Protein AF-0000000087805093 (afdb_homodimer)

Sequence (574 aa):
MNMKDERQFVGYSKYRSRLVDGHVHTELCPHGSGDRTAMMIEKAIELRIEKVCLTEHAPLPTAFAAEYGGDKKAYDTASLKLNEVDTYLELGRQLQRAYGTHIDISLGFEVDYIPGFESDIQEFLDRYGPLTDDNILSVHFMEGVNNAFYCLDYSPEEFEKGFGPWIEKQYELYYKYYSTVRQAVRADLGEYTPKRIGHFDLIKKYQHHFGFERHLDRRNAQVVSDILHIMRVQGRELDYNMSGFFKPDCREMYPSRFIQGMAAIIGVPFVLGSDAHSVADIENVWGMNMKDERQFVGYSKYRSRLVDGHVHTELCPHGSGDRTAMMIEKAIELRIEKVCLTEHAPLPTAFAAEYGGDKKAYDTASLKLNEVDTYLELGRQLQRAYGTHIDISLGFEVDYIPGFESDIQEFLDRYGPLTDDNILSVHFMEGVNNAFYCLDYSPEEFEKGFGPWIEKQYELYYKYYSTVRQAVRADLGEYTPKRIGHFDLIKKYQHHFGFERHLDRRNAQVVSDILHIMRVQGRELDYNMSGFFKPDCREMYPSRFIQGMAAIIGVPFVLGSDAHSVADIENVWG

Nearest PDB structures (foldseek):
  3dcp-assembly2_B  TM=9.685E-01  e=1.663E-33  Listeria monocytogenes serotype 4b str. H7858
  2yxo-assembly1_B  TM=9.040E-01  e=1.483E-17  Thermus thermophilus
  6zta-assembly1_A  TM=3.017E-01  e=8.316E-03  Thermobacillus xylanilyticus
  2j37-assembly1_W  TM=3.817E-01  e=8.198E-01  Canis sp.
  6a8m-assembly1_A  TM=3.852E-01  e=1.637E+00  Eremothecium gossypii ATCC 10895

Structure (mmCIF, N/CA/C/O backbone):
data_AF-0000000087805093-model_v1
#
loop_
_entity.id
_entity.type
_entity.pdbx_description
1 polymer Histidinol-phosphatase
#
loop_
_atom_site.group_PDB
_atom_site.id
_atom_site.type_symbol
_atom_site.label_atom_id
_atom_site.label_alt_id
_atom_site.label_comp_id
_atom_site.label_asym_id
_atom_site.label_entity_id
_atom_site.label_seq_id
_atom_site.pdbx_PDB_ins_code
_atom_site.Cartn_x
_atom_site.Cartn_y
_atom_site.Cartn_z
_atom_site.occupancy
_atom_site.B_iso_or_equiv
_atom_site.auth_seq_id
_atom_site.auth_comp_id
_atom_site.auth_asym_id
_atom_site.auth_atom_id
_atom_site.pdbx_PDB_model_num
ATOM 1 N N . MET A 1 1 ? 5.477 3.5 -17.125 1 57.72 1 MET A N 1
ATOM 2 C CA . MET A 1 1 ? 5.828 2.986 -15.797 1 57.72 1 MET A CA 1
ATOM 3 C C . MET A 1 1 ? 7.332 2.752 -15.695 1 57.72 1 MET A C 1
ATOM 5 O O . MET A 1 1 ? 7.949 2.219 -16.609 1 57.72 1 MET A O 1
ATOM 9 N N . ASN A 1 2 ? 7.914 3.334 -14.719 1 63.34 2 ASN A N 1
ATOM 10 C CA . ASN A 1 2 ? 9.336 3.119 -14.461 1 63.34 2 ASN A CA 1
ATOM 11 C C . ASN A 1 2 ? 9.555 1.949 -13.5 1 63.34 2 ASN A C 1
ATOM 13 O O . ASN A 1 2 ? 9.312 2.07 -12.297 1 63.34 2 ASN A O 1
ATOM 17 N N . MET A 1 3 ? 9.992 0.837 -14.039 1 71.94 3 MET A N 1
ATOM 18 C CA . MET A 1 3 ? 10.102 -0.384 -13.25 1 71.94 3 MET A CA 1
ATOM 19 C C . MET A 1 3 ? 11.219 -0.26 -12.219 1 71.94 3 MET A C 1
ATOM 21 O O . MET A 1 3 ? 11.188 -0.922 -11.18 1 71.94 3 MET A O 1
ATOM 25 N N . LYS A 1 4 ? 12.133 0.497 -12.523 1 66.69 4 LYS A N 1
ATOM 26 C CA . LYS A 1 4 ? 13.195 0.691 -11.539 1 66.69 4 LYS A CA 1
ATOM 27 C C . LYS A 1 4 ? 12.641 1.259 -10.234 1 66.69 4 LYS A C 1
ATOM 29 O O . LYS A 1 4 ? 13.086 0.885 -9.148 1 66.69 4 LYS A O 1
ATOM 34 N N . ASP A 1 5 ? 11.625 1.997 -10.406 1 63.69 5 ASP A N 1
ATOM 35 C CA . ASP A 1 5 ? 10.969 2.604 -9.25 1 63.69 5 ASP A CA 1
ATOM 36 C C . ASP A 1 5 ? 10.055 1.603 -8.547 1 63.69 5 ASP A C 1
ATOM 38 O O . ASP A 1 5 ? 10 1.562 -7.316 1 63.69 5 ASP A O 1
ATOM 42 N N . GLU A 1 6 ? 9.562 0.742 -9.266 1 65.88 6 GLU A N 1
ATOM 43 C CA . GLU A 1 6 ? 8.562 -0.189 -8.75 1 65.88 6 GLU A CA 1
ATOM 44 C C . GLU A 1 6 ? 9.227 -1.357 -8.023 1 65.88 6 GLU A C 1
ATOM 46 O O . GLU A 1 6 ? 8.633 -1.949 -7.121 1 65.88 6 GLU A O 1
ATOM 51 N N . ARG A 1 7 ? 10.477 -1.608 -8.273 1 67.38 7 ARG A N 1
ATOM 52 C CA . ARG A 1 7 ? 11.141 -2.799 -7.75 1 67.38 7 ARG A CA 1
ATOM 53 C C . ARG A 1 7 ? 11.773 -2.52 -6.391 1 67.38 7 ARG A C 1
ATOM 55 O O . ARG A 1 7 ? 12.469 -3.375 -5.836 1 67.38 7 ARG A O 1
ATOM 62 N N . GLN A 1 8 ? 11.539 -1.405 -5.848 1 62.19 8 GLN A N 1
ATOM 63 C CA . GLN A 1 8 ? 12.047 -1.131 -4.508 1 62.19 8 GLN A CA 1
ATOM 64 C C . GLN A 1 8 ? 11.008 -1.493 -3.443 1 62.19 8 GLN A C 1
ATOM 66 O O . GLN A 1 8 ? 10.031 -0.771 -3.252 1 62.19 8 GLN A O 1
ATOM 71 N N . PHE A 1 9 ? 11.273 -2.645 -2.928 1 72.56 9 PHE A N 1
ATOM 72 C CA . PHE A 1 9 ? 10.312 -3.18 -1.974 1 72.56 9 PHE A CA 1
ATOM 73 C C . PHE A 1 9 ? 10.875 -3.141 -0.558 1 72.56 9 PHE A C 1
ATOM 75 O O . PHE A 1 9 ? 12.086 -3.199 -0.364 1 72.56 9 PHE A O 1
ATOM 82 N N . VAL A 1 10 ? 9.922 -2.793 0.297 1 70.44 10 VAL A N 1
ATOM 83 C CA . VAL A 1 10 ? 10.242 -2.822 1.721 1 70.44 10 VAL A CA 1
ATOM 84 C C . VAL A 1 10 ? 9.805 -4.156 2.32 1 70.44 10 VAL A C 1
ATOM 86 O O . VAL A 1 10 ? 8.766 -4.703 1.946 1 70.44 10 VAL A O 1
ATOM 89 N N . GLY A 1 11 ? 10.781 -4.734 3.17 1 73.38 11 GLY A N 1
ATOM 90 C CA . GLY A 1 11 ? 10.523 -6.02 3.795 1 73.38 11 GLY A CA 1
ATOM 91 C C . GLY A 1 11 ? 11.695 -6.977 3.709 1 73.38 11 GLY A C 1
ATOM 92 O O . GLY A 1 11 ? 12.836 -6.551 3.51 1 73.38 11 GLY A O 1
ATOM 93 N N . TYR A 1 12 ? 11.32 -8.188 3.916 1 79.19 12 TYR A N 1
ATOM 94 C CA . TYR A 1 12 ? 12.375 -9.203 3.918 1 79.19 12 TYR A CA 1
ATOM 95 C C . TYR A 1 12 ? 12.422 -9.938 2.584 1 79.19 12 TYR A C 1
ATOM 97 O O . TYR A 1 12 ? 11.547 -10.75 2.285 1 79.19 12 TYR A O 1
ATOM 105 N N . SER A 1 13 ? 13.422 -9.508 1.849 1 84.62 13 SER A N 1
ATOM 106 C CA . SER A 1 13 ? 13.664 -10.297 0.643 1 84.62 13 SER A CA 1
ATOM 107 C C . SER A 1 13 ? 14.367 -11.609 0.97 1 84.62 13 SER A C 1
ATOM 109 O O . SER A 1 13 ? 15.344 -11.625 1.725 1 84.62 13 SER A O 1
ATOM 111 N N . LYS A 1 14 ? 13.898 -12.609 0.394 1 86.06 14 LYS A N 1
ATOM 112 C CA . LYS A 1 14 ? 14.523 -13.914 0.611 1 86.06 14 LYS A CA 1
ATOM 113 C C . LYS A 1 14 ? 15.977 -13.906 0.14 1 86.06 14 LYS A C 1
ATOM 115 O O . LYS A 1 14 ? 16.844 -14.547 0.754 1 86.06 14 LYS A O 1
ATOM 120 N N . TYR A 1 15 ? 16.203 -13.141 -0.894 1 84.75 15 TYR A N 1
ATOM 121 C CA . TYR A 1 15 ? 17.531 -13.18 -1.504 1 84.75 15 TYR A CA 1
ATOM 122 C C . TYR A 1 15 ? 18.281 -11.875 -1.259 1 84.75 15 TYR A C 1
ATOM 124 O O . TYR A 1 15 ? 19.266 -11.578 -1.943 1 84.75 15 TYR A O 1
ATOM 132 N N . ARG A 1 16 ? 17.891 -11.125 -0.359 1 74.75 16 ARG A N 1
ATOM 133 C CA . ARG A 1 16 ? 18.562 -9.922 0.14 1 74.75 16 ARG A CA 1
ATOM 134 C C . ARG A 1 16 ? 18.938 -8.992 -1.007 1 74.75 16 ARG A C 1
ATOM 136 O O . ARG A 1 16 ? 18.094 -8.602 -1.807 1 74.75 16 ARG A O 1
ATOM 143 N N . SER A 1 17 ? 20.297 -8.969 -1.272 1 75.44 17 SER A N 1
ATOM 144 C CA . SER A 1 17 ? 20.797 -7.961 -2.207 1 75.44 17 SER A CA 1
ATOM 145 C C . SER A 1 17 ? 20.922 -8.531 -3.617 1 75.44 17 SER A C 1
ATOM 147 O O . SER A 1 17 ? 21.141 -7.785 -4.574 1 75.44 17 SER A O 1
ATOM 149 N N . ARG A 1 18 ? 20.656 -9.836 -3.822 1 85.12 18 ARG A N 1
ATOM 150 C CA . ARG A 1 18 ? 20.734 -10.445 -5.148 1 85.12 18 ARG A CA 1
ATOM 151 C C . ARG A 1 18 ? 19.516 -10.109 -5.984 1 85.12 18 ARG A C 1
ATOM 153 O O . ARG A 1 18 ? 18.391 -10.164 -5.488 1 85.12 18 ARG A O 1
ATOM 160 N N . LEU A 1 19 ? 19.828 -9.766 -7.203 1 91 19 LEU A N 1
ATOM 161 C CA . LEU A 1 19 ? 18.719 -9.609 -8.141 1 91 19 LEU A CA 1
ATOM 162 C C . LEU A 1 19 ? 18.25 -10.961 -8.656 1 91 19 LEU A C 1
ATOM 164 O O . LEU A 1 19 ? 18.984 -11.648 -9.375 1 91 19 LEU A O 1
ATOM 168 N N . VAL A 1 20 ? 17.031 -11.352 -8.289 1 95.38 20 VAL A N 1
ATOM 169 C CA . VAL A 1 20 ? 16.5 -12.68 -8.578 1 95.38 20 VAL A CA 1
ATOM 170 C C . VAL A 1 20 ? 15.148 -12.562 -9.273 1 95.38 20 VAL A C 1
ATOM 172 O O . VAL A 1 20 ? 14.305 -11.758 -8.867 1 95.38 20 VAL A O 1
ATOM 175 N N . ASP A 1 21 ? 14.969 -13.273 -10.32 1 97.81 21 ASP A N 1
ATOM 176 C CA . ASP A 1 21 ? 13.641 -13.523 -10.875 1 97.81 21 ASP A CA 1
ATOM 177 C C . ASP A 1 21 ? 13.117 -14.891 -10.453 1 97.81 21 ASP A C 1
ATOM 179 O O . ASP A 1 21 ? 13.469 -15.914 -11.055 1 97.81 21 ASP A O 1
ATOM 183 N N . GLY A 1 22 ? 12.258 -14.852 -9.523 1 98 22 GLY A N 1
ATOM 184 C CA . GLY A 1 22 ? 11.859 -16.062 -8.828 1 98 22 GLY A CA 1
ATOM 185 C C . GLY A 1 22 ? 10.703 -16.781 -9.508 1 98 22 GLY A C 1
ATOM 186 O O . GLY A 1 22 ? 10.25 -17.828 -9.031 1 98 22 GLY A O 1
ATOM 187 N N . HIS A 1 23 ? 10.195 -16.312 -10.641 1 98.69 23 HIS A N 1
ATOM 188 C CA . HIS A 1 23 ? 9.008 -16.844 -11.297 1 98.69 23 HIS A CA 1
ATOM 189 C C . HIS A 1 23 ? 9.102 -16.703 -12.812 1 98.69 23 HIS A C 1
ATOM 191 O O . HIS A 1 23 ? 8.68 -15.68 -13.367 1 98.69 23 HIS A O 1
ATOM 197 N N . VAL A 1 24 ? 9.609 -17.719 -13.484 1 98.69 24 VAL A N 1
ATOM 198 C CA . VAL A 1 24 ? 9.789 -17.688 -14.938 1 98.69 24 VAL A CA 1
ATOM 199 C C . VAL A 1 24 ? 9.266 -18.984 -15.547 1 98.69 24 VAL A C 1
ATOM 201 O O . VAL A 1 24 ? 9.5 -20.078 -15.016 1 98.69 24 VAL A O 1
ATOM 204 N N . HIS A 1 25 ? 8.578 -18.891 -16.625 1 98.75 25 HIS A N 1
ATOM 205 C CA . HIS A 1 25 ? 8.117 -20.062 -17.359 1 98.75 25 HIS A CA 1
ATOM 206 C C . HIS A 1 25 ? 9.047 -20.406 -18.516 1 98.75 25 HIS A C 1
ATOM 208 O O . HIS A 1 25 ? 10.141 -19.844 -18.609 1 98.75 25 HIS A O 1
ATOM 214 N N . THR A 1 26 ? 8.695 -21.438 -19.297 1 98.62 26 THR A N 1
ATOM 215 C CA . THR A 1 26 ? 9.609 -21.969 -20.312 1 98.62 26 THR A CA 1
ATOM 216 C C . THR A 1 26 ? 8.922 -22.062 -21.672 1 98.62 26 THR A C 1
ATOM 218 O O . THR A 1 26 ? 7.734 -21.75 -21.797 1 98.62 26 THR A O 1
ATOM 221 N N . GLU A 1 27 ? 9.727 -22.5 -22.641 1 98.44 27 GLU A N 1
ATOM 222 C CA . GLU A 1 27 ? 9.219 -22.688 -23.984 1 98.44 27 GLU A CA 1
ATOM 223 C C . GLU A 1 27 ? 8.156 -23.797 -24.031 1 98.44 27 GLU A C 1
ATOM 225 O O . GLU A 1 27 ? 7.441 -23.938 -25.016 1 98.44 27 GLU A O 1
ATOM 230 N N . LEU A 1 28 ? 7.996 -24.5 -22.938 1 98.25 28 LEU A N 1
ATOM 231 C CA . LEU A 1 28 ? 7.055 -25.609 -22.891 1 98.25 28 LEU A CA 1
ATOM 232 C C . LEU A 1 28 ? 5.695 -25.156 -22.391 1 98.25 28 LEU A C 1
ATOM 234 O O . LEU A 1 28 ? 4.727 -25.922 -22.406 1 98.25 28 LEU A O 1
ATOM 238 N N . CYS A 1 29 ? 5.609 -23.953 -21.891 1 97.62 29 CYS A N 1
ATOM 239 C CA . CYS A 1 29 ? 4.336 -23.438 -21.406 1 97.62 29 CYS A CA 1
ATOM 240 C C . CYS A 1 29 ? 3.311 -23.359 -22.531 1 97.62 29 CYS A C 1
ATOM 242 O O . CYS A 1 29 ? 3.494 -22.609 -23.484 1 97.62 29 CYS A O 1
ATOM 244 N N . PRO A 1 30 ? 2.236 -24.031 -22.375 1 96 30 PRO A N 1
ATOM 245 C CA . PRO A 1 30 ? 1.293 -24.109 -23.5 1 96 30 PRO A CA 1
ATOM 246 C C . PRO A 1 30 ? 0.698 -22.75 -23.859 1 96 30 PRO A C 1
ATOM 248 O O . PRO A 1 30 ? 0.31 -22.531 -25.016 1 96 30 PRO A O 1
ATOM 251 N N . HIS A 1 31 ? 0.61 -21.859 -22.969 1 94.44 31 HIS A N 1
ATOM 252 C CA . HIS A 1 31 ? 0.058 -20.531 -23.266 1 94.44 31 HIS A CA 1
ATOM 253 C C . HIS A 1 31 ? 1.158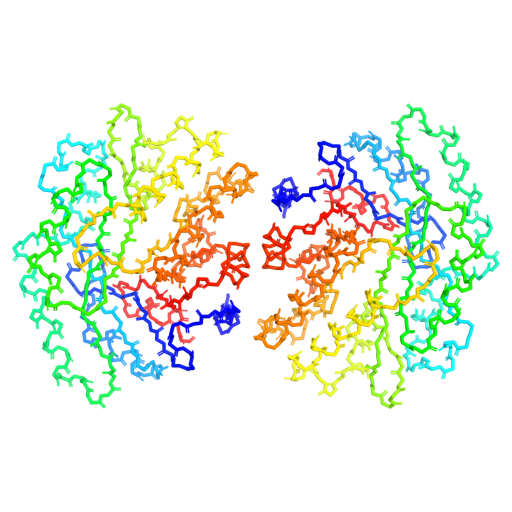 -19.484 -23.344 1 94.44 31 HIS A C 1
ATOM 255 O O . HIS A 1 31 ? 0.89 -18.281 -23.219 1 94.44 31 HIS A O 1
ATOM 261 N N . GLY A 1 32 ? 2.344 -19.906 -23.406 1 94.31 32 GLY A N 1
ATOM 262 C CA . GLY A 1 32 ? 3.473 -18.984 -23.484 1 94.31 32 GLY A CA 1
ATOM 263 C C . GLY A 1 32 ? 3.748 -18.516 -24.906 1 94.31 32 GLY A C 1
ATOM 264 O O . GLY A 1 32 ? 2.98 -18.812 -25.828 1 94.31 32 GLY A O 1
ATOM 265 N N . SER A 1 33 ? 4.867 -17.812 -25.109 1 92.56 33 SER A N 1
ATOM 266 C CA . SER A 1 33 ? 5.25 -17.219 -26.391 1 92.56 33 SER A CA 1
ATOM 267 C C . SER A 1 33 ? 5.895 -18.25 -27.312 1 92.56 33 SER A C 1
ATOM 269 O O . SER A 1 33 ? 5.949 -18.062 -28.516 1 92.56 33 SER A O 1
ATOM 271 N N . GLY A 1 34 ? 6.406 -19.266 -26.703 1 94 34 GLY A N 1
ATOM 272 C CA . GLY A 1 34 ? 7.211 -20.203 -27.469 1 94 34 GLY A CA 1
ATOM 273 C C . GLY A 1 34 ? 8.672 -19.812 -27.547 1 94 34 GLY A C 1
ATOM 274 O O . GLY A 1 34 ? 9.5 -20.562 -28.078 1 94 34 GLY A O 1
ATOM 275 N N . ASP A 1 35 ? 9.023 -18.688 -27.031 1 97.44 35 ASP A N 1
ATOM 276 C CA . ASP A 1 35 ? 10.43 -18.312 -26.969 1 97.44 35 ASP A CA 1
ATOM 277 C C . ASP A 1 35 ? 11.266 -19.422 -26.328 1 97.44 35 ASP A C 1
ATOM 279 O O . ASP A 1 35 ? 10.844 -20.047 -25.359 1 97.44 35 ASP A O 1
ATOM 283 N N . ARG A 1 36 ? 12.445 -19.625 -26.953 1 98.38 36 ARG A N 1
ATOM 284 C CA . ARG A 1 36 ? 13.359 -20.562 -26.312 1 98.38 36 ARG A CA 1
ATOM 285 C C . ARG A 1 36 ? 13.75 -20.094 -24.906 1 98.38 36 ARG A C 1
ATOM 287 O O . ARG A 1 36 ? 14.102 -18.922 -24.719 1 98.38 36 ARG A O 1
ATOM 294 N N . THR A 1 37 ? 13.688 -20.969 -23.984 1 98.75 37 THR A N 1
ATOM 295 C CA . THR A 1 37 ? 14.047 -20.625 -22.609 1 98.75 37 THR A CA 1
ATOM 296 C C . THR A 1 37 ? 15.492 -20.125 -22.547 1 98.75 37 THR A C 1
ATOM 298 O O . THR A 1 37 ? 15.812 -19.234 -21.766 1 98.75 37 THR A O 1
ATOM 301 N N . ALA A 1 38 ? 16.328 -20.672 -23.375 1 98.81 38 ALA A N 1
ATOM 302 C CA . ALA A 1 38 ? 17.734 -20.234 -23.438 1 98.81 38 ALA A CA 1
ATOM 303 C C . ALA A 1 38 ? 17.812 -18.75 -23.734 1 98.81 38 ALA A C 1
ATOM 305 O O . ALA A 1 38 ? 18.656 -18.047 -23.156 1 98.81 38 ALA A O 1
ATOM 306 N N . MET A 1 39 ? 16.984 -18.266 -24.609 1 98.62 39 MET A N 1
ATOM 307 C CA . MET A 1 39 ? 16.984 -16.844 -24.938 1 98.62 39 MET A CA 1
ATOM 308 C C . MET A 1 39 ? 16.547 -16 -23.75 1 98.62 39 MET A C 1
ATOM 310 O O . MET A 1 39 ? 17.047 -14.891 -23.547 1 98.62 39 MET A O 1
ATOM 314 N N . MET A 1 40 ? 15.602 -16.516 -23.016 1 98.56 40 MET A N 1
ATOM 315 C CA . MET A 1 40 ? 15.148 -15.82 -21.812 1 98.56 40 MET A CA 1
ATOM 316 C C . MET A 1 40 ? 16.266 -15.734 -20.781 1 98.56 40 MET A C 1
ATOM 318 O O . MET A 1 40 ? 16.453 -14.695 -20.156 1 98.56 40 MET A O 1
ATOM 322 N N . ILE A 1 41 ? 17 -16.812 -20.609 1 98.75 41 ILE A N 1
ATOM 323 C CA . ILE A 1 41 ? 18.141 -16.859 -19.688 1 98.75 41 ILE A CA 1
ATOM 324 C C . ILE A 1 41 ? 19.219 -15.898 -20.156 1 98.75 41 ILE A C 1
ATOM 326 O O . ILE A 1 41 ? 19.797 -15.172 -19.344 1 98.75 41 ILE A O 1
ATOM 330 N N . GLU A 1 42 ? 19.453 -15.859 -21.438 1 98.75 42 GLU A N 1
ATOM 331 C CA . GLU A 1 42 ? 20.453 -14.945 -21.969 1 98.75 42 GLU A CA 1
ATOM 332 C C . GLU A 1 42 ? 20.062 -13.492 -21.719 1 98.75 42 GLU A C 1
ATOM 334 O O . GLU A 1 42 ? 20.906 -12.656 -21.406 1 98.75 42 GLU A O 1
ATOM 339 N N . LYS A 1 43 ? 18.781 -13.211 -21.922 1 98.62 43 LYS A N 1
ATOM 340 C CA . LYS A 1 43 ? 18.297 -11.867 -21.609 1 98.62 43 LYS A CA 1
ATOM 341 C C . LYS A 1 43 ? 18.5 -11.539 -20.141 1 98.62 43 LYS A C 1
ATOM 343 O O . LYS A 1 43 ? 18.891 -10.422 -19.797 1 98.62 43 LYS A O 1
ATOM 348 N N . ALA A 1 44 ? 18.203 -12.477 -19.25 1 98.62 44 ALA A N 1
ATOM 349 C CA . ALA A 1 44 ? 18.438 -12.297 -17.812 1 98.62 44 ALA A CA 1
ATOM 350 C C . ALA A 1 44 ? 19.891 -11.992 -17.516 1 98.62 44 ALA A C 1
ATOM 352 O O . ALA A 1 44 ? 20.203 -11.109 -16.719 1 98.62 44 ALA A O 1
ATOM 353 N N . ILE A 1 45 ? 20.812 -12.734 -18.125 1 98.38 45 ILE A N 1
ATOM 354 C CA . ILE A 1 45 ? 22.234 -12.516 -17.969 1 98.38 45 ILE A CA 1
ATOM 355 C C . ILE A 1 45 ? 22.609 -11.102 -18.422 1 98.38 45 ILE A C 1
ATOM 357 O O . ILE A 1 45 ? 23.344 -10.398 -17.719 1 98.38 45 ILE A O 1
ATOM 361 N N . GLU A 1 46 ? 22.047 -10.703 -19.562 1 98.19 46 GLU A N 1
ATOM 362 C CA . GLU A 1 46 ? 22.297 -9.367 -20.094 1 98.19 46 GLU A CA 1
ATOM 363 C C . GLU A 1 46 ? 21.875 -8.297 -19.078 1 98.19 46 GLU A C 1
ATOM 365 O O . GLU A 1 46 ? 22.531 -7.258 -18.969 1 98.19 46 GLU A O 1
ATOM 370 N N . LEU A 1 47 ? 20.844 -8.547 -18.422 1 96.75 47 LEU A N 1
ATOM 371 C CA . LEU A 1 47 ? 20.266 -7.582 -17.484 1 96.75 47 LEU A CA 1
ATOM 372 C C . LEU A 1 47 ? 20.891 -7.738 -16.109 1 96.75 47 LEU A C 1
ATOM 374 O O . LEU A 1 47 ? 20.422 -7.141 -15.133 1 96.75 47 LEU A O 1
ATOM 378 N N . ARG A 1 48 ? 21.844 -8.586 -15.922 1 96.31 48 ARG A N 1
ATOM 379 C CA . ARG A 1 48 ? 22.656 -8.789 -14.727 1 96.31 48 ARG A CA 1
ATOM 380 C C . ARG A 1 48 ? 21.844 -9.406 -13.602 1 96.31 48 ARG A C 1
ATOM 382 O O . ARG A 1 48 ? 22.078 -9.133 -12.422 1 96.31 48 ARG A O 1
ATOM 389 N N . ILE A 1 49 ? 20.812 -10.117 -13.977 1 97.25 49 ILE A N 1
ATOM 390 C CA . ILE A 1 49 ? 20.094 -10.945 -13.008 1 97.25 49 ILE A CA 1
ATOM 391 C C . ILE A 1 49 ? 21 -12.086 -12.547 1 97.25 49 ILE A C 1
ATOM 393 O O . ILE A 1 49 ? 21.688 -12.711 -13.359 1 97.25 49 ILE A O 1
ATOM 397 N N . GLU A 1 50 ? 20.953 -12.344 -11.234 1 97.5 50 GLU A N 1
ATOM 398 C CA . GLU A 1 50 ? 21.906 -13.297 -10.672 1 97.5 50 GLU A CA 1
ATOM 399 C C . GLU A 1 50 ? 21.297 -14.688 -10.555 1 97.5 50 GLU A C 1
ATOM 401 O O . GLU A 1 50 ? 22.031 -15.688 -10.508 1 97.5 50 GLU A O 1
ATOM 406 N N . LYS A 1 51 ? 19.969 -14.734 -10.484 1 97.81 51 LYS A N 1
ATOM 407 C CA . LYS A 1 51 ? 19.281 -16.016 -10.336 1 97.81 51 LYS A CA 1
ATOM 408 C C . LYS A 1 51 ? 17.938 -16 -11.039 1 97.81 51 LYS A C 1
ATOM 410 O O . LYS A 1 51 ? 17.203 -15 -10.977 1 97.81 51 LYS A O 1
ATOM 415 N N . VAL A 1 52 ? 17.672 -17.047 -11.703 1 98.56 52 VAL A N 1
ATOM 416 C CA . VAL A 1 52 ? 16.359 -17.281 -12.297 1 98.56 52 VAL A CA 1
ATOM 417 C C . VAL A 1 52 ? 15.766 -18.578 -11.766 1 98.56 52 VAL A C 1
ATOM 419 O O . VAL A 1 52 ? 16.453 -19.609 -11.703 1 98.56 52 VAL A O 1
ATOM 422 N N . CYS A 1 53 ? 14.547 -18.516 -11.312 1 98.56 53 CYS A N 1
ATOM 423 C CA . CYS A 1 53 ? 13.82 -19.719 -10.914 1 98.56 53 CYS A CA 1
ATOM 424 C C . CYS A 1 53 ? 12.836 -20.141 -12 1 98.56 53 CYS A C 1
ATOM 426 O O . CYS A 1 53 ? 11.852 -19.438 -12.258 1 98.56 53 CYS A O 1
ATOM 428 N N . LEU A 1 54 ? 13.125 -21.25 -12.625 1 98.75 54 LEU A N 1
ATOM 429 C CA . LEU A 1 54 ? 12.148 -21.844 -13.547 1 98.75 54 LEU A CA 1
ATOM 430 C C . LEU A 1 54 ? 11.016 -22.516 -12.781 1 98.75 54 LEU A C 1
ATOM 432 O O . LEU A 1 54 ? 11.258 -23.422 -11.984 1 98.75 54 LEU A O 1
ATOM 436 N N . THR A 1 55 ? 9.82 -22.031 -12.961 1 98.62 55 THR A N 1
ATOM 437 C CA . THR A 1 55 ? 8.641 -22.531 -12.258 1 98.62 55 THR A CA 1
ATOM 438 C C . THR A 1 55 ? 7.5 -22.781 -13.242 1 98.62 55 THR A C 1
ATOM 440 O O . THR A 1 55 ? 6.465 -22.125 -13.172 1 98.62 55 THR A O 1
ATOM 443 N N . GLU A 1 56 ? 7.629 -23.734 -14.133 1 98.62 56 GLU A N 1
ATOM 444 C CA . GLU A 1 56 ? 6.605 -24.062 -15.125 1 98.62 56 GLU A CA 1
ATOM 445 C C . GLU A 1 56 ? 5.344 -24.594 -14.453 1 98.62 56 GLU A C 1
ATOM 447 O O . GLU A 1 56 ? 5.406 -25.188 -13.375 1 98.62 56 GLU A O 1
ATOM 452 N N . HIS A 1 57 ? 4.223 -24.375 -15.094 1 98.81 57 HIS A N 1
ATOM 453 C CA . HIS A 1 57 ? 2.967 -24.891 -14.562 1 98.81 57 HIS A CA 1
ATOM 454 C C . HIS A 1 57 ? 2.982 -26.406 -14.492 1 98.81 57 HIS A C 1
ATOM 456 O O . HIS A 1 57 ? 3.139 -27.094 -15.508 1 98.81 57 HIS A O 1
ATOM 462 N N . ALA A 1 58 ? 2.768 -26.953 -13.305 1 98.81 58 ALA A N 1
ATOM 463 C CA . ALA A 1 58 ? 2.68 -28.406 -13.117 1 98.81 58 ALA A CA 1
ATOM 464 C C . ALA A 1 58 ? 1.387 -28.953 -13.703 1 98.81 58 ALA A C 1
ATOM 466 O O . ALA A 1 58 ? 0.378 -28.25 -13.781 1 98.81 58 ALA A O 1
ATOM 467 N N . PRO A 1 59 ? 1.438 -30.234 -14.109 1 98.56 59 PRO A N 1
ATOM 468 C CA . PRO A 1 59 ? 0.198 -30.859 -14.586 1 98.56 59 PRO A CA 1
ATOM 469 C C . PRO A 1 59 ? -0.932 -30.781 -13.562 1 98.56 59 PRO A C 1
ATOM 471 O O . PRO A 1 59 ? -0.69 -30.906 -12.359 1 98.56 59 PRO A O 1
ATOM 474 N N . LEU A 1 60 ? -2.127 -30.562 -14.094 1 98.44 60 LEU A N 1
ATOM 475 C CA . LEU A 1 60 ? -3.305 -30.594 -13.234 1 98.44 60 LEU A CA 1
ATOM 476 C C . LEU A 1 60 ? -3.688 -32.031 -12.883 1 98.44 60 LEU A C 1
ATOM 478 O O . LEU A 1 60 ? -3.361 -32.969 -13.625 1 98.44 60 LEU A O 1
ATOM 482 N N . PRO A 1 61 ? -4.328 -32.188 -11.711 1 97.75 61 PRO A N 1
ATOM 483 C CA . PRO A 1 61 ? -4.836 -33.531 -11.422 1 97.75 61 PRO A CA 1
ATOM 484 C C . PRO A 1 61 ? -5.723 -34.094 -12.539 1 97.75 61 PRO A C 1
ATOM 486 O O . PRO A 1 61 ? -6.543 -33.344 -13.094 1 97.75 61 PRO A O 1
ATOM 489 N N . THR A 1 62 ? -5.574 -35.344 -12.797 1 94.56 62 THR A N 1
ATOM 490 C CA . THR A 1 62 ? -6.262 -35.969 -13.922 1 94.56 62 THR A CA 1
ATOM 491 C C . THR A 1 62 ? -7.777 -35.844 -13.766 1 94.56 62 THR A C 1
ATOM 493 O O . THR A 1 62 ? -8.484 -35.594 -14.734 1 94.56 62 THR A O 1
ATOM 496 N N . ALA A 1 63 ? -8.289 -36 -12.602 1 96.69 63 ALA A N 1
ATOM 497 C CA . ALA A 1 63 ? -9.727 -36.031 -12.359 1 96.69 63 ALA A CA 1
ATOM 498 C C . ALA A 1 63 ? -10.297 -34.625 -12.359 1 96.69 63 ALA A C 1
ATOM 500 O O . ALA A 1 63 ? -11.516 -34.438 -12.312 1 96.69 63 ALA A O 1
ATOM 501 N N . PHE A 1 64 ? -9.422 -33.625 -12.414 1 97.81 64 PHE A N 1
ATOM 502 C CA . PHE A 1 64 ? -9.867 -32.25 -12.305 1 97.81 64 PHE A CA 1
ATOM 503 C C . PHE A 1 64 ? -10.695 -31.844 -13.523 1 97.81 64 PHE A C 1
ATOM 505 O O . PHE A 1 64 ? -11.602 -31.016 -13.414 1 97.81 64 PHE A O 1
ATOM 512 N N . ALA A 1 65 ? -10.43 -32.469 -14.656 1 96.56 65 ALA A N 1
ATOM 513 C CA . ALA A 1 65 ? -11.148 -32.156 -15.891 1 96.56 65 ALA A CA 1
ATOM 514 C C . ALA A 1 65 ? -12.656 -32.312 -15.703 1 96.56 65 ALA A C 1
ATOM 516 O O . ALA A 1 65 ? -13.438 -31.562 -16.281 1 96.56 65 ALA A O 1
ATOM 517 N N . ALA A 1 66 ? -13.039 -33.25 -14.898 1 96.94 66 ALA A N 1
ATOM 518 C CA . ALA A 1 66 ? -14.453 -33.562 -14.68 1 96.94 66 ALA A CA 1
ATOM 519 C C . ALA A 1 66 ? -15.109 -32.469 -13.828 1 96.94 66 ALA A C 1
ATOM 521 O O . ALA A 1 66 ? -16.328 -32.312 -13.844 1 96.94 66 ALA A O 1
ATOM 522 N N . GLU A 1 67 ? -14.32 -31.703 -13.109 1 97.69 67 GLU A N 1
ATOM 523 C CA . GLU A 1 67 ? -14.836 -30.688 -12.195 1 97.69 67 GLU A CA 1
ATOM 524 C C . GLU A 1 67 ? -14.695 -29.281 -12.805 1 97.69 67 GLU A C 1
ATOM 526 O O . GLU A 1 67 ? -15.211 -28.312 -12.242 1 97.69 67 GLU A O 1
ATOM 531 N N . TYR A 1 68 ? -14.078 -29.203 -13.914 1 97.94 68 TYR A N 1
ATOM 532 C CA . TYR A 1 68 ? -13.844 -27.938 -14.578 1 97.94 68 TYR A CA 1
ATOM 533 C C . TYR A 1 68 ? -15.023 -27.547 -15.461 1 97.94 68 TYR A C 1
ATOM 535 O O . TYR A 1 68 ? -15.469 -28.344 -16.297 1 97.94 68 TYR A O 1
ATOM 543 N N . GLY A 1 69 ? -15.531 -26.328 -15.227 1 97.62 69 GLY A N 1
ATOM 544 C CA . GLY A 1 69 ? -16.719 -25.906 -15.953 1 97.62 69 GLY A CA 1
ATOM 545 C C . GLY A 1 69 ? -16.453 -24.797 -16.938 1 97.62 69 GLY A C 1
ATOM 546 O O . GLY A 1 69 ? -17.391 -24.25 -17.547 1 97.62 69 GLY A O 1
ATOM 547 N N . GLY A 1 70 ? -15.133 -24.422 -17.125 1 96.69 70 GLY A N 1
ATOM 548 C CA . GLY A 1 70 ? -14.805 -23.281 -17.953 1 96.69 70 GLY A CA 1
ATOM 549 C C . GLY A 1 70 ? -14.438 -23.672 -19.375 1 96.69 70 GLY A C 1
ATOM 550 O O . GLY A 1 70 ? -14.844 -24.719 -19.859 1 96.69 70 GLY A O 1
ATOM 551 N N . ASP A 1 71 ? -13.781 -22.734 -20.062 1 95.88 71 ASP A N 1
ATOM 552 C CA . ASP A 1 71 ? -13.359 -22.906 -21.438 1 95.88 71 ASP A CA 1
ATOM 553 C C . ASP A 1 71 ? -12.336 -24.031 -21.562 1 95.88 71 ASP A C 1
ATOM 555 O O . ASP A 1 71 ? -11.336 -24.047 -20.844 1 95.88 71 ASP A O 1
ATOM 559 N N . LYS A 1 72 ? -12.602 -24.906 -22.5 1 95.38 72 LYS A N 1
ATOM 560 C CA . LYS A 1 72 ? -11.734 -26.062 -22.688 1 95.38 72 LYS A CA 1
ATOM 561 C C . LYS A 1 72 ? -10.32 -25.625 -23.078 1 95.38 72 LYS A C 1
ATOM 563 O O . LYS A 1 72 ? -9.344 -26.25 -22.672 1 95.38 72 LYS A O 1
ATOM 568 N N . LYS A 1 73 ? -10.25 -24.672 -23.859 1 95.44 73 LYS A N 1
ATOM 569 C CA . LYS A 1 73 ? -8.938 -24.188 -24.266 1 95.44 73 LYS A CA 1
ATOM 570 C C . LYS A 1 73 ? -8.141 -23.672 -23.078 1 95.44 73 LYS A C 1
ATOM 572 O O . LYS A 1 73 ? -6.922 -23.844 -23 1 95.44 73 LYS A O 1
ATOM 577 N N . ALA A 1 74 ? -8.828 -22.969 -22.172 1 94.12 74 ALA A N 1
ATOM 578 C CA . ALA A 1 74 ? -8.188 -22.5 -20.953 1 94.12 74 ALA A CA 1
ATOM 579 C C . ALA A 1 74 ? -7.625 -23.672 -20.141 1 94.12 74 ALA A C 1
ATOM 581 O O . ALA A 1 74 ? -6.5 -23.594 -19.625 1 94.12 74 ALA A O 1
ATOM 582 N N . TYR A 1 75 ? -8.375 -24.672 -20.078 1 95.69 75 TYR A N 1
ATOM 583 C CA . TYR A 1 75 ? -7.941 -25.875 -19.359 1 95.69 75 TYR A CA 1
ATOM 584 C C . TYR A 1 75 ? -6.773 -26.547 -20.078 1 95.69 75 TYR A C 1
ATOM 586 O O . TYR A 1 75 ? -5.766 -26.875 -19.438 1 95.69 75 TYR A O 1
ATOM 594 N N . ASP A 1 76 ? -6.898 -26.672 -21.391 1 95.19 76 ASP A N 1
ATOM 595 C CA . ASP A 1 76 ? -5.938 -27.422 -22.188 1 95.19 76 ASP A CA 1
ATOM 596 C C . ASP A 1 76 ? -4.582 -26.719 -22.219 1 95.19 76 ASP A C 1
ATOM 598 O O . ASP A 1 76 ? -3.551 -27.359 -22.438 1 95.19 76 ASP A O 1
ATOM 602 N N . THR A 1 77 ? -4.582 -25.469 -22.016 1 96.12 77 THR A N 1
ATOM 603 C CA . THR A 1 77 ? -3.342 -24.719 -22.141 1 96.12 77 THR A CA 1
ATOM 604 C C . THR A 1 77 ? -2.852 -24.234 -20.781 1 96.12 77 THR A C 1
ATOM 606 O O . THR A 1 77 ? -1.922 -23.438 -20.703 1 96.12 77 THR A O 1
ATOM 609 N N . ALA A 1 78 ? -3.459 -24.734 -19.75 1 96.44 78 ALA A N 1
ATOM 610 C CA . ALA A 1 78 ? -3.203 -24.203 -18.406 1 96.44 78 ALA A CA 1
ATOM 611 C C . ALA A 1 78 ? -1.847 -24.672 -17.875 1 96.44 78 ALA A C 1
ATOM 613 O O . ALA A 1 78 ? -1.233 -24 -17.047 1 96.44 78 ALA A O 1
ATOM 614 N N . SER A 1 79 ? -1.396 -25.828 -18.391 1 98.06 79 SER A N 1
ATOM 615 C CA . SER A 1 79 ? -0.22 -26.422 -17.75 1 98.06 79 SER A CA 1
ATOM 616 C C . SER A 1 79 ? 0.419 -27.469 -18.656 1 98.06 79 SER A C 1
ATOM 618 O O . SER A 1 79 ? -0.145 -27.844 -19.688 1 98.06 79 SER A O 1
ATOM 620 N N . LEU A 1 80 ? 1.577 -27.953 -18.219 1 98.12 80 LEU A N 1
ATOM 621 C CA . LEU A 1 80 ? 2.195 -29.125 -18.812 1 98.12 80 LEU A CA 1
ATOM 622 C C . LEU A 1 80 ? 1.289 -30.344 -18.656 1 98.12 80 LEU A C 1
ATOM 624 O O . LEU A 1 80 ? 0.543 -30.453 -17.688 1 98.12 80 LEU A O 1
ATOM 628 N N . LYS A 1 81 ? 1.421 -31.234 -19.688 1 96.75 81 LYS A N 1
ATOM 629 C CA . LYS A 1 81 ? 0.903 -32.594 -19.5 1 96.75 81 LYS A CA 1
ATOM 630 C C . LYS A 1 81 ? 1.892 -33.438 -18.719 1 96.75 81 LYS A C 1
ATOM 632 O O . LYS A 1 81 ? 3.086 -33.125 -18.672 1 96.75 81 LYS A O 1
ATOM 637 N N . LEU A 1 82 ? 1.315 -34.5 -18.094 1 96.81 82 LEU A N 1
ATOM 638 C CA . LEU A 1 82 ? 2.156 -35.344 -17.266 1 96.81 82 LEU A CA 1
ATOM 639 C C . LEU A 1 82 ? 3.328 -35.906 -18.078 1 96.81 82 LEU A C 1
ATOM 641 O O . LEU A 1 82 ? 4.441 -36 -17.547 1 96.81 82 LEU A O 1
ATOM 645 N N . ASN A 1 83 ? 3.15 -36.188 -19.297 1 97.06 83 ASN A N 1
ATOM 646 C CA . ASN A 1 83 ? 4.184 -36.781 -20.109 1 97.06 83 ASN A CA 1
ATOM 647 C C . ASN A 1 83 ? 5.223 -35.781 -20.578 1 97.06 83 ASN A C 1
ATOM 649 O O . ASN A 1 83 ? 6.195 -36.125 -21.234 1 97.06 83 ASN A O 1
ATOM 653 N N . GLU A 1 84 ? 5.039 -34.531 -20.25 1 98.25 84 GLU A N 1
ATOM 654 C CA . GLU A 1 84 ? 5.98 -33.469 -20.609 1 98.25 84 GLU A CA 1
ATOM 655 C C . GLU A 1 84 ? 6.875 -33.125 -19.422 1 98.25 84 GLU A C 1
ATOM 657 O O . GLU A 1 84 ? 7.836 -32.344 -19.578 1 98.25 84 GLU A O 1
ATOM 662 N N . VAL A 1 85 ? 6.609 -33.688 -18.266 1 98.62 85 VAL A N 1
ATOM 663 C CA . VAL A 1 85 ? 7.305 -33.312 -17.031 1 98.62 85 VAL A CA 1
ATOM 664 C C . VAL A 1 85 ? 8.789 -33.656 -17.141 1 98.62 85 VAL A C 1
ATOM 666 O O . VAL A 1 85 ? 9.656 -32.844 -16.844 1 98.62 85 VAL A O 1
ATOM 669 N N . ASP A 1 86 ? 9.055 -34.844 -17.609 1 98.38 86 ASP A N 1
ATOM 670 C CA . ASP A 1 86 ? 10.445 -35.281 -17.75 1 98.38 86 ASP A CA 1
ATOM 671 C C . ASP A 1 86 ? 11.195 -34.406 -18.734 1 98.38 86 ASP A C 1
ATOM 673 O O . ASP A 1 86 ? 12.367 -34.062 -18.531 1 98.38 86 ASP A O 1
ATOM 677 N N . THR A 1 87 ? 10.523 -34.094 -19.844 1 98.62 87 THR A N 1
ATOM 678 C CA . THR A 1 87 ? 11.109 -33.188 -20.828 1 98.62 87 THR A CA 1
ATOM 679 C C . THR A 1 87 ? 11.453 -31.859 -20.203 1 98.62 87 THR A C 1
ATOM 681 O O . THR A 1 87 ? 12.523 -31.297 -20.469 1 98.62 87 THR A O 1
ATOM 684 N N . TYR A 1 88 ? 10.609 -31.359 -19.406 1 98.69 88 TYR A N 1
ATOM 685 C CA . TYR A 1 88 ? 10.812 -30.094 -18.719 1 98.69 88 TYR A CA 1
ATOM 686 C C . TYR A 1 88 ? 12.008 -30.172 -17.766 1 98.69 88 TYR A C 1
ATOM 688 O O . TYR A 1 88 ? 12.867 -29.281 -17.766 1 98.69 88 TYR A O 1
ATOM 696 N N . LEU A 1 89 ? 12.062 -31.172 -16.953 1 98.75 89 LEU A N 1
ATOM 697 C CA . LEU A 1 89 ? 13.156 -31.328 -15.992 1 98.75 89 LEU A CA 1
ATOM 698 C C . LEU A 1 89 ? 14.492 -31.438 -16.719 1 98.75 89 LEU A C 1
ATOM 700 O O . LEU A 1 89 ? 15.484 -30.844 -16.281 1 98.75 89 LEU A O 1
ATOM 704 N N . GLU A 1 90 ? 14.461 -32.156 -17.828 1 98.69 90 GLU A N 1
ATOM 705 C CA . GLU A 1 90 ? 15.688 -32.281 -18.609 1 98.69 90 GLU A CA 1
ATOM 706 C C . GLU A 1 90 ? 16.094 -30.953 -19.219 1 98.69 90 GLU A C 1
ATOM 708 O O . GLU A 1 90 ? 17.281 -30.625 -19.234 1 98.69 90 GLU A O 1
ATOM 713 N N . LEU A 1 91 ? 15.141 -30.234 -19.75 1 98.69 91 LEU A N 1
ATOM 714 C CA . LEU A 1 91 ? 15.414 -28.891 -20.25 1 98.69 91 LEU A CA 1
ATOM 715 C C . LEU A 1 91 ? 16.094 -28.031 -19.188 1 98.69 91 LEU A C 1
ATOM 717 O O . LEU A 1 91 ? 17.109 -27.391 -19.453 1 98.69 91 LEU A O 1
ATOM 721 N N . GLY A 1 92 ? 15.539 -28.016 -18 1 98.5 92 GLY A N 1
ATOM 722 C CA . GLY A 1 92 ? 16.125 -27.266 -16.906 1 98.5 92 GLY A CA 1
ATOM 723 C C . GLY A 1 92 ? 17.547 -27.672 -16.594 1 98.5 92 GLY A C 1
ATOM 724 O O . GLY A 1 92 ? 18.422 -26.797 -16.422 1 98.5 92 GLY A O 1
ATOM 725 N N . ARG A 1 93 ? 17.797 -28.969 -16.578 1 98.5 93 ARG A N 1
ATOM 726 C CA . ARG A 1 93 ? 19.141 -29.469 -16.281 1 98.5 93 ARG A CA 1
ATOM 727 C C . ARG A 1 93 ? 20.125 -29.062 -17.359 1 98.5 93 ARG A C 1
ATOM 729 O O . ARG A 1 93 ? 21.281 -28.719 -17.062 1 98.5 93 ARG A O 1
ATOM 736 N N . GLN A 1 94 ? 19.672 -29.188 -18.516 1 98.62 94 GLN A N 1
ATOM 737 C CA . GLN A 1 94 ? 20.516 -28.766 -19.641 1 98.62 94 GLN A CA 1
ATOM 738 C C . GLN A 1 94 ? 20.875 -27.297 -19.516 1 98.62 94 GLN A C 1
ATOM 740 O O . GLN A 1 94 ? 22.031 -26.906 -19.766 1 98.62 94 GLN A O 1
ATOM 745 N N . LEU A 1 95 ? 19.906 -26.469 -19.234 1 98.75 95 LEU A N 1
ATOM 746 C CA . LEU A 1 95 ? 20.141 -25.031 -19.094 1 98.75 95 LEU A CA 1
ATOM 747 C C . LEU A 1 95 ? 21.078 -24.75 -17.922 1 98.75 95 LEU A C 1
ATOM 749 O O . LEU A 1 95 ? 21.938 -23.875 -18 1 98.75 95 LEU A O 1
ATOM 753 N N . GLN A 1 96 ? 20.938 -25.5 -16.781 1 98.44 96 GLN A N 1
ATOM 754 C CA . GLN A 1 96 ? 21.844 -25.375 -15.648 1 98.44 96 GLN A CA 1
ATOM 755 C C . GLN A 1 96 ? 23.281 -25.672 -16.047 1 98.44 96 GLN A C 1
ATOM 757 O O . GLN A 1 96 ? 24.203 -24.969 -15.633 1 98.44 96 GLN A O 1
ATOM 762 N N . ARG A 1 97 ? 23.453 -26.688 -16.844 1 98.38 97 ARG A N 1
ATOM 763 C CA . ARG A 1 97 ? 24.781 -27.062 -17.312 1 98.38 97 ARG A CA 1
ATOM 764 C C . ARG A 1 97 ? 25.359 -26.016 -18.266 1 98.38 97 ARG A C 1
ATOM 766 O O . ARG A 1 97 ? 26.531 -25.656 -18.172 1 98.38 97 ARG A O 1
ATOM 773 N N . ALA A 1 98 ? 24.516 -25.594 -19.109 1 98.5 98 ALA A N 1
ATOM 774 C CA . ALA A 1 98 ? 24.969 -24.703 -20.172 1 98.5 98 ALA A CA 1
ATOM 775 C C . ALA A 1 98 ? 25.281 -23.312 -19.641 1 98.5 98 ALA A C 1
ATOM 777 O O . ALA A 1 98 ? 26.203 -22.656 -20.125 1 98.5 98 ALA A O 1
ATOM 778 N N . TYR A 1 99 ? 24.469 -22.844 -18.688 1 98.5 99 TYR A N 1
ATOM 779 C CA . TYR A 1 99 ? 24.562 -21.438 -18.312 1 98.5 99 TYR A CA 1
ATOM 780 C C . TYR A 1 99 ? 24.969 -21.297 -16.844 1 98.5 99 TYR A C 1
ATOM 782 O O . TYR A 1 99 ? 25.141 -20.188 -16.344 1 98.5 99 TYR A O 1
ATOM 790 N N . GLY A 1 100 ? 25.219 -22.359 -16.141 1 97.31 100 GLY A N 1
ATOM 791 C CA . GLY A 1 100 ? 25.406 -22.375 -14.695 1 97.31 100 GLY A CA 1
ATOM 792 C C . GLY A 1 100 ? 26.609 -21.547 -14.25 1 97.31 100 GLY A C 1
ATOM 793 O O . GLY A 1 100 ? 26.672 -21.109 -13.102 1 97.31 100 GLY A O 1
ATOM 794 N N . THR A 1 101 ? 27.531 -21.234 -15.062 1 97.44 101 THR A N 1
ATOM 795 C CA . THR A 1 101 ? 28.703 -20.422 -14.719 1 97.44 101 THR A CA 1
ATOM 796 C C . THR A 1 101 ? 28.375 -18.938 -14.844 1 97.44 101 THR A C 1
ATOM 798 O O . THR A 1 101 ? 29.125 -18.094 -14.344 1 97.44 101 THR A O 1
ATOM 801 N N . HIS A 1 102 ? 27.266 -18.625 -15.453 1 97.88 102 HIS A N 1
ATOM 802 C CA . HIS A 1 102 ? 26.938 -17.234 -15.727 1 97.88 102 HIS A CA 1
ATOM 803 C C . HIS A 1 102 ? 25.75 -16.781 -14.875 1 97.88 102 HIS A C 1
ATOM 805 O O . HIS A 1 102 ? 25.625 -15.594 -14.562 1 97.88 102 HIS A O 1
ATOM 811 N N . ILE A 1 103 ? 24.891 -17.672 -14.523 1 98.5 103 ILE A N 1
ATOM 812 C CA . ILE A 1 103 ? 23.672 -17.344 -13.781 1 98.5 103 ILE A CA 1
ATOM 813 C C . ILE A 1 103 ? 23.234 -18.562 -12.977 1 98.5 103 ILE A C 1
ATOM 815 O O . ILE A 1 103 ? 23.344 -19.703 -13.445 1 98.5 103 ILE A O 1
ATOM 819 N N . ASP A 1 104 ? 22.766 -18.344 -11.727 1 98.31 104 ASP A N 1
ATOM 820 C CA . ASP A 1 104 ? 22.172 -19.391 -10.922 1 98.31 104 ASP A CA 1
ATOM 821 C C . ASP A 1 104 ? 20.766 -19.75 -11.43 1 98.31 104 ASP A C 1
ATOM 823 O O . ASP A 1 104 ? 19.922 -18.859 -11.57 1 98.31 104 ASP A O 1
ATOM 827 N N . ILE A 1 105 ? 20.516 -20.969 -11.781 1 98.62 105 ILE A N 1
ATOM 828 C CA . ILE A 1 105 ? 19.219 -21.422 -12.273 1 98.62 105 ILE A CA 1
ATOM 829 C C . ILE A 1 105 ? 18.641 -22.453 -11.328 1 98.62 105 ILE A C 1
ATOM 831 O O . ILE A 1 105 ? 19.266 -23.5 -11.07 1 98.62 105 ILE A O 1
ATOM 835 N N . SER A 1 106 ? 17.531 -22.141 -10.75 1 97.88 106 SER A N 1
ATOM 836 C CA . SER A 1 106 ? 16.797 -23.141 -9.977 1 97.88 106 SER A CA 1
ATOM 837 C C . SER A 1 106 ? 15.672 -23.75 -10.797 1 97.88 106 SER A C 1
ATOM 839 O O . SER A 1 106 ? 15.133 -23.109 -11.711 1 97.88 106 SER A O 1
ATOM 841 N N . LEU A 1 107 ? 15.391 -24.969 -10.461 1 98.44 107 LEU A N 1
ATOM 842 C CA . LEU A 1 107 ? 14.383 -25.75 -11.18 1 98.44 107 LEU A CA 1
ATOM 843 C C . LEU A 1 107 ? 13.234 -26.141 -10.25 1 98.44 107 LEU A C 1
ATOM 845 O O . LEU A 1 107 ? 13.469 -26.672 -9.164 1 98.44 107 LEU A O 1
ATOM 849 N N . GLY A 1 108 ? 12.008 -25.766 -10.594 1 98.69 108 GLY A N 1
ATOM 850 C CA . GLY A 1 108 ? 10.812 -26.109 -9.844 1 98.69 108 GLY A CA 1
ATOM 851 C C . GLY A 1 108 ? 9.539 -25.969 -10.648 1 98.69 108 GLY A C 1
ATOM 852 O O . GLY A 1 108 ? 9.578 -25.875 -11.875 1 98.69 108 GLY A O 1
ATOM 853 N N . PHE A 1 109 ? 8.398 -26.109 -9.984 1 98.88 109 PHE A N 1
ATOM 854 C CA . PHE A 1 109 ? 7.086 -26.016 -10.609 1 98.88 109 PHE A CA 1
ATOM 855 C C . PHE A 1 109 ? 6.234 -24.953 -9.938 1 98.88 109 PHE A C 1
ATOM 857 O O . PHE A 1 109 ? 6.445 -24.625 -8.766 1 98.88 109 PHE A O 1
ATOM 864 N N . GLU A 1 110 ? 5.375 -24.359 -10.703 1 98.88 110 GLU A N 1
ATOM 865 C CA . GLU A 1 110 ? 4.188 -23.719 -10.148 1 98.88 110 GLU A CA 1
ATOM 866 C C . GLU A 1 110 ? 3.018 -24.688 -10.078 1 98.88 110 GLU A C 1
ATOM 868 O O . GLU A 1 110 ? 2.447 -25.062 -11.102 1 98.88 110 GLU A O 1
ATOM 873 N N . VAL A 1 111 ? 2.742 -25.062 -8.867 1 98.88 111 VAL A N 1
ATOM 874 C CA . VAL A 1 111 ? 1.714 -26.062 -8.617 1 98.88 111 VAL A CA 1
ATOM 875 C C . VAL A 1 111 ? 0.4 -25.375 -8.25 1 98.88 111 VAL A C 1
ATOM 877 O O . VAL A 1 111 ? 0.378 -24.469 -7.422 1 98.88 111 VAL A O 1
ATOM 880 N N . ASP A 1 112 ? -0.672 -25.828 -8.898 1 98.81 112 ASP A N 1
ATOM 881 C CA . ASP A 1 112 ? -1.978 -25.25 -8.594 1 98.81 112 ASP A CA 1
ATOM 882 C C . ASP A 1 112 ? -2.623 -25.953 -7.402 1 98.81 112 ASP A C 1
ATOM 884 O O . ASP A 1 112 ? -2.785 -27.172 -7.41 1 98.81 112 ASP A O 1
ATOM 888 N N . TYR A 1 113 ? -2.953 -25.188 -6.441 1 98.81 113 TYR A N 1
ATOM 889 C CA . TYR A 1 113 ? -3.814 -25.719 -5.395 1 98.81 113 TYR A CA 1
ATOM 890 C C . TYR A 1 113 ? -5.27 -25.75 -5.848 1 98.81 113 TYR A C 1
ATOM 892 O O . TYR A 1 113 ? -5.801 -24.734 -6.309 1 98.81 113 TYR A O 1
ATOM 900 N N . ILE A 1 114 ? -5.887 -26.875 -5.727 1 98.56 114 ILE A N 1
ATOM 901 C CA . ILE A 1 114 ? -7.297 -27.094 -6.031 1 98.56 114 ILE A CA 1
ATOM 902 C C . ILE A 1 114 ? -7.957 -27.859 -4.883 1 98.56 114 ILE A C 1
ATOM 904 O O . ILE A 1 114 ? -7.656 -29.031 -4.648 1 98.56 114 ILE A O 1
ATOM 908 N N . PRO A 1 115 ? -8.906 -27.141 -4.191 1 98.31 115 PRO A N 1
ATOM 909 C CA . PRO A 1 115 ? -9.586 -27.828 -3.092 1 98.31 115 PRO A CA 1
ATOM 910 C C . PRO A 1 115 ? -10.172 -29.172 -3.512 1 98.31 115 PRO A C 1
ATOM 912 O O . PRO A 1 115 ? -10.82 -29.281 -4.555 1 98.31 115 PRO A O 1
ATOM 915 N N . GLY A 1 116 ? -9.914 -30.203 -2.719 1 97.81 116 GLY A N 1
ATOM 916 C CA . GLY A 1 116 ? -10.438 -31.516 -3.01 1 97.81 116 GLY A CA 1
ATOM 917 C C . GLY A 1 116 ? -9.445 -32.406 -3.723 1 97.81 116 GLY A C 1
ATOM 918 O O . GLY A 1 116 ? -9.656 -33.625 -3.828 1 97.81 116 GLY A O 1
ATOM 919 N N . PHE A 1 117 ? -8.336 -31.844 -4.164 1 98.44 117 PHE A N 1
ATOM 920 C CA . PHE A 1 117 ? -7.363 -32.625 -4.922 1 98.44 117 PHE A CA 1
ATOM 921 C C . PHE A 1 117 ? -6.023 -32.656 -4.195 1 98.44 117 PHE A C 1
ATOM 923 O O . PHE A 1 117 ? -4.977 -32.812 -4.824 1 98.44 117 PHE A O 1
ATOM 930 N N . GLU A 1 118 ? -5.992 -32.469 -2.898 1 98.5 118 GLU A N 1
ATOM 931 C CA . GLU A 1 118 ? -4.766 -32.406 -2.105 1 98.5 118 GLU A CA 1
ATOM 932 C C . GLU A 1 118 ? -3.939 -33.656 -2.256 1 98.5 118 GLU A C 1
ATOM 934 O O . GLU A 1 118 ? -2.711 -33.625 -2.328 1 98.5 118 GLU A O 1
ATOM 939 N N . SER A 1 119 ? -4.648 -34.812 -2.293 1 98.38 119 SER A N 1
ATOM 940 C CA . SER A 1 119 ? -3.928 -36.062 -2.434 1 98.38 119 SER A CA 1
ATOM 941 C C . SER A 1 119 ? -3.193 -36.125 -3.768 1 98.38 119 SER A C 1
ATOM 943 O O . SER A 1 119 ? -2.051 -36.594 -3.83 1 98.38 119 SER A O 1
ATOM 945 N N . ASP A 1 120 ? -3.865 -35.75 -4.863 1 98.38 120 ASP A N 1
ATOM 946 C CA . ASP A 1 120 ? -3.248 -35.719 -6.188 1 98.38 120 ASP A CA 1
ATOM 947 C C . ASP A 1 120 ? -2.051 -34.781 -6.219 1 98.38 120 ASP A C 1
ATOM 949 O O . ASP A 1 120 ? -1.002 -35.125 -6.773 1 98.38 120 ASP A O 1
ATOM 953 N N . ILE A 1 121 ? -2.176 -33.656 -5.633 1 98.69 121 ILE A N 1
ATOM 954 C CA . ILE A 1 121 ? -1.124 -32.625 -5.586 1 98.69 121 ILE A CA 1
ATOM 955 C C . ILE A 1 121 ? 0.072 -33.156 -4.801 1 98.69 121 ILE A C 1
ATOM 957 O O . ILE A 1 121 ? 1.217 -33.031 -5.242 1 98.69 121 ILE A O 1
ATOM 961 N N . GLN A 1 122 ? -0.238 -33.781 -3.654 1 98.62 122 GLN A N 1
ATOM 962 C CA . GLN A 1 122 ? 0.824 -34.344 -2.84 1 98.62 122 GLN A CA 1
ATOM 963 C C . GLN A 1 122 ? 1.569 -35.438 -3.604 1 98.62 122 GLN A C 1
ATOM 965 O O . GLN A 1 122 ? 2.795 -35.531 -3.52 1 98.62 122 GLN A O 1
ATOM 970 N N . GLU A 1 123 ? 0.807 -36.281 -4.258 1 98.44 123 GLU A N 1
ATOM 971 C CA . GLU A 1 123 ? 1.431 -37.344 -5.035 1 98.44 123 GLU A CA 1
ATOM 972 C C . GLU A 1 123 ? 2.404 -36.781 -6.066 1 98.44 123 GLU A C 1
ATOM 974 O O . GLU A 1 123 ? 3.506 -37.312 -6.238 1 98.44 123 GLU A O 1
ATOM 979 N N . PHE A 1 124 ? 1.998 -35.781 -6.758 1 98.56 124 PHE A N 1
ATOM 980 C CA . PHE A 1 124 ? 2.869 -35.125 -7.734 1 98.56 124 PHE A CA 1
ATOM 981 C C . PHE A 1 124 ? 4.125 -34.594 -7.062 1 98.56 124 PHE A C 1
ATOM 983 O O . PHE A 1 124 ? 5.238 -34.812 -7.555 1 98.56 124 PHE A O 1
ATOM 990 N N . LEU A 1 125 ? 3.943 -33.875 -5.949 1 98.69 125 LEU A N 1
ATOM 991 C CA . LEU A 1 125 ? 5.055 -33.25 -5.227 1 98.69 125 LEU A CA 1
ATOM 992 C C . LEU A 1 125 ? 5.988 -34.344 -4.664 1 98.69 125 LEU A C 1
ATOM 994 O O . LEU A 1 125 ? 7.207 -34.156 -4.664 1 98.69 125 LEU A O 1
ATOM 998 N N . ASP A 1 126 ? 5.418 -35.438 -4.156 1 98.44 126 ASP A N 1
ATOM 999 C CA . ASP A 1 126 ? 6.238 -36.531 -3.652 1 98.44 126 ASP A CA 1
ATOM 1000 C C . ASP A 1 126 ? 7.105 -37.125 -4.766 1 98.44 126 ASP A C 1
ATOM 1002 O O . ASP A 1 126 ? 8.25 -37.5 -4.527 1 98.44 126 ASP A O 1
ATOM 1006 N N . ARG A 1 127 ? 6.508 -37.219 -5.906 1 98 127 ARG A N 1
ATOM 1007 C CA . ARG A 1 127 ? 7.191 -37.844 -7.031 1 98 127 ARG A CA 1
ATOM 1008 C C . ARG A 1 127 ? 8.289 -36.938 -7.582 1 98 127 ARG A C 1
ATOM 1010 O O . ARG A 1 127 ? 9.398 -37.375 -7.863 1 98 127 ARG A O 1
ATOM 1017 N N . TYR A 1 128 ? 8.016 -35.656 -7.715 1 98.25 128 TYR A N 1
ATOM 1018 C CA . TYR A 1 128 ? 8.922 -34.781 -8.461 1 98.25 128 TYR A CA 1
ATOM 1019 C C . TYR A 1 128 ? 9.602 -33.781 -7.543 1 98.25 128 TYR A C 1
ATOM 1021 O O . TYR A 1 128 ? 10.594 -33.156 -7.918 1 98.25 128 TYR A O 1
ATOM 1029 N N . GLY A 1 129 ? 9.078 -33.625 -6.344 1 97.62 129 GLY A N 1
ATOM 1030 C CA . GLY A 1 129 ? 9.641 -32.688 -5.375 1 97.62 129 GLY A CA 1
ATOM 1031 C C . GLY A 1 129 ? 11.125 -32.906 -5.137 1 97.62 129 GLY A C 1
ATOM 1032 O O . GLY A 1 129 ? 11.891 -31.953 -5.051 1 97.62 129 GLY A O 1
ATOM 1033 N N . PRO A 1 130 ? 11.586 -34.125 -4.992 1 97.88 130 PRO A N 1
ATOM 1034 C CA . PRO A 1 130 ? 13.008 -34.406 -4.766 1 97.88 130 PRO A CA 1
ATOM 1035 C C . PRO A 1 130 ? 13.891 -33.906 -5.914 1 97.88 130 PRO A C 1
ATOM 1037 O O . PRO A 1 130 ? 15.102 -33.719 -5.742 1 97.88 130 PRO A O 1
ATOM 1040 N N . LEU A 1 131 ? 13.289 -33.625 -7.051 1 97.94 131 LEU A N 1
ATOM 1041 C CA . LEU A 1 131 ? 14.039 -33.219 -8.242 1 97.94 131 LEU A CA 1
ATOM 1042 C C . LEU A 1 131 ? 14 -31.719 -8.422 1 97.94 131 LEU A C 1
ATOM 1044 O O . LEU A 1 131 ? 14.531 -31.188 -9.406 1 97.94 131 LEU A O 1
ATOM 1048 N N . THR A 1 132 ? 13.344 -31.047 -7.523 1 97.88 132 THR A N 1
ATOM 1049 C CA . THR A 1 132 ? 13.125 -29.609 -7.676 1 97.88 132 THR A CA 1
ATOM 1050 C C . THR A 1 132 ? 13.797 -28.844 -6.543 1 97.88 132 THR A C 1
ATOM 1052 O O . THR A 1 132 ? 14.133 -29.422 -5.508 1 97.88 132 THR A O 1
ATOM 1055 N N . ASP A 1 133 ? 14.039 -27.531 -6.789 1 93.88 133 ASP A N 1
ATOM 1056 C CA . ASP A 1 133 ? 14.664 -26.625 -5.828 1 93.88 133 ASP A CA 1
ATOM 1057 C C . ASP A 1 133 ? 13.633 -25.672 -5.223 1 93.88 133 ASP A C 1
ATOM 1059 O O . ASP A 1 133 ? 13.586 -25.5 -4.004 1 93.88 133 ASP A O 1
ATOM 1063 N N . ASP A 1 134 ? 12.891 -25.031 -6.066 1 91.88 134 ASP A N 1
ATOM 1064 C CA . ASP A 1 134 ? 11.945 -23.984 -5.68 1 91.88 134 ASP A CA 1
ATOM 1065 C C . ASP A 1 134 ? 10.586 -24.203 -6.344 1 91.88 134 ASP A C 1
ATOM 1067 O O . ASP A 1 134 ? 10.461 -24.094 -7.566 1 91.88 134 ASP A O 1
ATOM 1071 N N . ASN A 1 135 ? 9.641 -24.531 -5.57 1 98 135 ASN A N 1
ATOM 1072 C CA . ASN A 1 135 ? 8.281 -24.656 -6.086 1 98 135 ASN A CA 1
ATOM 1073 C C . ASN A 1 135 ? 7.387 -23.516 -5.574 1 98 135 ASN A C 1
ATOM 1075 O O . ASN A 1 135 ? 7.645 -22.953 -4.512 1 98 135 ASN A O 1
ATOM 1079 N N . ILE A 1 136 ? 6.418 -23.156 -6.344 1 98.75 136 ILE A N 1
ATOM 1080 C CA . ILE A 1 136 ? 5.41 -22.156 -6.004 1 98.75 136 ILE A CA 1
ATOM 1081 C C . ILE A 1 136 ? 4.035 -22.812 -5.922 1 98.75 136 ILE A C 1
ATOM 1083 O O . ILE A 1 136 ? 3.701 -23.672 -6.746 1 98.75 136 ILE A O 1
ATOM 1087 N N . LEU A 1 137 ? 3.322 -22.531 -4.902 1 98.88 137 LEU A N 1
ATOM 1088 C CA . LEU A 1 137 ? 1.926 -22.938 -4.789 1 98.88 137 LEU A CA 1
ATOM 1089 C C . LEU A 1 137 ? 0.994 -21.797 -5.156 1 98.88 137 LEU A C 1
ATOM 1091 O O . LEU A 1 137 ? 1.021 -20.734 -4.52 1 98.88 137 LEU A O 1
ATOM 1095 N N . SER A 1 138 ? 0.196 -21.984 -6.23 1 98.88 138 SER A N 1
ATOM 1096 C CA . SER A 1 138 ? -0.654 -20.906 -6.727 1 98.88 138 SER A CA 1
ATOM 1097 C C . SER A 1 138 ? -2.115 -21.344 -6.789 1 98.88 138 SER A C 1
ATOM 1099 O O . SER A 1 138 ? -2.416 -22.531 -6.75 1 98.88 138 SER A O 1
ATOM 1101 N N . VAL A 1 139 ? -2.979 -20.359 -6.766 1 98.81 139 VAL A N 1
ATOM 1102 C CA . VAL A 1 139 ? -4.41 -20.562 -6.977 1 98.81 139 VAL A CA 1
ATOM 1103 C C . VAL A 1 139 ? -4.84 -19.875 -8.273 1 98.81 139 VAL A C 1
ATOM 1105 O O . VAL A 1 139 ? -4.992 -18.656 -8.32 1 98.81 139 VAL A O 1
ATOM 1108 N N . HIS A 1 140 ? -5.051 -20.688 -9.312 1 98.62 140 HIS A N 1
ATOM 1109 C CA . HIS A 1 140 ? -5.52 -20.172 -10.594 1 98.62 140 HIS A CA 1
ATOM 1110 C C . HIS A 1 140 ? -6.98 -20.547 -10.836 1 98.62 140 HIS A C 1
ATOM 1112 O O . HIS A 1 140 ? -7.625 -19.984 -11.727 1 98.62 140 HIS A O 1
ATOM 1118 N N . PHE A 1 141 ? -7.438 -21.531 -10.07 1 98.31 141 PHE A N 1
ATOM 1119 C CA . PHE A 1 141 ? -8.789 -22.047 -10.234 1 98.31 141 PHE A CA 1
ATOM 1120 C C . PHE A 1 141 ? -9.578 -21.922 -8.938 1 98.31 141 PHE A C 1
ATOM 1122 O O . PHE A 1 141 ? -9.039 -22.156 -7.852 1 98.31 141 PHE A O 1
ATOM 1129 N N . MET A 1 142 ? -10.789 -21.578 -9.07 1 97.56 142 MET A N 1
ATOM 1130 C CA . MET A 1 142 ? -11.68 -21.438 -7.918 1 97.56 142 MET A CA 1
ATOM 1131 C C . MET A 1 142 ? -13.094 -21.891 -8.273 1 97.56 142 MET A C 1
ATOM 1133 O O . MET A 1 142 ? -13.492 -21.828 -9.438 1 97.56 142 MET A O 1
ATOM 1137 N N . GLU A 1 143 ? -13.797 -22.375 -7.242 1 97.56 143 GLU A N 1
ATOM 1138 C CA . GLU A 1 143 ? -15.18 -22.781 -7.453 1 97.56 143 GLU A CA 1
ATOM 1139 C C . GLU A 1 143 ? -16.062 -21.594 -7.844 1 97.56 143 GLU A C 1
ATOM 1141 O O . GLU A 1 143 ? -15.984 -20.531 -7.234 1 97.56 143 GLU A O 1
ATOM 1146 N N . GLY A 1 144 ? -16.812 -21.797 -8.914 1 97.38 144 GLY A N 1
ATOM 1147 C CA . GLY A 1 144 ? -17.75 -20.797 -9.383 1 97.38 144 GLY A CA 1
ATOM 1148 C C . GLY A 1 144 ? -19.172 -21.328 -9.531 1 97.38 144 GLY A C 1
ATOM 1149 O O . GLY A 1 144 ? -19.656 -22.062 -8.672 1 97.38 144 GLY A O 1
ATOM 1150 N N . VAL A 1 145 ? -19.812 -20.844 -10.555 1 97 145 VAL A N 1
ATOM 1151 C CA . VAL A 1 145 ? -21.219 -21.219 -10.773 1 97 145 VAL A CA 1
ATOM 1152 C C . VAL A 1 145 ? -21.312 -22.719 -10.977 1 97 145 VAL A C 1
ATOM 1154 O O . VAL A 1 145 ? -20.359 -23.359 -11.414 1 97 145 VAL A O 1
ATOM 1157 N N . ASN A 1 146 ? -22.422 -23.297 -10.578 1 96.69 146 ASN A N 1
ATOM 1158 C CA . ASN A 1 146 ? -22.75 -24.703 -10.766 1 96.69 146 ASN A CA 1
ATOM 1159 C C . ASN A 1 146 ? -21.812 -25.625 -10 1 96.69 146 ASN A C 1
ATOM 1161 O O . ASN A 1 146 ? -21.578 -26.766 -10.406 1 96.69 146 ASN A O 1
ATOM 1165 N N . ASN A 1 147 ? -21.109 -25.078 -9.016 1 96.38 147 ASN A N 1
ATOM 1166 C CA . ASN A 1 147 ? -20.188 -25.828 -8.172 1 96.38 147 ASN A CA 1
ATOM 1167 C C . ASN A 1 147 ? -19.047 -26.453 -8.992 1 96.38 147 ASN A C 1
ATOM 1169 O O . ASN A 1 147 ? -18.594 -27.547 -8.695 1 96.38 147 ASN A O 1
ATOM 1173 N N . ALA A 1 148 ? -18.766 -25.844 -10.055 1 98.06 148 ALA A N 1
ATOM 1174 C CA . ALA A 1 148 ? -17.625 -26.219 -10.898 1 98.06 148 ALA A CA 1
ATOM 1175 C C . ALA A 1 148 ? -16.484 -25.219 -10.734 1 98.06 148 ALA A C 1
ATOM 1177 O O . ALA A 1 148 ? -16.656 -24.141 -10.172 1 98.06 148 ALA A O 1
ATOM 1178 N N . PHE A 1 149 ? -15.359 -25.641 -11.156 1 98.38 149 PHE A N 1
ATOM 1179 C CA . PHE A 1 149 ? -14.195 -24.781 -11.062 1 98.38 149 PHE A CA 1
ATOM 1180 C C . PHE A 1 149 ? -14 -23.984 -12.352 1 98.38 149 PHE A C 1
ATOM 1182 O O . PHE A 1 149 ? -14.32 -24.469 -13.438 1 98.38 149 PHE A O 1
ATOM 1189 N N . TYR A 1 150 ? -13.461 -22.812 -12.211 1 98.25 150 TYR A N 1
ATOM 1190 C CA . TYR A 1 150 ? -13.164 -21.938 -13.336 1 98.25 150 TYR A CA 1
ATOM 1191 C C . TYR A 1 150 ? -11.812 -21.266 -13.164 1 98.25 150 TYR A C 1
ATOM 1193 O O . TYR A 1 150 ? -11.344 -21.062 -12.039 1 98.25 150 TYR A O 1
ATOM 1201 N N . CYS A 1 151 ? -11.211 -20.953 -14.305 1 97.62 151 CYS A N 1
ATOM 1202 C CA . CYS A 1 151 ? -9.93 -20.266 -14.305 1 97.62 151 CYS A CA 1
ATOM 1203 C C . CYS A 1 151 ? -10.102 -18.797 -13.977 1 97.62 151 CYS A C 1
ATOM 1205 O O . CYS A 1 151 ? -11 -18.141 -14.5 1 97.62 151 CYS A O 1
ATOM 1207 N N . LEU A 1 152 ? -9.234 -18.25 -13.133 1 96.94 152 LEU A N 1
ATOM 1208 C CA . LEU A 1 152 ? -9.297 -16.875 -12.68 1 96.94 152 LEU A CA 1
ATOM 1209 C C . LEU A 1 152 ? -8.633 -15.938 -13.688 1 96.94 152 LEU A C 1
ATOM 1211 O O . LEU A 1 152 ? -8.953 -14.75 -13.742 1 96.94 152 LEU A O 1
ATOM 1215 N N . ASP A 1 153 ? -7.68 -16.453 -14.469 1 97.19 153 ASP A N 1
ATOM 1216 C CA . ASP A 1 153 ? -6.754 -15.516 -15.102 1 97.19 153 ASP A CA 1
ATOM 1217 C C . ASP A 1 153 ? -6.57 -15.836 -16.578 1 97.19 153 ASP A C 1
ATOM 1219 O O . ASP A 1 153 ? -5.48 -15.664 -17.125 1 97.19 153 ASP A O 1
ATOM 1223 N N . TYR A 1 154 ? -7.652 -16.375 -17.203 1 96.81 154 TYR A N 1
ATOM 1224 C CA . TYR A 1 154 ? -7.602 -16.656 -18.641 1 96.81 154 TYR A CA 1
ATOM 1225 C C . TYR A 1 154 ? -8.047 -15.453 -19.453 1 96.81 154 TYR A C 1
ATOM 1227 O O . TYR A 1 154 ? -7.301 -14.953 -20.297 1 96.81 154 TYR A O 1
ATOM 1235 N N . SER A 1 155 ? -9.328 -15.031 -19.25 1 96.5 155 SER A N 1
ATOM 1236 C CA . SER A 1 155 ? -9.906 -13.859 -19.906 1 96.5 155 SER A CA 1
ATOM 1237 C C . SER A 1 155 ? -11.023 -13.258 -19.078 1 96.5 155 SER A C 1
ATOM 1239 O O . SER A 1 155 ? -11.602 -13.93 -18.219 1 96.5 155 SER A O 1
ATOM 1241 N N . PRO A 1 156 ? -11.305 -11.977 -19.375 1 96.31 156 PRO A N 1
ATOM 1242 C CA . PRO A 1 156 ? -12.43 -11.391 -18.641 1 96.31 156 PRO A CA 1
ATOM 1243 C C . PRO A 1 156 ? -13.75 -12.109 -18.922 1 96.31 156 PRO A C 1
ATOM 1245 O O . PRO A 1 156 ? -14.602 -12.203 -18.031 1 96.31 156 PRO A O 1
ATOM 1248 N N . GLU A 1 157 ? -13.875 -12.586 -20.156 1 96.44 157 GLU A N 1
ATOM 1249 C CA . GLU A 1 157 ? -15.086 -13.305 -20.531 1 96.44 157 GLU A CA 1
ATOM 1250 C C . GLU A 1 157 ? -15.234 -14.602 -19.75 1 96.44 157 GLU A C 1
ATOM 1252 O O . GLU A 1 157 ? -16.312 -14.898 -19.219 1 96.44 157 GLU A O 1
ATOM 1257 N N . GLU A 1 158 ? -14.164 -15.375 -19.688 1 95.88 158 GLU A N 1
ATOM 1258 C CA . GLU A 1 158 ? -14.18 -16.625 -18.922 1 95.88 158 GLU A CA 1
ATOM 1259 C C . GLU A 1 158 ? -14.367 -16.359 -17.438 1 95.88 158 GLU A C 1
ATOM 1261 O O . GLU A 1 158 ? -15.047 -17.125 -16.75 1 95.88 158 GLU A O 1
ATOM 1266 N N . PHE A 1 159 ? -13.758 -15.328 -16.984 1 96.94 159 PHE A N 1
ATOM 1267 C CA . PHE A 1 159 ? -13.93 -14.914 -15.594 1 96.94 159 PHE A CA 1
ATOM 1268 C C . PHE A 1 159 ? -15.398 -14.641 -15.281 1 96.94 159 PHE A C 1
ATOM 1270 O O . PHE A 1 159 ? -15.922 -15.117 -14.281 1 96.94 159 PHE A O 1
ATOM 1277 N N . GLU A 1 160 ? -16.047 -13.891 -16.109 1 96.31 160 GLU A N 1
ATOM 1278 C CA . GLU A 1 160 ? -17.453 -13.539 -15.938 1 96.31 160 GLU A CA 1
ATOM 1279 C C . GLU A 1 160 ? -18.344 -14.773 -16.016 1 96.31 160 GLU A C 1
ATOM 1281 O O . GLU A 1 160 ? -19.344 -14.867 -15.312 1 96.31 160 GLU A O 1
ATOM 1286 N N . LYS A 1 161 ? -17.969 -15.648 -16.875 1 95.88 161 LYS A N 1
ATOM 1287 C CA . LYS A 1 161 ? -18.719 -16.891 -17.016 1 95.88 161 LYS A CA 1
ATOM 1288 C C . LYS A 1 161 ? -18.734 -17.672 -15.703 1 95.88 161 LYS A C 1
ATOM 1290 O O . LYS A 1 161 ? -19.766 -18.219 -15.297 1 95.88 161 LYS A O 1
ATOM 1295 N N . GLY A 1 162 ? -17.609 -17.734 -15.055 1 97.31 162 GLY A N 1
ATOM 1296 C CA . GLY A 1 162 ? -17.469 -18.547 -13.852 1 97.31 162 GLY A CA 1
ATOM 1297 C C . GLY A 1 162 ? -17.938 -17.828 -12.602 1 97.31 162 GLY A C 1
ATOM 1298 O O . GLY A 1 162 ? -18.422 -18.469 -11.656 1 97.31 162 GLY A O 1
ATOM 1299 N N . PHE A 1 163 ? -17.844 -16.469 -12.594 1 96.94 163 PHE A N 1
ATOM 1300 C CA . PHE A 1 163 ? -18 -15.773 -11.32 1 96.94 163 PHE A CA 1
ATOM 1301 C C . PHE A 1 163 ? -19 -14.625 -11.461 1 96.94 163 PHE A C 1
ATOM 1303 O O . PHE A 1 163 ? -19.078 -13.758 -10.586 1 96.94 163 PHE A O 1
ATOM 1310 N N . GLY A 1 164 ? -19.797 -14.625 -12.453 1 94.31 164 GLY A N 1
ATOM 1311 C CA . GLY A 1 164 ? -20.75 -13.594 -12.789 1 94.31 164 GLY A CA 1
ATOM 1312 C C . GLY A 1 164 ? -21.594 -13.156 -11.602 1 94.31 164 GLY A C 1
ATOM 1313 O O . GLY A 1 164 ? -21.703 -11.961 -11.32 1 94.31 164 GLY A O 1
ATOM 1314 N N . PRO A 1 165 ? -22.141 -14.117 -10.867 1 93.06 165 PRO A N 1
ATOM 1315 C CA . PRO A 1 165 ? -23.031 -13.766 -9.758 1 93.06 165 PRO A CA 1
ATOM 1316 C C . PRO A 1 165 ? -22.328 -12.977 -8.656 1 93.06 165 PRO A C 1
ATOM 1318 O O . PRO A 1 165 ? -22.984 -12.273 -7.883 1 93.06 165 PRO A O 1
ATOM 1321 N N . TRP A 1 166 ? -21.047 -13.078 -8.625 1 91.81 166 TRP A N 1
ATOM 1322 C CA . TRP A 1 166 ? -20.312 -12.445 -7.547 1 91.81 166 TRP A CA 1
ATOM 1323 C C . TRP A 1 166 ? -19.641 -11.156 -8.023 1 91.81 166 TRP A C 1
ATOM 1325 O O . TRP A 1 166 ? -19.062 -10.414 -7.227 1 91.81 166 TRP A O 1
ATOM 1335 N N . ILE A 1 167 ? -19.75 -10.844 -9.289 1 88.25 167 ILE A N 1
ATOM 1336 C CA . ILE A 1 167 ? -19.031 -9.703 -9.852 1 88.25 167 ILE A CA 1
ATOM 1337 C C . ILE A 1 167 ? -19.609 -8.406 -9.281 1 88.25 167 ILE A C 1
ATOM 1339 O O . ILE A 1 167 ? -18.859 -7.438 -9.062 1 88.25 167 ILE A O 1
ATOM 1343 N N . GLU A 1 168 ? -20.906 -8.445 -8.961 1 81.81 168 GLU A N 1
ATOM 1344 C CA . GLU A 1 168 ? -21.531 -7.258 -8.375 1 81.81 168 GLU A CA 1
ATOM 1345 C C . GLU A 1 168 ? -21.203 -7.141 -6.891 1 81.81 168 GLU A C 1
ATOM 1347 O O . GLU A 1 168 ? -21.234 -6.043 -6.328 1 81.81 168 GLU A O 1
ATOM 1352 N N . LYS A 1 169 ? -21.016 -8.273 -6.324 1 84.31 169 LYS A N 1
ATOM 1353 C CA . LYS A 1 169 ? -20.609 -8.305 -4.922 1 84.31 169 LYS A CA 1
ATOM 1354 C C . LYS A 1 169 ? -19.141 -8.688 -4.785 1 84.31 169 LYS A C 1
ATOM 1356 O O . LYS A 1 169 ? -18.812 -9.711 -4.176 1 84.31 169 LYS A O 1
ATOM 1361 N N . GLN A 1 170 ? -18.328 -7.871 -5.16 1 84.25 170 GLN A N 1
ATOM 1362 C CA . GLN A 1 170 ? -16.906 -8.156 -5.352 1 84.25 170 GLN A CA 1
ATOM 1363 C C . GLN A 1 170 ? -16.25 -8.578 -4.043 1 84.25 170 GLN A C 1
ATOM 1365 O O . GLN A 1 170 ? -15.352 -9.43 -4.039 1 84.25 170 GLN A O 1
ATOM 1370 N N . TYR A 1 171 ? -16.75 -8.078 -2.859 1 85.75 171 TYR A N 1
ATOM 1371 C CA . TYR A 1 171 ? -16.188 -8.445 -1.565 1 85.75 171 TYR A CA 1
ATOM 1372 C C . TYR A 1 171 ? -16.391 -9.93 -1.284 1 85.75 171 TYR A C 1
ATOM 1374 O O . TYR A 1 171 ? -15.531 -10.57 -0.669 1 85.75 171 TYR A O 1
ATOM 1382 N N . GLU A 1 172 ? -17.453 -10.438 -1.792 1 91.75 172 GLU A N 1
ATOM 1383 C CA . GLU A 1 172 ? -17.719 -11.859 -1.608 1 91.75 172 GLU A CA 1
ATOM 1384 C C . GLU A 1 172 ? -16.812 -12.703 -2.502 1 91.75 172 GLU A C 1
ATOM 1386 O O . GLU A 1 172 ? -16.391 -13.789 -2.105 1 91.75 172 GLU A O 1
ATOM 1391 N N . LEU A 1 173 ? -16.625 -12.219 -3.672 1 93.56 173 LEU A N 1
ATOM 1392 C CA . LEU A 1 173 ? -15.742 -12.922 -4.594 1 93.56 173 LEU A CA 1
ATOM 1393 C C . LEU A 1 173 ? -14.32 -12.977 -4.051 1 93.56 173 LEU A C 1
ATOM 1395 O O . LEU A 1 173 ? -13.68 -14.023 -4.086 1 93.56 173 LEU A O 1
ATOM 1399 N N . TYR A 1 174 ? -13.867 -11.883 -3.551 1 94.12 174 TYR A N 1
ATOM 1400 C CA . TYR A 1 174 ? -12.531 -11.812 -2.965 1 94.12 174 TYR A CA 1
ATOM 1401 C C . TYR A 1 174 ? -12.438 -12.695 -1.726 1 94.12 174 TYR A C 1
ATOM 1403 O O . TYR A 1 174 ? -11.422 -13.367 -1.512 1 94.12 174 TYR A O 1
ATOM 1411 N N . TYR A 1 175 ? -13.469 -12.664 -0.949 1 94.94 175 TYR A N 1
ATOM 1412 C CA . TYR A 1 175 ? -13.492 -13.523 0.226 1 94.94 175 TYR A CA 1
ATOM 1413 C C . TYR A 1 175 ? -13.367 -14.992 -0.173 1 94.94 175 TYR A C 1
ATOM 1415 O O . TYR A 1 175 ? -12.633 -15.75 0.463 1 94.94 175 TYR A O 1
ATOM 1423 N N . LYS A 1 176 ? -14.055 -15.367 -1.178 1 96.38 176 LYS A N 1
ATOM 1424 C CA . LYS A 1 176 ? -13.961 -16.734 -1.685 1 96.38 176 LYS A CA 1
ATOM 1425 C C . LYS A 1 176 ? -12.539 -17.062 -2.113 1 96.38 176 LYS A C 1
ATOM 1427 O O . LYS A 1 176 ? -12.023 -18.141 -1.799 1 96.38 176 LYS A O 1
ATOM 1432 N N . TYR A 1 177 ? -11.992 -16.188 -2.783 1 97.69 177 TYR A N 1
ATOM 1433 C CA . TYR A 1 177 ? -10.625 -16.391 -3.258 1 97.69 177 TYR A CA 1
ATOM 1434 C C . TYR A 1 177 ? -9.656 -16.5 -2.09 1 97.69 177 TYR A C 1
ATOM 1436 O O . TYR A 1 177 ? -8.883 -17.469 -2.01 1 97.69 177 TYR A O 1
ATOM 1444 N N . TYR A 1 178 ? -9.641 -15.531 -1.214 1 97.81 178 TYR A N 1
ATOM 1445 C CA . TYR A 1 178 ? -8.719 -15.555 -0.086 1 97.81 178 TYR A CA 1
ATOM 1446 C C . TYR A 1 178 ? -8.969 -16.781 0.794 1 97.81 178 TYR A C 1
ATOM 1448 O O . TYR A 1 178 ? -8.031 -17.328 1.376 1 97.81 178 TYR A O 1
ATOM 1456 N N . SER A 1 179 ? -10.195 -17.156 0.916 1 98.06 179 SER A N 1
ATOM 1457 C CA . SER A 1 179 ? -10.492 -18.391 1.642 1 98.06 179 SER A CA 1
ATOM 1458 C C . SER A 1 179 ? -9.82 -19.594 0.989 1 98.06 179 SER A C 1
ATOM 1460 O O . SER A 1 179 ? -9.336 -20.5 1.68 1 98.06 179 SER A O 1
ATOM 1462 N N . THR A 1 180 ? -9.812 -19.594 -0.318 1 98.62 180 THR A N 1
ATOM 1463 C CA . THR A 1 180 ? -9.141 -20.672 -1.049 1 98.62 180 THR A CA 1
ATOM 1464 C C . THR A 1 180 ? -7.629 -20.609 -0.833 1 98.62 180 THR A C 1
ATOM 1466 O O . THR A 1 180 ? -6.984 -21.641 -0.646 1 98.62 180 THR A O 1
ATOM 1469 N N . VAL A 1 181 ? -7.07 -19.453 -0.841 1 98.75 181 VAL A N 1
ATOM 1470 C CA . VAL A 1 181 ? -5.648 -19.281 -0.552 1 98.75 181 VAL A CA 1
ATOM 1471 C C . VAL A 1 181 ? -5.348 -19.766 0.864 1 98.75 181 VAL A C 1
ATOM 1473 O O . VAL A 1 181 ? -4.324 -20.406 1.103 1 98.75 181 VAL A O 1
ATOM 1476 N N . ARG A 1 182 ? -6.258 -19.422 1.818 1 98.69 182 ARG A N 1
ATOM 1477 C CA . ARG A 1 182 ? -6.086 -19.891 3.191 1 98.69 182 ARG A CA 1
ATOM 1478 C C . ARG A 1 182 ? -6.07 -21.406 3.254 1 98.69 182 ARG A C 1
ATOM 1480 O O . ARG A 1 182 ? -5.277 -22 3.99 1 98.69 182 ARG A O 1
ATOM 1487 N N . GLN A 1 183 ? -6.941 -22.031 2.496 1 98.62 183 GLN A N 1
ATOM 1488 C CA . GLN A 1 183 ? -6.938 -23.484 2.408 1 98.62 183 GLN A CA 1
ATOM 1489 C C . GLN A 1 183 ? -5.605 -24 1.861 1 98.62 183 GLN A C 1
ATOM 1491 O O . GLN A 1 183 ? -5.066 -24.984 2.357 1 98.62 183 GLN A O 1
ATOM 1496 N N . ALA A 1 184 ? -5.121 -23.328 0.881 1 98.69 184 ALA A N 1
ATOM 1497 C CA . ALA A 1 184 ? -3.861 -23.734 0.26 1 98.69 184 ALA A CA 1
ATOM 1498 C C . ALA A 1 184 ? -2.719 -23.703 1.271 1 98.69 184 ALA A C 1
ATOM 1500 O O . ALA A 1 184 ? -1.954 -24.672 1.379 1 98.69 184 ALA A O 1
ATOM 1501 N N . VAL A 1 185 ? -2.604 -22.656 2.031 1 98.5 185 VAL A N 1
ATOM 1502 C CA . VAL A 1 185 ? -1.482 -22.5 2.951 1 98.5 185 VAL A CA 1
ATOM 1503 C C . VAL A 1 185 ? -1.639 -23.453 4.129 1 98.5 185 VAL A C 1
ATOM 1505 O O . VAL A 1 185 ? -0.653 -23.828 4.77 1 98.5 185 VAL A O 1
ATOM 1508 N N . ARG A 1 186 ? -2.822 -23.906 4.379 1 98.06 186 ARG A N 1
ATOM 1509 C CA . ARG A 1 186 ? -3.072 -24.797 5.504 1 98.06 186 ARG A CA 1
ATOM 1510 C C . ARG A 1 186 ? -2.971 -26.266 5.074 1 98.06 186 ARG A C 1
ATOM 1512 O O . ARG A 1 186 ? -2.879 -27.156 5.918 1 98.06 186 ARG A O 1
ATOM 1519 N N . ALA A 1 187 ? -3.023 -26.469 3.814 1 97.94 187 ALA A N 1
ATOM 1520 C CA . ALA A 1 187 ? -3.051 -27.844 3.303 1 97.94 187 ALA A CA 1
ATOM 1521 C C . ALA A 1 187 ? -1.744 -28.562 3.605 1 97.94 187 ALA A C 1
ATOM 1523 O O . ALA A 1 187 ? -0.663 -27.984 3.5 1 97.94 187 ALA A O 1
ATOM 1524 N N . ASP A 1 188 ? -1.848 -29.75 4.109 1 96.44 188 ASP A N 1
ATOM 1525 C CA . ASP A 1 188 ? -0.682 -30.625 4.23 1 96.44 188 ASP A CA 1
ATOM 1526 C C . ASP A 1 188 ? -0.385 -31.328 2.912 1 96.44 188 ASP A C 1
ATOM 1528 O O . ASP A 1 188 ? -1.048 -32.312 2.566 1 96.44 188 ASP A O 1
ATOM 1532 N N . LEU A 1 189 ? 0.596 -30.875 2.227 1 98.19 189 LEU A N 1
ATOM 1533 C CA . LEU A 1 189 ? 0.935 -31.422 0.919 1 98.19 189 LEU A CA 1
ATOM 1534 C C . LEU A 1 189 ? 2.229 -32.219 0.989 1 98.19 189 LEU A C 1
ATOM 1536 O O . LEU A 1 189 ? 2.914 -32.406 -0.021 1 98.19 189 LEU A O 1
ATOM 1540 N N . GLY A 1 190 ? 2.596 -32.625 2.221 1 97.62 190 GLY A N 1
ATOM 1541 C CA . GLY A 1 190 ? 3.732 -33.5 2.404 1 97.62 190 GLY A CA 1
ATOM 1542 C C . GLY A 1 190 ? 5.055 -32.781 2.496 1 97.62 190 GLY A C 1
ATOM 1543 O O . GLY A 1 190 ? 5.086 -31.562 2.734 1 97.62 190 GLY A O 1
ATOM 1544 N N . GLU A 1 191 ? 6.188 -33.5 2.365 1 96.62 191 GLU A N 1
ATOM 1545 C CA . GLU A 1 191 ? 7.559 -33.031 2.58 1 96.62 191 GLU A CA 1
ATOM 1546 C C . GLU A 1 191 ? 7.938 -31.969 1.573 1 96.62 191 GLU A C 1
ATOM 1548 O O . GLU A 1 191 ? 8.703 -31.047 1.894 1 96.62 191 GLU A O 1
ATOM 1553 N N . TYR A 1 192 ? 7.316 -32 0.438 1 97.94 192 TYR A N 1
ATOM 1554 C CA . TYR A 1 192 ? 7.754 -31.125 -0.643 1 97.94 192 TYR A CA 1
ATOM 1555 C C . TYR A 1 192 ? 6.727 -30.016 -0.9 1 97.94 192 TYR A C 1
ATOM 1557 O O . TYR A 1 192 ? 6.617 -29.516 -2.02 1 97.94 192 TYR A O 1
ATOM 1565 N N . THR A 1 193 ? 5.953 -29.734 0.189 1 97.81 193 THR A N 1
ATOM 1566 C CA . THR A 1 193 ? 5.023 -28.609 0.1 1 97.81 193 THR A CA 1
ATOM 1567 C C . THR A 1 193 ? 5.754 -27.328 -0.323 1 97.81 193 THR A C 1
ATOM 1569 O O . THR A 1 193 ? 6.758 -26.953 0.288 1 97.81 193 THR A O 1
ATOM 1572 N N . PRO A 1 194 ? 5.266 -26.641 -1.374 1 98.25 194 PRO A N 1
ATOM 1573 C CA . PRO A 1 194 ? 5.926 -25.406 -1.792 1 98.25 194 PRO A CA 1
ATOM 1574 C C . PRO A 1 194 ? 5.906 -24.328 -0.708 1 98.25 194 PRO A C 1
ATOM 1576 O O . PRO A 1 194 ? 4.879 -24.125 -0.057 1 98.25 194 PRO A O 1
ATOM 1579 N N . LYS A 1 195 ? 6.973 -23.672 -0.559 1 95.69 195 LYS A N 1
ATOM 1580 C CA . LYS A 1 195 ? 7.098 -22.609 0.441 1 95.69 195 LYS A CA 1
ATOM 1581 C C . LYS A 1 195 ? 6.539 -21.297 -0.079 1 95.69 195 LYS A C 1
ATOM 1583 O O . LYS A 1 195 ? 5.906 -20.547 0.669 1 95.69 195 LYS A O 1
ATOM 1588 N N . ARG A 1 196 ? 6.707 -21 -1.326 1 98.25 196 ARG A N 1
ATOM 1589 C CA . ARG A 1 196 ? 6.316 -19.719 -1.908 1 98.25 196 ARG A CA 1
ATOM 1590 C C . ARG A 1 196 ? 4.871 -19.766 -2.393 1 98.25 196 ARG A C 1
ATOM 1592 O O . ARG A 1 196 ? 4.461 -20.703 -3.068 1 98.25 196 ARG A O 1
ATOM 1599 N N . ILE A 1 197 ? 4.105 -18.781 -1.97 1 98.81 197 ILE A N 1
ATOM 1600 C CA . ILE A 1 197 ? 2.73 -18.641 -2.432 1 98.81 197 ILE A CA 1
ATOM 1601 C C . ILE A 1 197 ? 2.678 -17.656 -3.605 1 98.81 197 ILE A C 1
ATOM 1603 O O . ILE A 1 197 ? 3.148 -16.516 -3.496 1 98.81 197 ILE A O 1
ATOM 1607 N N . GLY A 1 198 ? 2.09 -18.078 -4.688 1 98.75 198 GLY A N 1
ATOM 1608 C CA . GLY A 1 198 ? 2.113 -17.344 -5.934 1 98.75 198 GLY A CA 1
ATOM 1609 C C . GLY A 1 198 ? 1.103 -16.203 -5.973 1 98.75 198 GLY A C 1
ATOM 1610 O O . GLY A 1 198 ? -0.011 -16.344 -5.461 1 98.75 198 GLY A O 1
ATOM 1611 N N . HIS A 1 199 ? 1.488 -15.07 -6.594 1 98.31 199 HIS A N 1
ATOM 1612 C CA . HIS A 1 199 ? 0.646 -13.914 -6.879 1 98.31 199 HIS A CA 1
ATOM 1613 C C . HIS A 1 199 ? -0.575 -13.891 -5.965 1 98.31 199 HIS A C 1
ATOM 1615 O O . HIS A 1 199 ? -1.708 -14.031 -6.434 1 98.31 199 HIS A O 1
ATOM 1621 N N . PHE A 1 200 ? -0.428 -13.586 -4.754 1 98.19 200 PHE A N 1
ATOM 1622 C CA . PHE A 1 200 ? -1.217 -13.727 -3.535 1 98.19 200 PHE A CA 1
ATOM 1623 C C . PHE A 1 200 ? -2.629 -13.195 -3.74 1 98.19 200 PHE A C 1
ATOM 1625 O O . PHE A 1 200 ? -3.586 -13.727 -3.172 1 98.19 200 PHE A O 1
ATOM 1632 N N . ASP A 1 201 ? -2.814 -12.156 -4.496 1 96.81 201 ASP A N 1
ATOM 1633 C CA . ASP A 1 201 ? -4.133 -11.578 -4.738 1 96.81 201 ASP A CA 1
ATOM 1634 C C . ASP A 1 201 ? -4.449 -11.523 -6.23 1 96.81 201 ASP A C 1
ATOM 1636 O O . ASP A 1 201 ? -4.957 -10.523 -6.73 1 96.81 201 ASP A O 1
ATOM 1640 N N . LEU A 1 202 ? -4.246 -12.625 -6.906 1 97.62 202 LEU A N 1
ATOM 1641 C CA . LEU A 1 202 ? -4.461 -12.781 -8.344 1 97.62 202 LEU A CA 1
ATOM 1642 C C . LEU A 1 202 ? -5.898 -12.438 -8.719 1 97.62 202 LEU A C 1
ATOM 1644 O O . LEU A 1 202 ? -6.164 -12.023 -9.844 1 97.62 202 LEU A O 1
ATOM 1648 N N . ILE A 1 203 ? -6.809 -12.492 -7.777 1 95.81 203 ILE A N 1
ATOM 1649 C CA . ILE A 1 203 ? -8.242 -12.289 -7.992 1 95.81 203 ILE A CA 1
ATOM 1650 C C . ILE A 1 203 ? -8.484 -10.891 -8.562 1 95.81 203 ILE A C 1
ATOM 1652 O O . ILE A 1 203 ? -9.5 -10.656 -9.211 1 95.81 203 ILE A O 1
ATOM 1656 N N . LYS A 1 204 ? -7.512 -10.016 -8.414 1 93.69 204 LYS A N 1
ATOM 1657 C CA . LYS A 1 204 ? -7.754 -8.648 -8.852 1 93.69 204 LYS A CA 1
ATOM 1658 C C . LYS A 1 204 ? -7.301 -8.438 -10.289 1 93.69 204 LYS A C 1
ATOM 1660 O O . LYS A 1 204 ? -7.27 -7.305 -10.781 1 93.69 204 LYS A O 1
ATOM 1665 N N . LYS A 1 205 ? -6.945 -9.445 -11.023 1 95.88 205 LYS A N 1
ATOM 1666 C CA . LYS A 1 205 ? -6.391 -9.367 -12.367 1 95.88 205 LYS A CA 1
ATOM 1667 C C . LYS A 1 205 ? -7.277 -8.523 -13.281 1 95.88 205 LYS A C 1
ATOM 1669 O O . LYS A 1 205 ? -6.773 -7.812 -14.156 1 95.88 205 LYS A O 1
ATOM 1674 N N . TYR A 1 206 ? -8.578 -8.578 -13.141 1 95.06 206 TYR A N 1
ATOM 1675 C CA . TYR A 1 206 ? -9.5 -7.863 -14.016 1 95.06 206 TYR A CA 1
ATOM 1676 C C . TYR A 1 206 ? -10.227 -6.762 -13.258 1 95.06 206 TYR A C 1
ATOM 1678 O O . TYR A 1 206 ? -11.383 -6.457 -13.555 1 95.06 206 TYR A O 1
ATOM 1686 N N . GLN A 1 207 ? -9.594 -6.227 -12.266 1 90.88 207 GLN A N 1
ATOM 1687 C CA . GLN A 1 207 ? -10.227 -5.238 -11.391 1 90.88 207 GLN A CA 1
ATOM 1688 C C . GLN A 1 207 ? -10.711 -4.035 -12.195 1 90.88 207 GLN A C 1
ATOM 1690 O O . GLN A 1 207 ? -11.812 -3.529 -11.953 1 90.88 207 GLN A O 1
ATOM 1695 N N . HIS A 1 208 ? -10.023 -3.568 -13.211 1 90.31 208 HIS A N 1
ATOM 1696 C CA . HIS A 1 208 ? -10.414 -2.385 -13.969 1 90.31 208 HIS A CA 1
ATOM 1697 C C . HIS A 1 208 ? -11.5 -2.717 -14.984 1 90.31 208 HIS A C 1
ATOM 1699 O O . HIS A 1 208 ? -12.352 -1.877 -15.289 1 90.31 208 HIS A O 1
ATOM 1705 N N . HIS A 1 209 ? -11.43 -3.908 -15.469 1 92.88 209 HIS A N 1
ATOM 1706 C CA . HIS A 1 209 ? -12.453 -4.34 -16.406 1 92.88 209 HIS A CA 1
ATOM 1707 C C . HIS A 1 209 ? -13.828 -4.359 -15.758 1 92.88 209 HIS A C 1
ATOM 1709 O O . HIS A 1 209 ? -14.812 -3.91 -16.359 1 92.88 209 HIS A O 1
ATOM 1715 N N . PHE A 1 210 ? -13.859 -4.848 -14.57 1 91.25 210 PHE A N 1
ATOM 1716 C CA . PHE A 1 210 ? -15.148 -5.023 -13.906 1 91.25 210 PHE A CA 1
ATOM 1717 C C . PHE A 1 210 ? -15.406 -3.887 -12.93 1 91.25 210 PHE A C 1
ATOM 1719 O O . PHE A 1 210 ? -16.406 -3.9 -12.203 1 91.25 210 PHE A O 1
ATOM 1726 N N . GLY A 1 211 ? -14.5 -3.018 -12.898 1 82.44 211 GLY A N 1
ATOM 1727 C CA . GLY A 1 211 ? -14.672 -1.877 -12.008 1 82.44 211 GLY A CA 1
ATOM 1728 C C . GLY A 1 211 ? -14.664 -2.254 -10.539 1 82.44 211 GLY A C 1
ATOM 1729 O O . GLY A 1 211 ? -15.523 -1.811 -9.781 1 82.44 211 GLY A O 1
ATOM 1730 N N . PHE A 1 212 ? -13.852 -3.307 -10.305 1 75.25 212 PHE A N 1
ATOM 1731 C CA . PHE A 1 212 ? -13.742 -3.713 -8.914 1 75.25 212 PHE A CA 1
ATOM 1732 C C . PHE A 1 212 ? -13.094 -2.613 -8.078 1 75.25 212 PHE A C 1
ATOM 1734 O O . PHE A 1 212 ? -11.938 -2.262 -8.297 1 75.25 212 PHE A O 1
ATOM 1741 N N . GLU A 1 213 ? -13.867 -1.884 -7.309 1 59.5 213 GLU A N 1
ATOM 1742 C CA . GLU A 1 213 ? -13.5 -0.647 -6.629 1 59.5 213 GLU A CA 1
ATOM 1743 C C . GLU A 1 213 ? -13 -0.924 -5.215 1 59.5 213 GLU A C 1
ATOM 1745 O O . GLU A 1 213 ? -12.234 -0.134 -4.652 1 59.5 213 GLU A O 1
ATOM 1750 N N . ARG A 1 214 ? -13.57 -2.088 -4.672 1 59.69 214 ARG A N 1
ATOM 1751 C CA . ARG A 1 214 ? -13.312 -2.359 -3.264 1 59.69 214 ARG A CA 1
ATOM 1752 C C . ARG A 1 214 ? -12.32 -3.504 -3.1 1 59.69 214 ARG A C 1
ATOM 1754 O O . ARG A 1 214 ? -12.711 -4.656 -2.914 1 59.69 214 ARG A O 1
ATOM 1761 N N . HIS A 1 215 ? -11.047 -3.242 -3.252 1 60.25 215 HIS A N 1
ATOM 1762 C CA . HIS A 1 215 ? -10.156 -4.391 -3.381 1 60.25 215 HIS A CA 1
ATOM 1763 C C . HIS A 1 215 ? -10.047 -5.156 -2.068 1 60.25 215 HIS A C 1
ATOM 1765 O O . HIS A 1 215 ? -9.961 -6.387 -2.07 1 60.25 215 HIS A O 1
ATOM 1771 N N . LEU A 1 216 ? -9.945 -4.375 -0.803 1 78.44 216 LEU A N 1
ATOM 1772 C CA . LEU A 1 216 ? -9.75 -5.09 0.452 1 78.44 216 LEU A CA 1
ATOM 1773 C C . LEU A 1 216 ? -10.609 -4.5 1.56 1 78.44 216 LEU A C 1
ATOM 1775 O O . LEU A 1 216 ? -10.305 -3.426 2.084 1 78.44 216 LEU A O 1
ATOM 1779 N N . ASP A 1 217 ? -11.836 -5.156 1.775 1 81.5 217 ASP A N 1
ATOM 1780 C CA . ASP A 1 217 ? -12.648 -4.715 2.906 1 81.5 217 ASP A CA 1
ATOM 1781 C C . ASP A 1 217 ? -12.156 -5.34 4.211 1 81.5 217 ASP A C 1
ATOM 1783 O O . ASP A 1 217 ? -11.172 -6.082 4.219 1 81.5 217 ASP A O 1
ATOM 1787 N N . ARG A 1 218 ? -12.844 -4.984 5.324 1 83.88 218 ARG A N 1
ATOM 1788 C CA . ARG A 1 218 ? -12.398 -5.418 6.648 1 83.88 218 ARG A CA 1
ATOM 1789 C C . ARG A 1 218 ? -12.344 -6.938 6.738 1 83.88 218 ARG A C 1
ATOM 1791 O O . ARG A 1 218 ? -11.383 -7.5 7.266 1 83.88 218 ARG A O 1
ATOM 1798 N N . ARG A 1 219 ? -13.406 -7.574 6.262 1 89.44 219 ARG A N 1
ATOM 1799 C CA . ARG A 1 219 ? -13.477 -9.031 6.328 1 89.44 219 ARG A CA 1
ATOM 1800 C C . ARG A 1 219 ? -12.352 -9.672 5.523 1 89.44 219 ARG A C 1
ATOM 1802 O O . ARG A 1 219 ? -11.672 -10.578 6.008 1 89.44 219 ARG A O 1
ATOM 1809 N N . ASN A 1 220 ? -12.125 -9.227 4.316 1 92.75 220 ASN A N 1
ATOM 1810 C CA . ASN A 1 220 ? -11.062 -9.758 3.467 1 92.75 220 ASN A CA 1
ATOM 1811 C C . ASN A 1 220 ? -9.68 -9.43 4.023 1 92.75 220 ASN A C 1
ATOM 1813 O O . ASN A 1 220 ? -8.766 -10.25 3.943 1 92.75 220 ASN A O 1
ATOM 1817 N N . ALA A 1 221 ? -9.555 -8.258 4.566 1 92.06 221 ALA A N 1
ATOM 1818 C CA . ALA A 1 221 ? -8.289 -7.887 5.18 1 92.06 221 ALA A CA 1
ATOM 1819 C C . ALA A 1 221 ? -7.949 -8.812 6.348 1 92.06 221 ALA A C 1
ATOM 1821 O O . ALA A 1 221 ? -6.785 -9.148 6.566 1 92.06 221 ALA A O 1
ATOM 1822 N N . GLN A 1 222 ? -8.945 -9.156 7.125 1 93.75 222 GLN A N 1
ATOM 1823 C CA . GLN A 1 222 ? -8.734 -10.078 8.234 1 93.75 222 GLN A CA 1
ATOM 1824 C C . GLN A 1 222 ? -8.273 -11.445 7.742 1 93.75 222 GLN A C 1
ATOM 1826 O O . GLN A 1 222 ? -7.367 -12.047 8.32 1 93.75 222 GLN A O 1
ATOM 1831 N N . VAL A 1 223 ? -8.906 -11.891 6.707 1 96.81 223 VAL A N 1
ATOM 1832 C CA . VAL A 1 223 ? -8.516 -13.188 6.152 1 96.81 223 VAL A CA 1
ATOM 1833 C C . VAL A 1 223 ? -7.082 -13.109 5.625 1 96.81 223 VAL A C 1
ATOM 1835 O O . VAL A 1 223 ? -6.281 -14.016 5.848 1 96.81 223 VAL A O 1
ATOM 1838 N N . VAL A 1 224 ? -6.766 -12.047 4.961 1 97.31 224 VAL A N 1
ATOM 1839 C CA . VAL A 1 224 ? -5.422 -11.836 4.441 1 97.31 224 VAL A CA 1
ATOM 1840 C C . VAL A 1 224 ? -4.418 -11.828 5.59 1 97.31 224 VAL A C 1
ATOM 1842 O O . VAL A 1 224 ? -3.371 -12.477 5.512 1 97.31 224 VAL A O 1
ATOM 1845 N N . SER A 1 225 ? -4.758 -11.117 6.652 1 96.81 225 SER A N 1
ATOM 1846 C CA . SER A 1 225 ? -3.904 -11.078 7.836 1 96.81 225 SER A CA 1
ATOM 1847 C C . SER A 1 225 ? -3.688 -12.477 8.406 1 96.81 225 SER A C 1
ATOM 1849 O O . SER A 1 225 ? -2.561 -12.852 8.734 1 96.81 225 SER A O 1
ATOM 1851 N N . ASP A 1 226 ? -4.734 -13.25 8.5 1 98.06 226 ASP A N 1
ATOM 1852 C CA . ASP A 1 226 ? -4.648 -14.617 9 1 98.06 226 ASP A CA 1
ATOM 1853 C C . ASP A 1 226 ? -3.695 -15.453 8.156 1 98.06 226 ASP A C 1
ATOM 1855 O O . ASP A 1 226 ? -2.855 -16.188 8.688 1 98.06 226 ASP A O 1
ATOM 1859 N N . ILE A 1 227 ? -3.852 -15.336 6.867 1 98.81 227 ILE A N 1
ATOM 1860 C CA . ILE A 1 227 ? -3.027 -16.109 5.945 1 98.81 227 ILE A CA 1
ATOM 1861 C C . ILE A 1 227 ? -1.557 -15.742 6.141 1 98.81 227 ILE A C 1
ATOM 1863 O O . ILE A 1 227 ? -0.701 -16.625 6.25 1 98.81 227 ILE A O 1
ATOM 1867 N N . LEU A 1 228 ? -1.273 -14.461 6.195 1 98.56 228 LEU A N 1
ATOM 1868 C CA . LEU A 1 228 ? 0.101 -13.992 6.34 1 98.56 228 LEU A CA 1
ATOM 1869 C C . LEU A 1 228 ? 0.703 -14.477 7.656 1 98.56 228 LEU A C 1
ATOM 1871 O O . LEU A 1 228 ? 1.884 -14.828 7.711 1 98.56 228 LEU A O 1
ATOM 1875 N N . HIS A 1 229 ? -0.072 -14.516 8.711 1 98.5 229 HIS A N 1
ATOM 1876 C CA . HIS A 1 229 ? 0.415 -15.031 9.984 1 98.5 229 HIS A CA 1
ATOM 1877 C C . HIS A 1 229 ? 0.726 -16.516 9.898 1 98.5 229 HIS A C 1
ATOM 1879 O O . HIS A 1 229 ? 1.738 -16.984 10.43 1 98.5 229 HIS A O 1
ATOM 1885 N N . ILE A 1 230 ? -0.155 -17.25 9.281 1 98.62 230 ILE A N 1
ATOM 1886 C CA . ILE A 1 230 ? 0.085 -18.672 9.078 1 98.62 230 ILE A CA 1
ATOM 1887 C C . ILE A 1 230 ? 1.388 -18.875 8.305 1 98.62 230 ILE A C 1
ATOM 1889 O O . ILE A 1 230 ? 2.225 -19.688 8.688 1 98.62 230 ILE A O 1
ATOM 1893 N N . MET A 1 231 ? 1.573 -18.109 7.27 1 98.44 231 MET A N 1
ATOM 1894 C CA . MET A 1 231 ? 2.768 -18.203 6.434 1 98.44 231 MET A CA 1
ATOM 1895 C C . MET A 1 231 ? 4.023 -17.906 7.246 1 98.44 231 MET A C 1
ATOM 1897 O O . MET A 1 231 ? 5.035 -18.594 7.102 1 98.44 231 MET A O 1
ATOM 1901 N N . ARG A 1 232 ? 3.928 -16.906 8.078 1 97.81 232 ARG A N 1
ATOM 1902 C CA . ARG A 1 232 ? 5.066 -16.562 8.922 1 97.81 232 ARG A CA 1
ATOM 1903 C C . ARG A 1 232 ? 5.457 -17.719 9.828 1 97.81 232 ARG A C 1
ATOM 1905 O O . ARG A 1 232 ? 6.633 -18.062 9.93 1 97.81 232 ARG A O 1
ATOM 1912 N N . VAL A 1 233 ? 4.523 -18.328 10.453 1 97.88 233 VAL A N 1
ATOM 1913 C CA . VAL A 1 233 ? 4.75 -19.406 11.391 1 97.88 233 VAL A CA 1
ATOM 1914 C C . VAL A 1 233 ? 5.336 -20.625 10.656 1 97.88 233 VAL A C 1
ATOM 1916 O O . VAL A 1 233 ? 6.203 -21.312 11.188 1 97.88 233 VAL A O 1
ATOM 1919 N N . GLN A 1 234 ? 4.934 -20.781 9.391 1 97.5 234 GLN A N 1
ATOM 1920 C CA . GLN A 1 234 ? 5.352 -21.938 8.602 1 97.5 234 GLN A CA 1
ATOM 1921 C C . GLN A 1 234 ? 6.684 -21.672 7.902 1 97.5 234 GLN A C 1
ATOM 1923 O O . GLN A 1 234 ? 7.262 -22.578 7.289 1 97.5 234 GLN A O 1
ATOM 1928 N N . GLY A 1 235 ? 7.152 -20.469 7.973 1 96.81 235 GLY A N 1
ATOM 1929 C CA . GLY A 1 235 ? 8.367 -20.125 7.262 1 96.81 235 GLY A CA 1
ATOM 1930 C C . GLY A 1 235 ? 8.18 -20.031 5.762 1 96.81 235 GLY A C 1
ATOM 1931 O O . GLY A 1 235 ? 9.078 -20.375 4.992 1 96.81 235 GLY A O 1
ATOM 1932 N N . ARG A 1 236 ? 7.016 -19.609 5.32 1 97.31 236 ARG A N 1
ATOM 1933 C CA . ARG A 1 236 ? 6.703 -19.5 3.898 1 97.31 236 ARG A CA 1
ATOM 1934 C C . ARG A 1 236 ? 7.113 -18.141 3.342 1 97.31 236 ARG A C 1
ATOM 1936 O O . ARG A 1 236 ? 7.648 -17.312 4.07 1 97.31 236 ARG A O 1
ATOM 1943 N N . GLU A 1 237 ? 6.941 -18.016 1.957 1 97.69 237 GLU A N 1
ATOM 1944 C CA . GLU A 1 237 ? 7.34 -16.828 1.218 1 97.69 237 GLU A CA 1
ATOM 1945 C C . GLU A 1 237 ? 6.223 -16.344 0.289 1 97.69 237 GLU A C 1
ATOM 1947 O O . GLU A 1 237 ? 5.379 -17.141 -0.13 1 97.69 237 GLU A O 1
ATOM 1952 N N . LEU A 1 238 ? 6.32 -15.031 0.043 1 98.25 238 LEU A N 1
ATOM 1953 C CA . LEU A 1 238 ? 5.406 -14.461 -0.941 1 98.25 238 LEU A CA 1
ATOM 1954 C C . LEU A 1 238 ? 6.094 -14.305 -2.293 1 98.25 238 LEU A C 1
ATOM 1956 O O . LEU A 1 238 ? 7.242 -13.859 -2.361 1 98.25 238 LEU A O 1
ATOM 1960 N N . ASP A 1 239 ? 5.406 -14.688 -3.328 1 97.88 239 ASP A N 1
ATOM 1961 C CA . ASP A 1 239 ? 5.746 -14.305 -4.695 1 97.88 239 ASP A CA 1
ATOM 1962 C C . ASP A 1 239 ? 5.344 -12.859 -4.977 1 97.88 239 ASP A C 1
ATOM 1964 O O . ASP A 1 239 ? 4.156 -12.555 -5.125 1 97.88 239 ASP A O 1
ATOM 1968 N N . TYR A 1 240 ? 6.277 -11.953 -4.918 1 95.94 240 TYR A N 1
ATOM 1969 C CA . TYR A 1 240 ? 6.012 -10.609 -5.406 1 95.94 240 TYR A CA 1
ATOM 1970 C C . TYR A 1 240 ? 6.02 -10.57 -6.93 1 95.94 240 TYR A C 1
ATOM 1972 O O . TYR A 1 240 ? 7.047 -10.273 -7.547 1 95.94 240 TYR A O 1
ATOM 1980 N N . ASN A 1 241 ? 4.922 -10.82 -7.473 1 97.31 241 ASN A N 1
ATOM 1981 C CA . ASN A 1 241 ? 4.734 -11.039 -8.906 1 97.31 241 ASN A CA 1
ATOM 1982 C C . ASN A 1 241 ? 4.496 -9.727 -9.648 1 97.31 241 ASN A C 1
ATOM 1984 O O . ASN A 1 241 ? 3.459 -9.086 -9.469 1 97.31 241 ASN A O 1
ATOM 1988 N N . MET A 1 242 ? 5.363 -9.406 -10.555 1 94.94 242 MET A N 1
ATOM 1989 C CA . MET A 1 242 ? 5.336 -8.078 -11.148 1 94.94 242 MET A CA 1
ATOM 1990 C C . MET A 1 242 ? 4.582 -8.094 -12.477 1 94.94 242 MET A C 1
ATOM 1992 O O . MET A 1 242 ? 4.383 -7.047 -13.094 1 94.94 242 MET A O 1
ATOM 1996 N N . SER A 1 243 ? 4.062 -9.227 -12.883 1 96.06 243 SER A N 1
ATOM 1997 C CA . SER A 1 243 ? 3.375 -9.328 -14.164 1 96.06 243 SER A CA 1
ATOM 1998 C C . SER A 1 243 ? 2.102 -8.492 -14.18 1 96.06 243 SER A C 1
ATOM 2000 O O . SER A 1 243 ? 1.683 -8.008 -15.234 1 96.06 243 SER A O 1
ATOM 2002 N N . GLY A 1 244 ? 1.526 -8.336 -13.008 1 94.69 244 GLY A N 1
ATOM 2003 C CA . GLY A 1 244 ? 0.275 -7.598 -12.922 1 94.69 244 GLY A CA 1
ATOM 2004 C C . GLY A 1 244 ? 0.382 -6.176 -13.438 1 94.69 244 GLY A C 1
ATOM 2005 O O . GLY A 1 244 ? -0.602 -5.605 -13.914 1 94.69 244 GLY A O 1
ATOM 2006 N N . PHE A 1 245 ? 1.553 -5.543 -13.398 1 92.5 245 PHE A N 1
ATOM 2007 C CA . PHE A 1 245 ? 1.775 -4.188 -13.891 1 92.5 245 PHE A CA 1
ATOM 2008 C C . PHE A 1 245 ? 1.447 -4.09 -15.375 1 92.5 245 PHE A C 1
ATOM 2010 O O . PHE A 1 245 ? 1.015 -3.039 -15.859 1 92.5 245 PHE A O 1
ATOM 2017 N N . PHE A 1 246 ? 1.62 -5.215 -16.062 1 93.75 246 PHE A N 1
ATOM 2018 C CA . PHE A 1 246 ? 1.588 -5.164 -17.516 1 93.75 246 PHE A CA 1
ATOM 2019 C C . PHE A 1 246 ? 0.284 -5.746 -18.047 1 93.75 246 PHE A C 1
ATOM 2021 O O . PHE A 1 246 ? 0.122 -5.91 -19.266 1 93.75 246 PHE A O 1
ATOM 2028 N N . LYS A 1 247 ? -0.58 -6.113 -17.109 1 94.62 247 LYS A N 1
ATOM 2029 C CA . LYS A 1 247 ? -1.929 -6.508 -17.516 1 94.62 247 LYS A CA 1
ATOM 2030 C C . LYS A 1 247 ? -2.855 -5.297 -17.578 1 94.62 247 LYS A C 1
ATOM 2032 O O . LYS A 1 247 ? -3.084 -4.625 -16.578 1 94.62 247 LYS A O 1
ATOM 2037 N N . PRO A 1 248 ? -3.416 -4.969 -18.75 1 93.06 248 PRO A N 1
ATOM 2038 C CA . PRO A 1 248 ? -4.16 -3.721 -18.938 1 93.06 248 PRO A CA 1
ATOM 2039 C C . PRO A 1 248 ? -5.316 -3.57 -17.953 1 93.06 248 PRO A C 1
ATOM 2041 O O . PRO A 1 248 ? -5.637 -2.453 -17.531 1 93.06 248 PRO A O 1
ATOM 2044 N N . ASP A 1 249 ? -5.844 -4.68 -17.531 1 94.31 249 ASP A N 1
ATOM 2045 C CA . ASP A 1 249 ? -7.02 -4.625 -16.672 1 94.31 249 ASP A CA 1
ATOM 2046 C C . ASP A 1 249 ? -6.625 -4.773 -15.195 1 94.31 249 ASP A C 1
ATOM 2048 O O . ASP A 1 249 ? -7.488 -4.789 -14.32 1 94.31 249 ASP A O 1
ATOM 2052 N N . CYS A 1 250 ? -5.383 -4.902 -14.852 1 93 250 CYS A N 1
ATOM 2053 C CA . CYS A 1 250 ? -4.891 -4.992 -13.477 1 93 250 CYS A CA 1
ATOM 2054 C C . CYS A 1 250 ? -4.062 -3.768 -13.109 1 93 250 CYS A C 1
ATOM 2056 O O . CYS A 1 250 ? -4.484 -2.953 -12.289 1 93 250 CYS A O 1
ATOM 2058 N N . ARG A 1 251 ? -2.891 -3.578 -13.711 1 90 251 ARG A N 1
ATOM 2059 C CA . ARG A 1 251 ? -1.975 -2.445 -13.625 1 90 251 ARG A CA 1
ATOM 2060 C C . ARG A 1 251 ? -1.376 -2.33 -12.234 1 90 251 ARG A C 1
ATOM 2062 O O . ARG A 1 251 ? -1.058 -1.229 -11.773 1 90 251 ARG A O 1
ATOM 2069 N N . GLU A 1 252 ? -1.288 -3.461 -11.562 1 89.06 252 GLU A N 1
ATOM 2070 C CA . GLU A 1 252 ? -0.693 -3.545 -10.234 1 89.06 252 GLU A CA 1
ATOM 2071 C C . GLU A 1 252 ? -0.057 -4.91 -10 1 89.06 252 GLU A C 1
ATOM 2073 O O . GLU A 1 252 ? -0.57 -5.93 -10.469 1 89.06 252 GLU A O 1
ATOM 2078 N N . MET A 1 253 ? 1.027 -4.93 -9.273 1 92.5 253 MET A N 1
ATOM 2079 C CA . MET A 1 253 ? 1.666 -6.211 -8.977 1 92.5 253 MET A CA 1
ATOM 2080 C C . MET A 1 253 ? 0.847 -7.004 -7.961 1 92.5 253 MET A C 1
ATOM 2082 O O . MET A 1 253 ? -0.099 -6.477 -7.375 1 92.5 253 MET A O 1
ATOM 2086 N N . TYR A 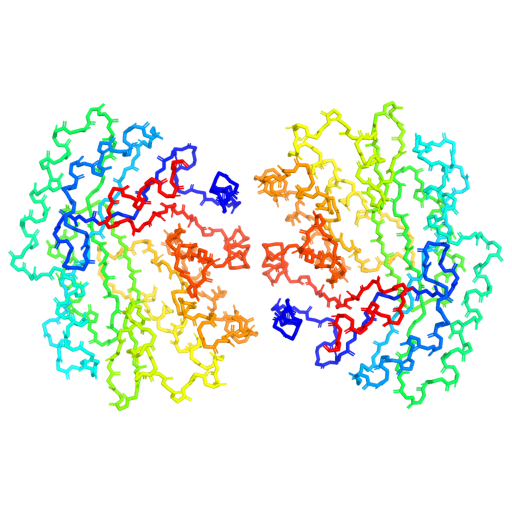1 254 ? 1.209 -8.227 -7.801 1 96.19 254 TYR A N 1
ATOM 2087 C CA . TYR A 1 254 ? 0.656 -9.102 -6.777 1 96.19 254 TYR A CA 1
ATOM 2088 C C . TYR A 1 254 ? 1.688 -9.391 -5.691 1 96.19 254 TYR A C 1
ATOM 2090 O O . TYR A 1 254 ? 2.807 -9.812 -5.988 1 96.19 254 TYR A O 1
ATOM 2098 N N . PRO A 1 255 ? 1.451 -9.195 -4.484 1 95.81 255 PRO A N 1
ATOM 2099 C CA . PRO A 1 255 ? 0.236 -8.578 -3.949 1 95.81 255 PRO A CA 1
ATOM 2100 C C . PRO A 1 255 ? 0.266 -7.055 -4.031 1 95.81 255 PRO A C 1
ATOM 2102 O O . PRO A 1 255 ? 1.275 -6.473 -4.441 1 95.81 255 PRO A O 1
ATOM 2105 N N . SER A 1 256 ? -0.845 -6.418 -3.67 1 91.75 256 SER A N 1
ATOM 2106 C CA . SER A 1 256 ? -0.969 -4.965 -3.623 1 91.75 256 SER A CA 1
ATOM 2107 C C . SER A 1 256 ? -0.019 -4.359 -2.594 1 91.75 256 SER A C 1
ATOM 2109 O O . SER A 1 256 ? 0.452 -5.059 -1.692 1 91.75 256 SER A O 1
ATOM 2111 N N . ARG A 1 257 ? 0.229 -3.061 -2.734 1 89.56 257 ARG A N 1
ATOM 2112 C CA . ARG A 1 257 ? 1.105 -2.361 -1.8 1 89.56 257 ARG A CA 1
ATOM 2113 C C . ARG A 1 257 ? 0.561 -2.441 -0.377 1 89.56 257 ARG A C 1
ATOM 2115 O O . ARG A 1 257 ? 1.33 -2.508 0.584 1 89.56 257 ARG A O 1
ATOM 2122 N N . PHE A 1 258 ? -0.743 -2.387 -0.189 1 92.19 258 PHE A N 1
ATOM 2123 C CA . PHE A 1 258 ? -1.366 -2.516 1.123 1 92.19 258 PHE A CA 1
ATOM 2124 C C . PHE A 1 258 ? -0.997 -3.846 1.769 1 92.19 258 PHE A C 1
ATOM 2126 O O . PHE A 1 258 ? -0.568 -3.885 2.924 1 92.19 258 PHE A O 1
ATOM 2133 N N . ILE A 1 259 ? -1.092 -4.895 0.98 1 94.81 259 ILE A N 1
ATOM 2134 C CA . ILE A 1 259 ? -0.799 -6.227 1.498 1 94.81 259 ILE A CA 1
ATOM 2135 C C . ILE A 1 259 ? 0.704 -6.375 1.726 1 94.81 259 ILE A C 1
ATOM 2137 O O . ILE A 1 259 ? 1.133 -7.023 2.684 1 94.81 259 ILE A O 1
ATOM 2141 N N . GLN A 1 260 ? 1.505 -5.711 0.889 1 94.25 260 GLN A N 1
ATOM 2142 C CA . GLN A 1 260 ? 2.947 -5.707 1.113 1 94.25 260 GLN A CA 1
ATOM 2143 C C . GLN A 1 260 ? 3.293 -5.07 2.457 1 94.25 260 GLN A C 1
ATOM 2145 O O . GLN A 1 260 ? 4.176 -5.555 3.17 1 94.25 260 GLN A O 1
ATOM 2150 N N . GLY A 1 261 ? 2.607 -3.963 2.797 1 93.62 261 GLY A N 1
ATOM 2151 C CA . GLY A 1 261 ? 2.803 -3.344 4.098 1 93.62 261 GLY A CA 1
ATOM 2152 C C . GLY A 1 261 ? 2.461 -4.266 5.254 1 93.62 261 GLY A C 1
ATOM 2153 O O . GLY A 1 261 ? 3.209 -4.348 6.23 1 93.62 261 GLY A O 1
ATOM 2154 N N . MET A 1 262 ? 1.355 -5.012 5.121 1 95.25 262 MET A N 1
ATOM 2155 C CA . MET A 1 262 ? 0.975 -6 6.129 1 95.25 262 MET A CA 1
ATOM 2156 C C . MET A 1 262 ? 2.062 -7.055 6.293 1 95.25 262 MET A C 1
ATOM 2158 O O . MET A 1 262 ? 2.467 -7.367 7.414 1 95.25 262 MET A O 1
ATOM 2162 N N . ALA A 1 263 ? 2.525 -7.527 5.141 1 96.56 263 ALA A N 1
ATOM 2163 C CA . ALA A 1 263 ? 3.51 -8.609 5.141 1 96.56 263 ALA A CA 1
ATOM 2164 C C . ALA A 1 263 ? 4.82 -8.156 5.777 1 96.56 263 ALA A C 1
ATOM 2166 O O . ALA A 1 263 ? 5.488 -8.93 6.461 1 96.56 263 ALA A O 1
ATOM 2167 N N . ALA A 1 264 ? 5.152 -6.93 5.543 1 94.38 264 ALA A N 1
ATOM 2168 C CA . ALA A 1 264 ? 6.391 -6.383 6.09 1 94.38 264 ALA A CA 1
ATOM 2169 C C . ALA A 1 264 ? 6.363 -6.383 7.617 1 94.38 264 ALA A C 1
ATOM 2171 O O . ALA A 1 264 ? 7.367 -6.699 8.266 1 94.38 264 ALA A O 1
ATOM 2172 N N . ILE A 1 265 ? 5.246 -6.043 8.211 1 95.56 265 ILE A N 1
ATOM 2173 C CA . ILE A 1 265 ? 5.105 -5.98 9.664 1 95.56 265 ILE A CA 1
ATOM 2174 C C . ILE A 1 265 ? 5.008 -7.395 10.234 1 95.56 265 ILE A C 1
ATOM 2176 O O . ILE A 1 265 ? 5.617 -7.703 11.258 1 95.56 265 ILE A O 1
ATOM 2180 N N . ILE A 1 266 ? 4.293 -8.273 9.547 1 96.75 266 ILE A N 1
ATOM 2181 C CA . ILE A 1 266 ? 4.082 -9.641 10.023 1 96.75 266 ILE A CA 1
ATOM 2182 C C . ILE A 1 266 ? 5.379 -10.438 9.898 1 96.75 266 ILE A C 1
ATOM 2184 O O . ILE A 1 266 ? 5.645 -11.336 10.703 1 96.75 266 ILE A O 1
ATOM 2188 N N . GLY A 1 267 ? 6.156 -10.055 8.883 1 95.75 267 GLY A N 1
ATOM 2189 C CA . GLY A 1 267 ? 7.48 -10.648 8.75 1 95.75 267 GLY A CA 1
ATOM 2190 C C . GLY A 1 267 ? 7.52 -11.797 7.762 1 95.75 267 GLY A C 1
ATOM 2191 O O . GLY A 1 267 ? 8.281 -12.75 7.945 1 95.75 267 GLY A O 1
ATOM 2192 N N . VAL A 1 268 ? 6.684 -11.797 6.766 1 97.44 268 VAL A N 1
ATOM 2193 C CA . VAL A 1 268 ? 6.738 -12.812 5.719 1 97.44 268 VAL A CA 1
ATOM 2194 C C . VAL A 1 268 ? 7.715 -12.375 4.629 1 97.44 268 VAL A C 1
ATOM 2196 O O . VAL A 1 268 ? 7.555 -11.305 4.031 1 97.44 268 VAL A O 1
ATOM 2199 N N . PRO A 1 269 ? 8.703 -13.141 4.305 1 96.56 269 PRO A N 1
ATOM 2200 C CA . PRO A 1 269 ? 9.641 -12.75 3.25 1 96.56 269 PRO A CA 1
ATOM 2201 C C . PRO A 1 269 ? 9.039 -12.859 1.851 1 96.56 269 PRO A C 1
ATOM 2203 O O . PRO A 1 269 ? 8.016 -13.531 1.664 1 96.56 269 PRO A O 1
ATOM 2206 N N . PHE A 1 270 ? 9.695 -12.117 0.887 1 96 270 PHE A N 1
ATOM 2207 C CA . PHE A 1 270 ? 9.188 -12.156 -0.479 1 96 270 PHE A CA 1
ATOM 2208 C C . PHE A 1 270 ? 10.305 -12.492 -1.461 1 96 270 PHE A C 1
ATOM 2210 O O . PHE A 1 270 ? 11.492 -12.352 -1.135 1 96 270 PHE A O 1
ATOM 2217 N N . VAL A 1 271 ? 9.938 -13.023 -2.623 1 96.38 271 VAL A N 1
ATOM 2218 C CA . VAL A 1 271 ? 10.789 -13.242 -3.789 1 96.38 271 VAL A CA 1
ATOM 2219 C C . VAL A 1 271 ? 10.203 -12.523 -5 1 96.38 271 VAL A C 1
ATOM 2221 O O . VAL A 1 271 ? 9.031 -12.711 -5.336 1 96.38 271 VAL A O 1
ATOM 2224 N N . LEU A 1 272 ? 11.016 -11.711 -5.605 1 95 272 LEU A N 1
ATOM 2225 C CA . LEU A 1 272 ? 10.539 -11.023 -6.801 1 95 272 LEU A CA 1
ATOM 2226 C C . LEU A 1 272 ? 10.398 -12 -7.965 1 95 272 LEU A C 1
ATOM 2228 O O . LEU A 1 272 ? 11.203 -12.922 -8.109 1 95 272 LEU A O 1
ATOM 2232 N N . GLY A 1 273 ? 9.43 -11.797 -8.734 1 96.69 273 GLY A N 1
ATOM 2233 C CA . GLY A 1 273 ? 9.203 -12.641 -9.898 1 96.69 273 GLY A CA 1
ATOM 2234 C C . GLY A 1 273 ? 8.508 -11.914 -11.039 1 96.69 273 GLY A C 1
ATOM 2235 O O . GLY A 1 273 ? 7.559 -11.164 -10.812 1 96.69 273 GLY A O 1
ATOM 2236 N N . SER A 1 274 ? 8.961 -12.195 -12.297 1 97.31 274 SER A N 1
ATOM 2237 C CA . SER A 1 274 ? 8.391 -11.539 -13.469 1 97.31 274 SER A CA 1
ATOM 2238 C C . SER A 1 274 ? 7.195 -12.32 -14.008 1 97.31 274 SER A C 1
ATOM 2240 O O . SER A 1 274 ? 6.383 -11.781 -14.758 1 97.31 274 SER A O 1
ATOM 2242 N N . ASP A 1 275 ? 7.145 -13.586 -13.594 1 98.44 275 ASP A N 1
ATOM 2243 C CA . ASP A 1 275 ? 6.133 -14.453 -14.195 1 98.44 275 ASP A CA 1
ATOM 2244 C C . ASP A 1 275 ? 6.223 -14.43 -15.719 1 98.44 275 ASP A C 1
ATOM 2246 O O . ASP A 1 275 ? 5.199 -14.375 -16.406 1 98.44 275 ASP A O 1
ATOM 2250 N N . ALA A 1 276 ? 7.457 -14.453 -16.25 1 98.44 276 ALA A N 1
ATOM 2251 C CA . ALA A 1 276 ? 7.719 -14.25 -17.688 1 98.44 276 ALA A CA 1
ATOM 2252 C C . ALA A 1 276 ? 7.375 -15.5 -18.484 1 98.44 276 ALA A C 1
ATOM 2254 O O . ALA A 1 276 ? 7.664 -16.625 -18.062 1 98.44 276 ALA A O 1
ATOM 2255 N N . HIS A 1 277 ? 6.805 -15.258 -19.625 1 98.25 277 HIS A N 1
ATOM 2256 C CA . HIS A 1 277 ? 6.508 -16.281 -20.625 1 98.25 277 HIS A CA 1
ATOM 2257 C C . HIS A 1 277 ? 7.25 -16.031 -21.922 1 98.25 277 HIS A C 1
ATOM 2259 O O . HIS A 1 277 ? 7.012 -16.719 -22.922 1 98.25 277 HIS A O 1
ATOM 2265 N N . SER A 1 278 ? 8.023 -14.945 -21.906 1 98.12 278 SER A N 1
ATOM 2266 C CA . SER A 1 278 ? 8.766 -14.539 -23.094 1 98.12 278 SER A CA 1
ATOM 2267 C C . SER A 1 278 ? 9.992 -13.703 -22.734 1 98.12 278 SER A C 1
ATOM 2269 O O . SER A 1 278 ? 10.117 -13.25 -21.594 1 98.12 278 SER A O 1
ATOM 2271 N N . VAL A 1 279 ? 10.859 -13.523 -23.734 1 98.25 279 VAL A N 1
ATOM 2272 C CA . VAL A 1 279 ? 12 -12.641 -23.578 1 98.25 279 VAL A CA 1
ATOM 2273 C C . VAL A 1 279 ? 11.516 -11.211 -23.312 1 98.25 279 VAL A C 1
ATOM 2275 O O . VAL A 1 279 ? 12.078 -10.508 -22.469 1 98.25 279 VAL A O 1
ATOM 2278 N N . ALA A 1 280 ? 10.453 -10.797 -24 1 97.69 280 ALA A N 1
ATOM 2279 C CA . ALA A 1 280 ? 9.898 -9.461 -23.859 1 97.69 280 ALA A CA 1
ATOM 2280 C C . ALA A 1 280 ? 9.414 -9.219 -22.422 1 97.69 280 ALA A C 1
ATOM 2282 O O . ALA A 1 280 ? 9.555 -8.117 -21.891 1 97.69 280 ALA A O 1
ATOM 2283 N N . ASP A 1 281 ? 8.852 -10.242 -21.844 1 97.25 281 ASP A N 1
ATOM 2284 C CA . ASP A 1 281 ? 8.375 -10.125 -20.469 1 97.25 281 ASP A CA 1
ATOM 2285 C C . ASP A 1 281 ? 9.531 -9.828 -19.516 1 97.25 281 ASP A C 1
ATOM 2287 O O . ASP A 1 281 ? 9.406 -9 -18.609 1 97.25 281 ASP A O 1
ATOM 2291 N N . ILE A 1 282 ? 10.656 -10.516 -19.672 1 97.5 282 ILE A N 1
ATOM 2292 C CA . ILE A 1 282 ? 11.844 -10.281 -18.844 1 97.5 282 ILE A CA 1
ATOM 2293 C C . ILE A 1 282 ? 12.32 -8.844 -19.031 1 97.5 282 ILE A C 1
ATOM 2295 O O . ILE A 1 282 ? 12.602 -8.148 -18.047 1 97.5 282 ILE A O 1
ATOM 2299 N N . GLU A 1 283 ? 12.336 -8.406 -20.266 1 95.94 283 GLU A N 1
ATOM 2300 C CA . GLU A 1 283 ? 12.781 -7.047 -20.578 1 95.94 283 GLU A CA 1
ATOM 2301 C C . GLU A 1 283 ? 11.859 -6.008 -19.953 1 95.94 283 GLU A C 1
ATOM 2303 O O . GLU A 1 283 ? 12.328 -4.996 -19.422 1 95.94 283 GLU A O 1
ATOM 2308 N N . ASN A 1 284 ? 10.578 -6.258 -20.031 1 94.06 284 ASN A N 1
ATOM 2309 C CA . ASN A 1 284 ? 9.602 -5.316 -19.484 1 94.06 284 ASN A CA 1
ATOM 2310 C C . ASN A 1 284 ? 9.781 -5.113 -17.984 1 94.06 284 ASN A C 1
ATOM 2312 O O . ASN A 1 284 ? 9.672 -3.992 -17.484 1 94.06 284 ASN A O 1
ATOM 2316 N N . VAL A 1 285 ? 10.102 -6.176 -17.266 1 94.06 285 VAL A N 1
ATOM 2317 C CA . VAL A 1 285 ? 10.141 -6.125 -15.812 1 94.06 285 VAL A CA 1
ATOM 2318 C C . VAL A 1 285 ? 11.508 -5.609 -15.359 1 94.06 285 VAL A C 1
ATOM 2320 O O . VAL A 1 285 ? 11.594 -4.832 -14.398 1 94.06 285 VAL A O 1
ATOM 2323 N N . TRP A 1 286 ? 12.562 -5.992 -16.094 1 93.56 286 TRP A N 1
ATOM 2324 C CA . TRP A 1 286 ? 13.891 -5.789 -15.523 1 93.56 286 TRP A CA 1
ATOM 2325 C C . TRP A 1 286 ? 14.703 -4.824 -16.375 1 93.56 286 TRP A C 1
ATOM 2327 O O . TRP A 1 286 ? 15.766 -4.363 -15.953 1 93.56 286 TRP A O 1
ATOM 2337 N N . GLY A 1 287 ? 14.336 -4.605 -17.625 1 90.88 287 GLY A N 1
ATOM 2338 C CA . GLY A 1 287 ? 15.117 -3.781 -18.531 1 90.88 287 GLY A CA 1
ATOM 2339 C C . GLY A 1 287 ? 15.031 -2.299 -18.219 1 90.88 287 GLY A C 1
ATOM 2340 O O . GLY A 1 287 ? 14.172 -1.872 -17.438 1 90.88 287 GLY A O 1
ATOM 2341 N N . MET B 1 1 ? -9.961 9.922 -11.531 1 58.12 1 MET B N 1
ATOM 2342 C CA . MET B 1 1 ? -9.898 9.172 -10.281 1 58.12 1 MET B CA 1
ATOM 2343 C C . MET B 1 1 ? -11.273 9.031 -9.648 1 58.12 1 MET B C 1
ATOM 2345 O O . MET B 1 1 ? -12.047 9.992 -9.617 1 58.12 1 MET B O 1
ATOM 2349 N N . ASN B 1 2 ? -11.633 7.844 -9.375 1 63.66 2 ASN B N 1
ATOM 2350 C CA . ASN B 1 2 ? -12.898 7.582 -8.695 1 63.66 2 ASN B CA 1
ATOM 2351 C C . ASN B 1 2 ? -12.719 7.559 -7.176 1 63.66 2 ASN B C 1
ATOM 2353 O O . ASN B 1 2 ? -12.188 6.598 -6.625 1 63.66 2 ASN B O 1
ATOM 2357 N N . MET B 1 3 ? -13.156 8.602 -6.539 1 72.56 3 MET B N 1
ATOM 2358 C CA . MET B 1 3 ? -12.922 8.75 -5.105 1 72.56 3 MET B CA 1
ATOM 2359 C C . MET B 1 3 ? -13.742 7.734 -4.312 1 72.56 3 MET B C 1
ATOM 2361 O O . MET B 1 3 ? -13.359 7.359 -3.201 1 72.56 3 MET B O 1
ATOM 2365 N N . LYS B 1 4 ? -14.773 7.355 -4.832 1 67 4 LYS B N 1
ATOM 2366 C CA . LYS B 1 4 ? -15.555 6.34 -4.137 1 67 4 LYS B CA 1
ATOM 2367 C C . LYS B 1 4 ? -14.75 5.059 -3.949 1 67 4 LYS B C 1
ATOM 2369 O O . LYS B 1 4 ? -14.844 4.406 -2.908 1 67 4 LYS B O 1
ATOM 2374 N N . ASP B 1 5 ? -13.906 4.852 -4.883 1 64 5 ASP B N 1
ATOM 2375 C CA . ASP B 1 5 ? -13.055 3.67 -4.832 1 64 5 ASP B CA 1
ATOM 2376 C C . ASP B 1 5 ? -11.875 3.885 -3.879 1 64 5 ASP B C 1
ATOM 2378 O O . ASP B 1 5 ? -11.5 2.977 -3.135 1 64 5 ASP B O 1
ATOM 2382 N N . GLU B 1 6 ? -11.492 5.059 -3.773 1 66.19 6 GLU B N 1
ATOM 2383 C CA . GLU B 1 6 ? -10.297 5.379 -3.008 1 66.19 6 GLU B CA 1
ATOM 2384 C C . GLU B 1 6 ? -10.602 5.48 -1.517 1 66.19 6 GLU B C 1
ATOM 2386 O O . GLU B 1 6 ? -9.727 5.246 -0.679 1 66.19 6 GLU B O 1
ATOM 2391 N N . ARG B 1 7 ? -11.836 5.676 -1.147 1 67.44 7 ARG B N 1
ATOM 2392 C CA . ARG B 1 7 ? -12.195 5.941 0.242 1 67.44 7 ARG B CA 1
ATOM 2393 C C . ARG B 1 7 ? -12.484 4.645 0.989 1 67.44 7 ARG B C 1
ATOM 2395 O O . ARG B 1 7 ? -12.898 4.668 2.148 1 67.44 7 ARG B O 1
ATOM 2402 N N . GLN B 1 8 ? -12.227 3.561 0.391 1 62.25 8 GLN B N 1
ATOM 2403 C CA . GLN B 1 8 ? -12.398 2.295 1.096 1 62.25 8 GLN B CA 1
ATOM 2404 C C . GLN B 1 8 ? -11.094 1.842 1.743 1 62.25 8 GLN B C 1
ATOM 2406 O O . GLN B 1 8 ? -10.188 1.372 1.056 1 62.25 8 GLN B O 1
ATOM 2411 N N . PHE B 1 9 ? -11.102 2.125 3.004 1 73 9 PHE B N 1
ATOM 2412 C CA . PHE B 1 9 ? -9.867 1.858 3.736 1 73 9 PHE B CA 1
ATOM 2413 C C . PHE B 1 9 ? -10.047 0.676 4.684 1 73 9 PHE B C 1
ATOM 2415 O O . PHE B 1 9 ? -11.156 0.413 5.156 1 73 9 PHE B O 1
ATOM 2422 N N . VAL B 1 10 ? -8.961 -0.086 4.672 1 70.5 10 VAL B N 1
ATOM 2423 C CA . VAL B 1 10 ? -8.906 -1.201 5.609 1 70.5 10 VAL B CA 1
ATOM 2424 C C . VAL B 1 10 ? -8.148 -0.776 6.867 1 70.5 10 VAL B C 1
ATOM 2426 O O . VAL B 1 10 ? -7.172 -0.024 6.789 1 70.5 10 VAL B O 1
ATOM 2429 N N . GLY B 1 11 ? -8.781 -1.177 8.055 1 73.81 11 GLY B N 1
ATOM 2430 C CA . GLY B 1 11 ? -8.195 -0.822 9.336 1 73.81 11 GLY B CA 1
ATOM 2431 C C . GLY B 1 11 ? -9.211 -0.308 10.336 1 73.81 11 GLY B C 1
ATOM 2432 O O . GLY B 1 11 ? -10.406 -0.565 10.203 1 73.81 11 GLY B O 1
ATOM 2433 N N . TYR B 1 12 ? -8.633 0.343 11.289 1 79.38 12 TYR B N 1
ATOM 2434 C CA . TYR B 1 12 ? -9.5 0.842 12.352 1 79.38 12 TYR B CA 1
ATOM 2435 C C . TYR B 1 12 ? -9.805 2.32 12.148 1 79.38 12 TYR B C 1
ATOM 2437 O O . TYR B 1 12 ? -8.953 3.178 12.375 1 79.38 12 TYR B O 1
ATOM 2445 N N . SER B 1 13 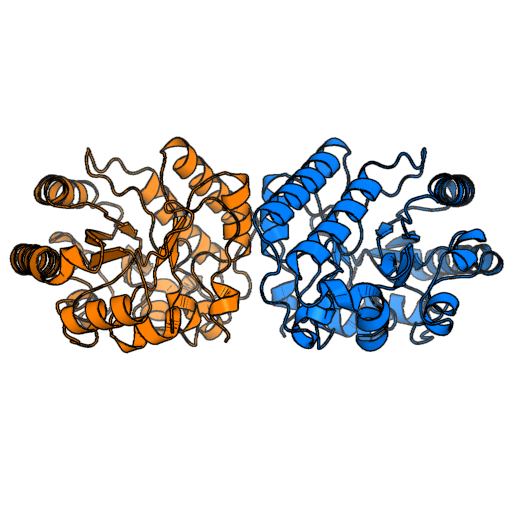? -11.031 2.479 11.648 1 84.56 13 SER B N 1
ATOM 2446 C CA . SER B 1 13 ? -11.484 3.867 11.609 1 84.56 13 SER B CA 1
ATOM 2447 C C . SER B 1 13 ? -11.906 4.355 12.984 1 84.56 13 SER B C 1
ATOM 2449 O O . SER B 1 13 ? -12.648 3.664 13.695 1 84.56 13 SER B O 1
ATOM 2451 N N . LYS B 1 14 ? -11.484 5.492 13.305 1 86.5 14 LYS B N 1
ATOM 2452 C CA . LYS B 1 14 ? -11.867 6.066 14.586 1 86.5 14 LYS B CA 1
ATOM 2453 C C . LYS B 1 14 ? -13.383 6.242 14.68 1 86.5 14 LYS B C 1
ATOM 2455 O O . LYS B 1 14 ? -13.969 6.062 15.75 1 86.5 14 LYS B O 1
ATOM 2460 N N . TYR B 1 15 ? -13.953 6.527 13.539 1 84.94 15 TYR B N 1
ATOM 2461 C CA . TYR B 1 15 ? -15.375 6.848 13.547 1 84.94 15 TYR B CA 1
ATOM 2462 C C . TYR B 1 15 ? -16.188 5.746 12.875 1 84.94 15 TYR B C 1
ATOM 2464 O O . TYR B 1 15 ? -17.344 5.957 12.5 1 84.94 15 TYR B O 1
ATOM 2472 N N . ARG B 1 16 ? -15.688 4.641 12.742 1 74.88 16 ARG B N 1
ATOM 2473 C CA . ARG B 1 16 ? -16.328 3.416 12.281 1 74.88 16 ARG B CA 1
ATOM 2474 C C . ARG B 1 16 ? -17.125 3.664 10.992 1 74.88 16 ARG B C 1
ATOM 2476 O O . ARG B 1 16 ? -16.562 4.148 10.008 1 74.88 16 ARG B O 1
ATOM 2483 N N . SER B 1 17 ? -18.5 3.678 11.18 1 75.5 17 SER B N 1
ATOM 2484 C CA . SER B 1 17 ? -19.344 3.699 9.984 1 75.5 17 SER B CA 1
ATOM 2485 C C . SER B 1 17 ? -19.75 5.121 9.625 1 75.5 17 SER B C 1
ATOM 2487 O O . SER B 1 17 ? -20.312 5.355 8.555 1 75.5 17 SER B O 1
ATOM 2489 N N . ARG B 1 18 ? -19.391 6.133 10.43 1 85.38 18 ARG B N 1
ATOM 2490 C CA . ARG B 1 18 ? -19.734 7.52 10.141 1 85.38 18 ARG B CA 1
ATOM 2491 C C . ARG B 1 18 ? -18.812 8.109 9.078 1 85.38 18 ARG B C 1
ATOM 2493 O O . ARG B 1 18 ? -17.609 7.902 9.117 1 85.38 18 ARG B O 1
ATOM 2500 N N . LEU B 1 19 ? -19.469 8.797 8.172 1 91.06 19 LEU B N 1
ATOM 2501 C CA . LEU B 1 19 ? -18.672 9.555 7.219 1 91.06 19 LEU B CA 1
ATOM 2502 C C . LEU B 1 19 ? -18.188 10.867 7.84 1 91.06 19 LEU B C 1
ATOM 2504 O O . LEU B 1 19 ? -19 11.75 8.125 1 91.06 19 LEU B O 1
ATOM 2508 N N . VAL B 1 20 ? -16.891 10.977 8.047 1 95.44 20 VAL B N 1
ATOM 2509 C CA . VAL B 1 20 ? -16.297 12.102 8.766 1 95.44 20 VAL B CA 1
ATOM 2510 C C . VAL B 1 20 ? -15.188 12.734 7.922 1 95.44 20 VAL B C 1
ATOM 2512 O O . VAL B 1 20 ? -14.375 12.023 7.332 1 95.44 20 VAL B O 1
ATOM 2515 N N . ASP B 1 21 ? -15.203 14.016 7.801 1 97.88 21 ASP B N 1
ATOM 2516 C CA . ASP B 1 21 ? -14.047 14.758 7.324 1 97.88 21 ASP B CA 1
ATOM 2517 C C . ASP B 1 21 ? -13.266 15.359 8.492 1 97.88 21 ASP B C 1
ATOM 2519 O O . ASP B 1 21 ? -13.625 16.422 9.008 1 97.88 21 ASP B O 1
ATOM 2523 N N . GLY B 1 22 ? -12.203 14.734 8.789 1 98.06 22 GLY B N 1
ATOM 2524 C CA . GLY B 1 22 ? -11.492 15.023 10.023 1 98.06 22 GLY B CA 1
ATOM 2525 C C . GLY B 1 22 ? -10.469 16.141 9.875 1 98.06 22 GLY B C 1
ATOM 2526 O O . GLY B 1 22 ? -9.773 16.469 10.836 1 98.06 22 GLY B O 1
ATOM 2527 N N . HIS B 1 23 ? -10.344 16.766 8.711 1 98.69 23 HIS B N 1
ATOM 2528 C CA . HIS B 1 23 ? -9.312 17.75 8.43 1 98.69 23 HIS B CA 1
ATOM 2529 C C . HIS B 1 23 ? -9.812 18.812 7.457 1 98.69 23 HIS B C 1
ATOM 2531 O O . HIS B 1 23 ? -9.68 18.656 6.242 1 98.69 23 HIS B O 1
ATOM 2537 N N . VAL B 1 24 ? -10.336 19.906 7.984 1 98.69 24 VAL B N 1
ATOM 2538 C CA . VAL B 1 24 ? -10.891 20.984 7.164 1 98.69 24 VAL B CA 1
ATOM 2539 C C . VAL B 1 24 ? -10.383 22.328 7.664 1 98.69 24 VAL B C 1
ATOM 2541 O O . VAL B 1 24 ? -10.328 22.578 8.875 1 98.69 24 VAL B O 1
ATOM 2544 N N . HIS B 1 25 ? -10.016 23.188 6.785 1 98.75 25 HIS B N 1
ATOM 2545 C CA . HIS B 1 25 ? -9.617 24.547 7.137 1 98.75 25 HIS B CA 1
ATOM 2546 C C . HIS B 1 25 ? -10.773 25.516 6.953 1 98.75 25 HIS B C 1
ATOM 2548 O O . HIS B 1 25 ? -11.914 25.109 6.738 1 98.75 25 HIS B O 1
ATOM 2554 N N . THR B 1 26 ? -10.508 26.828 7.207 1 98.69 26 THR B N 1
ATOM 2555 C CA . THR B 1 26 ? -11.578 27.812 7.254 1 98.69 26 THR B CA 1
ATOM 2556 C C . THR B 1 26 ? -11.258 29.016 6.359 1 98.69 26 THR B C 1
ATOM 2558 O O . THR B 1 26 ? -10.203 29.047 5.73 1 98.69 26 THR B O 1
ATOM 2561 N N . GLU B 1 27 ? -12.234 29.922 6.336 1 98.44 27 GLU B N 1
ATOM 2562 C CA . GLU B 1 27 ? -12.07 31.141 5.559 1 98.44 27 GLU B CA 1
ATOM 2563 C C . GLU B 1 27 ? -10.93 32 6.105 1 98.44 27 GLU B C 1
ATOM 2565 O O . GLU B 1 27 ? -10.484 32.938 5.449 1 98.44 27 GLU B O 1
ATOM 2570 N N . LEU B 1 28 ? -10.398 31.625 7.238 1 98.25 28 LEU B N 1
ATOM 2571 C CA . LEU B 1 28 ? -9.352 32.406 7.879 1 98.25 28 LEU B CA 1
ATOM 2572 C C . LEU B 1 28 ? -7.973 31.906 7.48 1 98.25 28 LEU B C 1
ATOM 2574 O O . LEU B 1 28 ? -6.957 32.531 7.809 1 98.25 28 LEU B O 1
ATOM 2578 N N . CYS B 1 29 ? -7.918 30.781 6.828 1 97.69 29 CYS B N 1
ATOM 2579 C CA . CYS B 1 29 ? -6.633 30.25 6.391 1 97.69 29 CYS B CA 1
ATOM 2580 C C . CYS B 1 29 ? -5.953 31.188 5.41 1 97.69 29 CYS B C 1
ATOM 2582 O O . CYS B 1 29 ? -6.473 31.438 4.32 1 97.69 29 CYS B O 1
ATOM 2584 N N . PRO B 1 30 ? -4.797 31.625 5.73 1 96 30 PRO B N 1
ATOM 2585 C CA . PRO B 1 30 ? -4.172 32.656 4.887 1 96 30 PRO B CA 1
ATOM 2586 C C . PRO B 1 30 ? -3.869 32.156 3.479 1 96 30 PRO B C 1
ATOM 2588 O O . PRO B 1 30 ? -3.828 32.938 2.533 1 96 30 PRO B O 1
ATOM 2591 N N . HIS B 1 31 ? -3.666 30.922 3.293 1 94.5 31 HIS B N 1
ATOM 2592 C CA . HIS B 1 31 ? -3.381 30.406 1.962 1 94.5 31 HIS B CA 1
ATOM 2593 C C . HIS B 1 31 ? -4.59 29.672 1.388 1 94.5 31 HIS B C 1
ATOM 2595 O O . HIS B 1 31 ? -4.449 28.859 0.473 1 94.5 31 HIS B O 1
ATOM 2601 N N . GLY B 1 32 ? -5.684 29.812 1.979 1 94.38 32 GLY B N 1
ATOM 2602 C CA . GLY B 1 32 ? -6.902 29.172 1.52 1 94.38 32 GLY B CA 1
ATOM 2603 C C . GLY B 1 32 ? -7.594 29.922 0.4 1 94.38 32 GLY B C 1
ATOM 2604 O O . GLY B 1 32 ? -7.059 30.906 -0.109 1 94.38 32 GLY B O 1
ATOM 2605 N N . SER B 1 33 ? -8.805 29.5 0.031 1 92.69 33 SER B N 1
ATOM 2606 C CA . SER B 1 33 ? -9.57 30.062 -1.075 1 92.69 33 SER B CA 1
ATOM 2607 C C . SER B 1 33 ? -10.297 31.328 -0.652 1 92.69 33 SER B C 1
ATOM 2609 O O . SER B 1 33 ? -10.695 32.125 -1.497 1 92.69 33 SER B O 1
ATOM 2611 N N . GLY B 1 34 ? -10.508 31.438 0.605 1 94.06 34 GLY B N 1
ATOM 2612 C CA . GLY B 1 34 ? -11.352 32.5 1.087 1 94.06 34 GLY B CA 1
ATOM 2613 C C . GLY B 1 34 ? -12.828 32.156 1.121 1 94.06 34 GLY B C 1
ATOM 2614 O O . GLY B 1 34 ? -13.656 32.906 1.597 1 94.06 34 GLY B O 1
ATOM 2615 N N . ASP B 1 35 ? -13.164 30.984 0.657 1 97.44 35 ASP B N 1
ATOM 2616 C CA . ASP B 1 35 ? -14.547 30.547 0.763 1 97.44 35 ASP B CA 1
ATOM 2617 C C . ASP B 1 35 ? -15.055 30.641 2.201 1 97.44 35 ASP B C 1
ATOM 2619 O O . ASP B 1 35 ? -14.32 30.328 3.143 1 97.44 35 ASP B O 1
ATOM 2623 N N . ARG B 1 36 ? -16.297 31.078 2.311 1 98.38 36 ARG B N 1
ATOM 2624 C CA . ARG B 1 36 ? -16.891 31.062 3.645 1 98.38 36 ARG B CA 1
ATOM 2625 C C . ARG B 1 36 ? -16.969 29.641 4.195 1 98.38 36 ARG B C 1
ATOM 2627 O O . ARG B 1 36 ? -17.406 28.734 3.498 1 98.38 36 ARG B O 1
ATOM 2634 N N . THR B 1 37 ? -16.562 29.5 5.395 1 98.75 37 THR B N 1
ATOM 2635 C CA . THR B 1 37 ? -16.609 28.172 6.012 1 98.75 37 THR B CA 1
ATOM 2636 C C . THR B 1 37 ? -18.031 27.625 6.043 1 98.75 37 THR B C 1
ATOM 2638 O O . THR B 1 37 ? -18.234 26.422 5.906 1 98.75 37 THR B O 1
ATOM 2641 N N . ALA B 1 38 ? -18.969 28.5 6.199 1 98.81 38 ALA B N 1
ATOM 2642 C CA . ALA B 1 38 ? -20.375 28.109 6.18 1 98.81 38 ALA B CA 1
ATOM 2643 C C . ALA B 1 38 ? -20.734 27.391 4.883 1 98.81 38 ALA B C 1
ATOM 2645 O O . ALA B 1 38 ? -21.469 26.406 4.895 1 98.81 38 ALA B O 1
ATOM 2646 N N . MET B 1 39 ? -20.219 27.844 3.799 1 98.62 39 MET B N 1
ATOM 2647 C CA . MET B 1 39 ? -20.484 27.219 2.51 1 98.62 39 MET B CA 1
ATOM 2648 C C . MET B 1 39 ? -19.844 25.828 2.441 1 98.62 39 MET B C 1
ATOM 2650 O O . MET B 1 39 ? -20.422 24.922 1.841 1 98.62 39 MET B O 1
ATOM 2654 N N . MET B 1 40 ? -18.703 25.719 3.014 1 98.56 40 MET B N 1
ATOM 2655 C CA . MET B 1 40 ? -18.031 24.406 3.068 1 98.56 40 MET B CA 1
ATOM 2656 C C . MET B 1 40 ? -18.844 23.422 3.9 1 98.56 40 MET B C 1
ATOM 2658 O O . MET B 1 40 ? -19 22.266 3.518 1 98.56 40 MET B O 1
ATOM 2662 N N . ILE B 1 41 ? -19.375 23.875 5.02 1 98.75 41 ILE B N 1
ATOM 2663 C CA . ILE B 1 41 ? -20.219 23.062 5.891 1 98.75 41 ILE B CA 1
ATOM 2664 C C . ILE B 1 41 ? -21.5 22.656 5.156 1 98.75 41 ILE B C 1
ATOM 2666 O O . ILE B 1 41 ? -21.938 21.516 5.223 1 98.75 41 ILE B O 1
ATOM 2670 N N . GLU B 1 42 ? -22.062 23.594 4.445 1 98.75 42 GLU B N 1
ATOM 2671 C CA . GLU B 1 42 ? -23.266 23.312 3.682 1 98.75 42 GLU B CA 1
ATOM 2672 C C . GLU B 1 42 ? -23 22.25 2.609 1 98.75 42 GLU B C 1
ATOM 2674 O O . GLU B 1 42 ? -23.844 21.375 2.377 1 98.75 42 GLU B O 1
ATOM 2679 N N . LYS B 1 43 ? -21.875 22.391 1.943 1 98.62 43 LYS B N 1
ATOM 2680 C CA . LYS B 1 43 ? -21.5 21.375 0.97 1 98.62 43 LYS B CA 1
ATOM 2681 C C . LYS B 1 43 ? -21.359 20 1.634 1 98.62 43 LYS B C 1
ATOM 2683 O O . LYS B 1 43 ? -21.781 18.984 1.077 1 98.62 43 LYS B O 1
ATOM 2688 N N . ALA B 1 44 ? -20.719 19.953 2.805 1 98.62 44 ALA B N 1
ATOM 2689 C CA . ALA B 1 44 ? -20.578 18.703 3.559 1 98.62 44 ALA B CA 1
ATOM 2690 C C . ALA B 1 44 ? -21.953 18.109 3.877 1 98.62 44 ALA B C 1
ATOM 2692 O O . ALA B 1 44 ? -22.141 16.891 3.756 1 98.62 44 ALA B O 1
ATOM 2693 N N . ILE B 1 45 ? -22.875 18.922 4.312 1 98.44 45 ILE B N 1
ATOM 2694 C CA . ILE B 1 45 ? -24.234 18.484 4.613 1 98.44 45 ILE B CA 1
ATOM 2695 C C . ILE B 1 45 ? -24.875 17.891 3.359 1 98.44 45 ILE B C 1
ATOM 2697 O O . ILE B 1 45 ? -25.484 16.828 3.41 1 98.44 45 ILE B O 1
ATOM 2701 N N . GLU B 1 46 ? -24.703 18.594 2.234 1 98.19 46 GLU B N 1
ATOM 2702 C CA . GLU B 1 46 ? -25.234 18.125 0.961 1 98.19 46 GLU B CA 1
ATOM 2703 C C . GLU B 1 46 ? -24.703 16.734 0.615 1 98.19 46 GLU B C 1
ATOM 2705 O O . GLU B 1 46 ? -25.438 15.914 0.055 1 98.19 46 GLU B O 1
ATOM 2710 N N . LEU B 1 47 ? -23.516 16.516 0.937 1 96.81 47 LEU B N 1
ATOM 2711 C CA . LEU B 1 47 ? -22.844 15.266 0.594 1 96.81 47 LEU B CA 1
ATOM 2712 C C . LEU B 1 47 ? -23.062 14.227 1.684 1 96.81 47 LEU B C 1
ATOM 2714 O O . LEU B 1 47 ? -22.422 13.164 1.665 1 96.81 47 LEU B O 1
ATOM 2718 N N . ARG B 1 48 ? -23.812 14.5 2.693 1 96.31 48 ARG B N 1
ATOM 2719 C CA . ARG B 1 48 ? -24.25 13.602 3.752 1 96.31 48 ARG B CA 1
ATOM 2720 C C . ARG B 1 48 ? -23.094 13.234 4.676 1 96.31 48 ARG B C 1
ATOM 2722 O O . ARG B 1 48 ? -23.062 12.125 5.211 1 96.31 48 ARG B O 1
ATOM 2729 N N . ILE B 1 49 ? -22.125 14.094 4.734 1 97.25 49 ILE B N 1
ATOM 2730 C CA . ILE B 1 49 ? -21.094 13.961 5.758 1 97.25 49 ILE B CA 1
ATOM 2731 C C . ILE B 1 49 ? -21.703 14.203 7.137 1 97.25 49 ILE B C 1
ATOM 2733 O O . ILE B 1 49 ? -22.5 15.133 7.316 1 97.25 49 ILE B O 1
ATOM 2737 N N . GLU B 1 50 ? -21.297 13.375 8.094 1 97.5 50 GLU B N 1
ATOM 2738 C CA . GLU B 1 50 ? -21.938 13.406 9.398 1 97.5 50 GLU B CA 1
ATOM 2739 C C . GLU B 1 50 ? -21.156 14.273 10.383 1 97.5 50 GLU B C 1
ATOM 2741 O O . GLU B 1 50 ? -21.719 14.781 11.359 1 97.5 50 GLU B O 1
ATOM 2746 N N . LYS B 1 51 ? -19.859 14.414 10.125 1 97.88 51 LYS B N 1
ATOM 2747 C CA . LYS B 1 51 ? -19.016 15.188 11.016 1 97.88 51 LYS B CA 1
ATOM 2748 C C . LYS B 1 51 ? -17.891 15.883 10.242 1 97.88 51 LYS B C 1
ATOM 2750 O O . LYS B 1 51 ? -17.312 15.305 9.328 1 97.88 51 LYS B O 1
ATOM 2755 N N . VAL B 1 52 ? -17.672 17.094 10.586 1 98.56 52 VAL B N 1
ATOM 2756 C CA . VAL B 1 52 ? -16.547 17.859 10.078 1 98.56 52 VAL B CA 1
ATOM 2757 C C . VAL B 1 52 ? -15.68 18.344 11.242 1 98.56 52 VAL B C 1
ATOM 2759 O O . VAL B 1 52 ? -16.203 18.859 12.234 1 98.56 52 VAL B O 1
ATOM 2762 N N . CYS B 1 53 ? -14.406 18.109 11.141 1 98.56 53 CYS B N 1
ATOM 2763 C CA . CYS B 1 53 ? -13.461 18.641 12.109 1 98.56 53 CYS B CA 1
ATOM 2764 C C . CYS B 1 53 ? -12.742 19.875 11.547 1 98.56 53 CYS B C 1
ATOM 2766 O O . CYS B 1 53 ? -11.961 19.75 10.609 1 98.56 53 CYS B O 1
ATOM 2768 N N . LEU B 1 54 ? -13.047 21.016 12.109 1 98.75 54 LEU B N 1
ATOM 2769 C CA . LEU B 1 54 ? -12.281 22.219 11.773 1 98.75 54 LEU B CA 1
ATOM 2770 C C . LEU B 1 54 ? -10.914 22.188 12.453 1 98.75 54 LEU B C 1
ATOM 2772 O O . LEU B 1 54 ? -10.82 22.125 13.68 1 98.75 54 LEU B O 1
ATOM 2776 N N . THR B 1 55 ? -9.875 22.172 11.664 1 98.69 55 THR B N 1
ATOM 2777 C CA . THR B 1 55 ? -8.5 22.109 12.156 1 98.69 55 THR B CA 1
ATOM 2778 C C . THR B 1 55 ? -7.629 23.156 11.477 1 98.69 55 THR B C 1
ATOM 2780 O O . THR B 1 55 ? -6.707 22.828 10.734 1 98.69 55 THR B O 1
ATOM 2783 N N . GLU B 1 56 ? -7.859 24.422 11.727 1 98.62 56 GLU B N 1
ATOM 2784 C CA . GLU B 1 56 ? -7.098 25.516 11.133 1 98.62 56 GLU B CA 1
ATOM 2785 C C . GLU B 1 56 ? -5.645 25.5 11.609 1 98.62 56 GLU B C 1
ATOM 2787 O O . GLU B 1 56 ? -5.355 25.031 12.711 1 98.62 56 GLU B O 1
ATOM 2792 N N . HIS B 1 57 ? -4.77 26 10.781 1 98.81 57 HIS B N 1
ATOM 2793 C CA . HIS B 1 57 ? -3.365 26.078 11.164 1 98.81 57 HIS B CA 1
ATOM 2794 C C . HIS B 1 57 ? -3.172 26.969 12.383 1 98.81 57 HIS B C 1
ATOM 2796 O O . HIS B 1 57 ? -3.506 28.156 12.344 1 98.81 57 HIS B O 1
ATOM 2802 N N . ALA B 1 58 ? -2.594 26.438 13.438 1 98.81 58 ALA B N 1
ATOM 2803 C CA . ALA B 1 58 ? -2.281 27.203 14.641 1 98.81 58 ALA B CA 1
ATOM 2804 C C . ALA B 1 58 ? -1.128 28.172 14.383 1 98.81 58 ALA B C 1
ATOM 2806 O O . ALA B 1 58 ? -0.267 27.922 13.539 1 98.81 58 ALA B O 1
ATOM 2807 N N . PRO B 1 59 ? -1.12 29.281 15.141 1 98.56 59 PRO B N 1
ATOM 2808 C CA . PRO B 1 59 ? 0.021 30.188 15.016 1 98.56 59 PRO B CA 1
ATOM 2809 C C . PRO B 1 59 ? 1.358 29.5 15.266 1 98.56 59 PRO B C 1
ATOM 2811 O O . PRO B 1 59 ? 1.458 28.625 16.141 1 98.56 59 PRO B O 1
ATOM 2814 N N . LEU B 1 60 ? 2.338 29.922 14.484 1 98.38 60 LEU B N 1
ATOM 2815 C CA . LEU B 1 60 ? 3.693 29.422 14.703 1 98.38 60 LEU B CA 1
ATOM 2816 C C . LEU B 1 60 ? 4.328 30.109 15.914 1 98.38 60 LEU B C 1
ATOM 2818 O O . LEU B 1 60 ? 3.943 31.219 16.281 1 98.38 60 LEU B O 1
ATOM 2822 N N . PRO B 1 61 ? 5.27 29.391 16.562 1 97.75 61 PRO B N 1
ATOM 2823 C CA . PRO B 1 61 ? 6 30.078 17.641 1 97.75 61 PRO B CA 1
ATOM 2824 C C . PRO B 1 61 ? 6.629 31.391 17.172 1 97.75 61 PRO B C 1
ATOM 2826 O O . PRO B 1 61 ? 7.176 31.469 16.078 1 97.75 61 PRO B O 1
ATOM 2829 N N . THR B 1 62 ? 6.578 32.375 18.031 1 94.5 62 THR B N 1
ATOM 2830 C CA . THR B 1 62 ? 7.023 33.688 17.672 1 94.5 62 THR B CA 1
ATOM 2831 C C . THR B 1 62 ? 8.5 33.688 17.281 1 94.5 62 THR B C 1
ATOM 2833 O O . THR B 1 62 ? 8.898 34.375 16.328 1 94.5 62 THR B O 1
ATOM 2836 N N . ALA B 1 63 ? 9.312 32.969 17.953 1 96.69 63 ALA B N 1
ATOM 2837 C CA . ALA B 1 63 ? 10.758 32.969 17.734 1 96.69 63 ALA B CA 1
ATOM 2838 C C . ALA B 1 63 ? 11.125 32.156 16.5 1 96.69 63 ALA B C 1
ATOM 2840 O O . ALA B 1 63 ? 12.281 32.188 16.062 1 96.69 63 ALA B O 1
ATOM 2841 N N . PHE B 1 64 ? 10.148 31.469 15.938 1 97.75 64 PHE B N 1
ATOM 2842 C CA . PHE B 1 64 ? 10.43 30.562 14.82 1 97.75 64 PHE B CA 1
ATOM 2843 C C . PHE B 1 64 ? 10.852 31.359 13.586 1 97.75 64 PHE B C 1
ATOM 2845 O O . PHE B 1 64 ? 11.641 30.875 12.773 1 97.75 64 PHE B O 1
ATOM 2852 N N . ALA B 1 65 ? 10.383 32.594 13.484 1 96.56 65 ALA B N 1
ATOM 2853 C CA . ALA B 1 65 ? 10.711 33.438 12.336 1 96.56 65 ALA B CA 1
ATOM 2854 C C . ALA B 1 65 ? 12.219 33.562 12.172 1 96.56 65 ALA B C 1
ATOM 2856 O O . ALA B 1 65 ? 12.727 33.656 11.047 1 96.56 65 ALA B O 1
ATOM 2857 N N . ALA B 1 66 ? 12.914 33.594 13.266 1 96.94 66 ALA B N 1
ATOM 2858 C CA . ALA B 1 66 ? 14.367 33.781 13.25 1 96.94 66 ALA B CA 1
ATOM 2859 C C . ALA B 1 66 ? 15.078 32.531 12.742 1 96.94 66 ALA B C 1
ATOM 2861 O O . ALA B 1 66 ? 16.219 32.594 12.297 1 96.94 66 ALA B O 1
ATOM 2862 N N . GLU B 1 67 ? 14.414 31.391 12.797 1 97.69 67 GLU B N 1
ATOM 2863 C CA . GLU B 1 67 ? 15.016 30.125 12.414 1 97.69 67 GLU B CA 1
ATOM 2864 C C . GLU B 1 67 ? 14.555 29.688 11.016 1 97.69 67 GLU B C 1
ATOM 2866 O O . GLU B 1 67 ? 15.07 28.719 10.461 1 97.69 67 GLU B O 1
ATOM 2871 N N . TYR B 1 68 ? 13.672 30.438 10.453 1 97.94 68 TYR B N 1
ATOM 2872 C CA . TYR B 1 68 ? 13.117 30.109 9.141 1 97.94 68 TYR B CA 1
ATOM 2873 C C . TYR B 1 68 ? 13.969 30.703 8.031 1 97.94 68 TYR B C 1
ATOM 2875 O O . TYR B 1 68 ? 14.281 31.891 8.039 1 97.94 68 TYR B O 1
ATOM 2883 N N . GLY B 1 69 ? 14.367 29.828 7.098 1 97.62 69 GLY B N 1
ATOM 2884 C CA . GLY B 1 69 ? 15.266 30.266 6.043 1 97.62 69 GLY B CA 1
ATOM 2885 C C . GLY B 1 69 ? 14.609 30.297 4.676 1 97.62 69 GLY B C 1
ATOM 2886 O O . GLY B 1 69 ? 15.281 30.516 3.666 1 97.62 69 GLY B O 1
ATOM 2887 N N . GLY B 1 70 ? 13.258 30.031 4.629 1 96.69 70 GLY B N 1
ATOM 2888 C CA . GLY B 1 70 ? 12.578 29.922 3.346 1 96.69 70 GLY B CA 1
ATOM 2889 C C . GLY B 1 70 ? 11.914 31.203 2.908 1 96.69 70 GLY B C 1
ATOM 2890 O O . GLY B 1 70 ? 12.305 32.281 3.332 1 96.69 70 GLY B O 1
ATOM 2891 N N . ASP B 1 71 ? 10.984 31.062 1.957 1 95.88 71 ASP B N 1
ATOM 2892 C CA . ASP B 1 71 ? 10.242 32.188 1.386 1 95.88 71 ASP B CA 1
ATOM 2893 C C . ASP B 1 71 ? 9.367 32.844 2.443 1 95.88 71 ASP B C 1
ATOM 2895 O O . ASP B 1 71 ? 8.602 32.188 3.145 1 95.88 71 ASP B O 1
ATOM 2899 N N . LYS B 1 72 ? 9.477 34.156 2.504 1 95.25 72 LYS B N 1
ATOM 2900 C CA . LYS B 1 72 ? 8.742 34.906 3.506 1 95.25 72 LYS B CA 1
ATOM 2901 C C . LYS B 1 72 ? 7.234 34.75 3.311 1 95.25 72 LYS B C 1
ATOM 2903 O O . LYS B 1 72 ? 6.477 34.719 4.281 1 95.25 72 LYS B O 1
ATOM 2908 N N . LYS B 1 73 ? 6.852 34.75 2.131 1 95.38 73 LYS B N 1
ATOM 2909 C CA . LYS B 1 73 ? 5.426 34.594 1.86 1 95.38 73 LYS B CA 1
ATOM 2910 C C . LYS B 1 73 ? 4.91 33.25 2.367 1 95.38 73 LYS B C 1
ATOM 2912 O O . LYS B 1 73 ? 3.785 33.156 2.863 1 95.38 73 LYS B O 1
ATOM 2917 N N . ALA B 1 74 ? 5.711 32.219 2.18 1 94.06 74 ALA B N 1
ATOM 2918 C CA . ALA B 1 74 ? 5.355 30.891 2.693 1 94.06 74 ALA B CA 1
ATOM 2919 C C . ALA B 1 74 ? 5.176 30.922 4.207 1 94.06 74 ALA B C 1
ATOM 2921 O O . ALA B 1 74 ? 4.227 30.344 4.738 1 94.06 74 ALA B O 1
ATOM 2922 N N . TYR B 1 75 ? 6.035 31.609 4.824 1 95.56 75 TYR B N 1
ATOM 2923 C CA . TYR B 1 75 ? 5.957 31.75 6.273 1 95.56 75 TYR B CA 1
ATOM 2924 C C . TYR B 1 75 ? 4.734 32.562 6.676 1 95.56 75 TYR B C 1
ATOM 2926 O O . TYR B 1 75 ? 3.979 32.156 7.562 1 95.56 75 TYR B O 1
ATOM 2934 N N . ASP B 1 76 ? 4.523 33.656 5.973 1 95.12 76 ASP B N 1
ATOM 2935 C CA . ASP B 1 76 ? 3.49 34.625 6.34 1 95.12 76 ASP B CA 1
ATOM 2936 C C . ASP B 1 76 ? 2.096 34.062 6.129 1 95.12 76 ASP B C 1
ATOM 2938 O O . ASP B 1 76 ? 1.135 34.469 6.77 1 95.12 76 ASP B O 1
ATOM 2942 N N . THR B 1 77 ? 1.999 33.125 5.285 1 96 77 THR B N 1
ATOM 2943 C CA . THR B 1 77 ? 0.682 32.594 4.953 1 96 77 THR B CA 1
ATOM 2944 C C . THR B 1 77 ? 0.511 31.172 5.516 1 96 77 THR B C 1
ATOM 2946 O O . THR B 1 77 ? -0.459 30.484 5.191 1 96 77 THR B O 1
ATOM 2949 N N . ALA B 1 78 ? 1.424 30.766 6.348 1 96.38 78 ALA B N 1
ATOM 2950 C CA . ALA B 1 78 ? 1.463 29.375 6.789 1 96.38 78 ALA B CA 1
ATOM 2951 C C . ALA B 1 78 ? 0.359 29.094 7.801 1 96.38 78 ALA B C 1
ATOM 2953 O O . ALA B 1 78 ? -0.092 27.953 7.934 1 96.38 78 ALA B O 1
ATOM 2954 N N . SER B 1 79 ? -0.057 30.141 8.508 1 98.06 79 SER B N 1
ATOM 2955 C CA . SER B 1 79 ? -0.947 29.875 9.633 1 98.06 79 SER B CA 1
ATOM 2956 C C . SER B 1 79 ? -1.66 31.156 10.086 1 98.06 79 SER B C 1
ATOM 2958 O O . SER B 1 79 ? -1.338 32.25 9.625 1 98.06 79 SER B O 1
ATOM 2960 N N . LEU B 1 80 ? -2.605 30.969 11 1 98.06 80 LEU B N 1
ATOM 2961 C CA . LEU B 1 80 ? -3.199 32.094 11.727 1 98.06 80 LEU B CA 1
ATOM 2962 C C . LEU B 1 80 ? -2.141 32.844 12.508 1 98.06 80 LEU B C 1
ATOM 2964 O O . LEU B 1 80 ? -1.159 32.25 12.969 1 98.06 80 LEU B O 1
ATOM 2968 N N . LYS B 1 81 ? -2.432 34.156 12.609 1 96.75 81 LYS B N 1
ATOM 2969 C CA . LYS B 1 81 ? -1.72 34.938 13.625 1 96.75 81 LYS B CA 1
ATOM 2970 C C . LYS B 1 81 ? -2.359 34.75 15 1 96.75 81 LYS B C 1
ATOM 2972 O O . LYS B 1 81 ? -3.527 34.375 15.102 1 96.75 81 LYS B O 1
ATOM 2977 N N . LEU B 1 82 ? -1.519 35.031 16.031 1 96.88 82 LEU B N 1
ATOM 2978 C CA . LEU B 1 82 ? -2.004 34.812 17.391 1 96.88 82 LEU B CA 1
ATOM 2979 C C . LEU B 1 82 ? -3.266 35.656 17.641 1 96.88 82 LEU B C 1
ATOM 2981 O O . LEU B 1 82 ? -4.184 35.188 18.328 1 96.88 82 LEU B O 1
ATOM 2985 N N . ASN B 1 83 ? -3.373 36.781 17.094 1 97.12 83 ASN B N 1
ATOM 2986 C CA . ASN B 1 83 ? -4.5 37.656 17.359 1 97.12 83 ASN B CA 1
ATOM 2987 C C . ASN B 1 83 ? -5.738 37.25 16.578 1 97.12 83 ASN B C 1
ATOM 2989 O O . ASN B 1 83 ? -6.805 37.844 16.703 1 97.12 83 ASN B O 1
ATOM 2993 N N . GLU B 1 84 ? -5.633 36.219 15.773 1 98.31 84 GLU B N 1
ATOM 2994 C CA . GLU B 1 84 ? -6.758 35.719 14.992 1 98.31 84 GLU B CA 1
ATOM 2995 C C . GLU B 1 84 ? -7.355 34.469 15.633 1 98.31 84 GLU B C 1
ATOM 2997 O O . GLU B 1 84 ? -8.414 34 15.203 1 98.31 84 GLU B O 1
ATOM 3002 N N . VAL B 1 85 ? -6.734 33.969 16.672 1 98.62 85 VAL B N 1
ATOM 3003 C CA . VAL B 1 85 ? -7.129 32.719 17.281 1 98.62 85 VAL B CA 1
ATOM 3004 C C . VAL B 1 85 ? -8.531 32.844 17.875 1 98.62 85 VAL B C 1
ATOM 3006 O O . VAL B 1 85 ? -9.383 31.969 17.656 1 98.62 85 VAL B O 1
ATOM 3009 N N . ASP B 1 86 ? -8.75 33.906 18.594 1 98.44 86 ASP B N 1
ATOM 3010 C CA . ASP B 1 86 ? -10.062 34.094 19.203 1 98.44 86 ASP B CA 1
ATOM 3011 C C . ASP B 1 86 ? -11.148 34.219 18.141 1 98.44 86 ASP B C 1
ATOM 3013 O O . ASP B 1 86 ? -12.258 33.688 18.312 1 98.44 86 ASP B O 1
ATOM 3017 N N . THR B 1 87 ? -10.836 34.969 17.094 1 98.62 87 THR B N 1
ATOM 3018 C CA . THR B 1 87 ? -11.773 35.062 15.977 1 98.62 87 THR B CA 1
ATOM 3019 C C . THR B 1 87 ? -12.102 33.688 15.398 1 98.62 87 THR B C 1
ATOM 3021 O O . THR B 1 87 ? -13.258 33.406 15.086 1 98.62 87 THR B O 1
ATOM 3024 N N . TYR B 1 88 ? -11.141 32.875 15.266 1 98.75 88 TYR B N 1
ATOM 3025 C CA . TYR B 1 88 ? -11.312 31.531 14.75 1 98.75 88 TYR B CA 1
ATOM 3026 C C . TYR B 1 88 ? -12.203 30.703 15.672 1 98.75 88 TYR B C 1
ATOM 3028 O O . TYR B 1 88 ? -13.125 30.031 15.219 1 98.75 88 TYR B O 1
ATOM 3036 N N . LEU B 1 89 ? -11.914 30.688 16.938 1 98.75 89 LEU B N 1
ATOM 3037 C CA . LEU B 1 89 ? -12.695 29.922 17.891 1 98.75 89 LEU B CA 1
ATOM 3038 C C . LEU B 1 89 ? -14.156 30.375 17.891 1 98.75 89 LEU B C 1
ATOM 3040 O O . LEU B 1 89 ? -15.062 29.531 17.953 1 98.75 89 LEU B O 1
ATOM 3044 N N . GLU B 1 90 ? -14.32 31.688 17.797 1 98.69 90 GLU B N 1
ATOM 3045 C CA . GLU B 1 90 ? -15.68 32.219 17.75 1 98.69 90 GLU B CA 1
ATOM 3046 C C . GLU B 1 90 ? -16.391 31.781 16.484 1 98.69 90 GLU B C 1
ATOM 3048 O O . GLU B 1 90 ? -17.578 31.438 16.516 1 98.69 90 GLU B O 1
ATOM 3053 N N . LEU B 1 91 ? -15.703 31.859 15.359 1 98.69 91 LEU B N 1
ATOM 3054 C CA . LEU B 1 91 ? -16.266 31.375 14.109 1 98.69 91 LEU B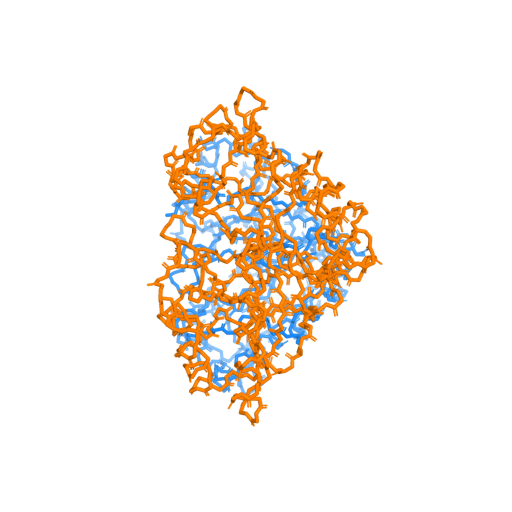 CA 1
ATOM 3055 C C . LEU B 1 91 ? -16.734 29.938 14.25 1 98.69 91 LEU B C 1
ATOM 3057 O O . LEU B 1 91 ? -17.859 29.594 13.852 1 98.69 91 LEU B O 1
ATOM 3061 N N . GLY B 1 92 ? -15.906 29.078 14.789 1 98.5 92 GLY B N 1
ATOM 3062 C CA . GLY B 1 92 ? -16.266 27.688 15 1 98.5 92 GLY B CA 1
ATOM 3063 C C . GLY B 1 92 ? -17.516 27.531 15.859 1 98.5 92 GLY B C 1
ATOM 3064 O O . GLY B 1 92 ? -18.406 26.734 15.523 1 98.5 92 GLY B O 1
ATOM 3065 N N . ARG B 1 93 ? -17.594 28.297 16.922 1 98.5 93 ARG B N 1
ATOM 3066 C CA . ARG B 1 93 ? -18.734 28.203 17.828 1 98.5 93 ARG B CA 1
ATOM 3067 C C . ARG B 1 93 ? -20.016 28.656 17.141 1 98.5 93 ARG B C 1
ATOM 3069 O O . ARG B 1 93 ? -21.078 28.078 17.359 1 98.5 93 ARG B O 1
ATOM 3076 N N . GLN B 1 94 ? -19.859 29.688 16.438 1 98.62 94 GLN B N 1
ATOM 3077 C CA . GLN B 1 94 ? -21.016 30.188 15.68 1 98.62 94 GLN B CA 1
ATOM 3078 C C . GLN B 1 94 ? -21.516 29.125 14.711 1 98.62 94 GLN B C 1
ATOM 3080 O O . GLN B 1 94 ? -22.719 28.922 14.57 1 98.62 94 GLN B O 1
ATOM 3085 N N . LEU B 1 95 ? -20.609 28.5 14 1 98.75 95 LEU B N 1
ATOM 3086 C CA . LEU B 1 95 ? -20.984 27.469 13.047 1 98.75 95 LEU B CA 1
ATOM 3087 C C . LEU B 1 95 ? -21.609 26.266 13.75 1 98.75 95 LEU B C 1
ATOM 3089 O O . LEU B 1 95 ? -22.547 25.672 13.242 1 98.75 95 LEU B O 1
ATOM 3093 N N . GLN B 1 96 ? -21.078 25.875 14.953 1 98.44 96 GLN B N 1
ATOM 3094 C CA . GLN B 1 96 ? -21.672 24.812 15.758 1 98.44 96 GLN B CA 1
ATOM 3095 C C . GLN B 1 96 ? -23.125 25.141 16.125 1 98.44 96 GLN B C 1
ATOM 3097 O O . GLN B 1 96 ? -23.984 24.266 16.062 1 98.44 96 GLN B O 1
ATOM 3102 N N . ARG B 1 97 ? -23.359 26.359 16.469 1 98.38 97 ARG B N 1
ATOM 3103 C CA . ARG B 1 97 ? -24.719 26.781 16.828 1 98.38 97 ARG B CA 1
ATOM 3104 C C . ARG B 1 97 ? -25.641 26.781 15.617 1 98.38 97 ARG B C 1
ATOM 3106 O O . ARG B 1 97 ? -26.781 26.344 15.695 1 98.38 97 ARG B O 1
ATOM 3113 N N . ALA B 1 98 ? -25.109 27.281 14.578 1 98.5 98 ALA B N 1
ATOM 3114 C CA . ALA B 1 98 ? -25.922 27.484 13.391 1 98.5 98 ALA B CA 1
ATOM 3115 C C . ALA B 1 98 ? -26.266 26.156 12.711 1 98.5 98 ALA B C 1
ATOM 3117 O O . ALA B 1 98 ? -27.359 26 12.156 1 98.5 98 ALA B O 1
ATOM 3118 N N . TYR B 1 99 ? -25.281 25.234 12.703 1 98.44 99 TYR B N 1
ATOM 3119 C CA . TYR B 1 99 ? -25.453 24.047 11.867 1 98.44 99 TYR B CA 1
ATOM 3120 C C . TYR B 1 99 ? -25.484 22.781 12.727 1 98.44 99 TYR B C 1
ATOM 3122 O O . TYR B 1 99 ? -25.656 21.672 12.203 1 98.44 99 TYR B O 1
ATOM 3130 N N . GLY B 1 100 ? -25.406 22.875 14.023 1 97.31 100 GLY B N 1
ATOM 3131 C CA . GLY B 1 100 ? -25.219 21.766 14.93 1 97.31 100 GLY B CA 1
ATOM 3132 C C . GLY B 1 100 ? -26.344 20.75 14.859 1 97.31 100 GLY B C 1
ATOM 3133 O O . GLY B 1 100 ? -26.156 19.578 15.211 1 97.31 100 GLY B O 1
ATOM 3134 N N . THR B 1 101 ? -27.469 21.047 14.375 1 97.44 101 THR B N 1
ATOM 3135 C CA . THR B 1 101 ? -28.594 20.125 14.258 1 97.44 101 THR B CA 1
ATOM 3136 C C . THR B 1 101 ? -28.516 19.328 12.961 1 97.44 101 THR B C 1
ATOM 3138 O O . THR B 1 101 ? -29.203 18.328 12.797 1 97.44 101 THR B O 1
ATOM 3141 N N . HIS B 1 102 ? -27.641 19.75 12.078 1 97.81 102 HIS B N 1
ATOM 3142 C CA . HIS B 1 102 ? -27.562 19.125 10.766 1 97.81 102 HIS B CA 1
ATOM 3143 C C . HIS B 1 102 ? -26.266 18.328 10.609 1 97.81 102 HIS B C 1
ATOM 3145 O O . HIS B 1 102 ? -26.219 17.375 9.852 1 97.81 102 HIS B O 1
ATOM 3151 N N . ILE B 1 103 ? -25.25 18.734 11.273 1 98.5 103 ILE B N 1
ATOM 3152 C CA . ILE B 1 103 ? -23.938 18.125 11.156 1 98.5 103 ILE B CA 1
ATOM 3153 C C . ILE B 1 103 ? -23.141 18.328 12.445 1 98.5 103 ILE B C 1
ATOM 3155 O O . ILE B 1 103 ? -23.234 19.391 13.07 1 98.5 103 ILE B O 1
ATOM 3159 N N . ASP B 1 104 ? -22.406 17.281 12.891 1 98.31 104 ASP B N 1
ATOM 3160 C CA . ASP B 1 104 ? -21.5 17.406 14.023 1 98.31 104 ASP B CA 1
ATOM 3161 C C . ASP B 1 104 ? -20.25 18.188 13.625 1 98.31 104 ASP B C 1
ATOM 3163 O O . ASP B 1 104 ? -19.578 17.844 12.648 1 98.31 104 ASP B O 1
ATOM 3167 N N . ILE B 1 105 ? -19.953 19.266 14.297 1 98.62 105 ILE B N 1
ATOM 3168 C CA . ILE B 1 105 ? -18.781 20.078 14.008 1 98.62 105 ILE B CA 1
ATOM 3169 C C . ILE B 1 105 ? -17.844 20.078 15.211 1 98.62 105 ILE B C 1
ATOM 3171 O O . ILE B 1 105 ? -18.234 20.453 16.312 1 98.62 105 ILE B O 1
ATOM 3175 N N . SER B 1 106 ? -16.672 19.578 15.023 1 97.94 106 SER B N 1
ATOM 3176 C CA . SER B 1 106 ? -15.641 19.688 16.047 1 97.94 106 SER B CA 1
ATOM 3177 C C . SER B 1 106 ? -14.703 20.859 15.75 1 97.94 106 SER B C 1
ATOM 3179 O O . SER B 1 106 ? -14.508 21.219 14.594 1 97.94 106 SER B O 1
ATOM 3181 N N . LEU B 1 107 ? -14.203 21.406 16.828 1 98.44 107 LEU B N 1
ATOM 3182 C CA . LEU B 1 107 ? -13.328 22.562 16.734 1 98.44 107 LEU B CA 1
ATOM 3183 C C . LEU B 1 107 ? -11.945 22.25 17.297 1 98.44 107 LEU B C 1
ATOM 3185 O O . LEU B 1 107 ? -11.82 21.734 18.406 1 98.44 107 LEU B O 1
ATOM 3189 N N . GLY B 1 108 ? -10.891 22.422 16.484 1 98.69 108 GLY B N 1
ATOM 3190 C CA . GLY B 1 108 ? -9.508 22.219 16.891 1 98.69 108 GLY B CA 1
ATOM 3191 C C . GLY B 1 108 ? -8.508 22.906 15.977 1 98.69 108 GLY B C 1
ATOM 3192 O O . GLY B 1 108 ? -8.883 23.781 15.195 1 98.69 108 GLY B O 1
ATOM 3193 N N . PHE B 1 109 ? -7.238 22.625 16.172 1 98.88 109 PHE B N 1
ATOM 3194 C CA . PHE B 1 109 ? -6.152 23.219 15.406 1 98.88 109 PHE B CA 1
ATOM 3195 C C . PHE B 1 109 ? -5.297 22.141 14.75 1 98.88 109 PHE B C 1
ATOM 3197 O O . PHE B 1 109 ? -5.234 21 15.234 1 98.88 109 PHE B O 1
ATOM 3204 N N . GLU B 1 110 ? -4.746 22.469 13.625 1 98.88 110 GLU B N 1
ATOM 3205 C CA . GLU B 1 110 ? -3.545 21.797 13.148 1 98.88 110 GLU B CA 1
ATOM 3206 C C . GLU B 1 110 ? -2.283 22.5 13.641 1 98.88 110 GLU B C 1
ATOM 3208 O O . GLU B 1 110 ? -1.958 23.594 13.18 1 98.88 110 GLU B O 1
ATOM 3213 N N . VAL B 1 111 ? -1.661 21.844 14.562 1 98.88 111 VAL B N 1
ATOM 3214 C CA . VAL B 1 111 ? -0.484 22.406 15.219 1 98.88 111 VAL B CA 1
ATOM 3215 C C . VAL B 1 111 ? 0.782 21.859 14.562 1 98.88 111 VAL B C 1
ATOM 3217 O O . VAL B 1 111 ? 0.904 20.641 14.336 1 98.88 111 VAL B O 1
ATOM 3220 N N . ASP B 1 112 ? 1.699 22.766 14.25 1 98.81 112 ASP B N 1
ATOM 3221 C CA . ASP B 1 112 ? 2.957 22.328 13.648 1 98.81 112 ASP B CA 1
ATOM 3222 C C . ASP B 1 112 ? 3.973 21.938 14.719 1 98.81 112 ASP B C 1
ATOM 3224 O O . ASP B 1 112 ? 4.277 22.734 15.609 1 98.81 112 ASP B O 1
ATOM 3228 N N . TYR B 1 113 ? 4.441 20.766 14.609 1 98.81 113 TYR B N 1
ATOM 3229 C CA . TYR B 1 113 ? 5.605 20.406 15.406 1 98.81 113 TYR B CA 1
ATOM 3230 C C . TYR B 1 113 ? 6.883 20.969 14.789 1 98.81 113 TYR B C 1
ATOM 3232 O O . TYR B 1 113 ? 7.145 20.75 13.602 1 98.81 113 TYR B O 1
ATOM 3240 N N . ILE B 1 114 ? 7.648 21.641 15.562 1 98.56 114 ILE B N 1
ATOM 3241 C CA . ILE B 1 114 ? 8.945 22.188 15.195 1 98.56 114 ILE B CA 1
ATOM 3242 C C . ILE B 1 114 ? 9.969 21.859 16.281 1 98.56 114 ILE B C 1
ATOM 3244 O O . ILE B 1 114 ? 9.891 22.391 17.391 1 98.56 114 ILE B O 1
ATOM 3248 N N . PRO B 1 115 ? 10.969 21.016 15.883 1 98.31 115 PRO B N 1
ATOM 3249 C CA . PRO B 1 115 ? 11.984 20.688 16.875 1 98.31 115 PRO B CA 1
ATOM 3250 C C . PRO B 1 115 ? 12.602 21.922 17.516 1 98.31 115 PRO B C 1
ATOM 3252 O O . PRO B 1 115 ? 12.969 22.859 16.812 1 98.31 115 PRO B O 1
ATOM 3255 N N . GLY B 1 116 ? 12.695 21.906 18.844 1 97.81 116 GLY B N 1
ATOM 3256 C CA . GLY B 1 116 ? 13.289 23.031 19.562 1 97.81 116 GLY B CA 1
ATOM 3257 C C . GLY B 1 116 ? 12.266 24.016 20.078 1 97.81 116 GLY B C 1
ATOM 3258 O O . GLY B 1 116 ? 12.594 24.875 20.906 1 97.81 116 GLY B O 1
ATOM 3259 N N . PHE B 1 117 ? 11.023 23.859 19.672 1 98.5 117 PHE B N 1
ATOM 3260 C CA . PHE B 1 117 ? 9.992 24.797 20.078 1 98.5 117 PHE B CA 1
ATOM 3261 C C . PHE B 1 117 ? 8.906 24.109 20.875 1 98.5 117 PHE B C 1
ATOM 3263 O O . PHE B 1 117 ? 7.758 24.562 20.891 1 98.5 117 PHE B O 1
ATOM 3270 N N . GLU B 1 118 ? 9.18 22.984 21.484 1 98.5 118 GLU B N 1
ATOM 3271 C CA . GLU B 1 118 ? 8.203 22.172 22.219 1 98.5 118 GLU B CA 1
ATOM 3272 C C . GLU B 1 118 ? 7.535 22.984 23.312 1 98.5 118 GLU B C 1
ATOM 3274 O O . GLU B 1 118 ? 6.332 22.844 23.547 1 98.5 118 GLU B O 1
ATOM 3279 N N . SER B 1 119 ? 8.344 23.828 23.984 1 98.38 119 SER B N 1
ATOM 3280 C CA . SER B 1 119 ? 7.77 24.625 25.062 1 98.38 119 SER B CA 1
ATOM 3281 C C . SER B 1 119 ? 6.73 25.609 24.516 1 98.38 119 SER B C 1
ATOM 3283 O O . SER B 1 119 ? 5.68 25.797 25.125 1 98.38 119 SER B O 1
ATOM 3285 N N . ASP B 1 120 ? 7.035 26.297 23.406 1 98.38 120 ASP B N 1
ATOM 3286 C CA . ASP B 1 120 ? 6.102 27.219 22.766 1 98.38 120 ASP B CA 1
ATOM 3287 C C . ASP B 1 120 ? 4.824 26.5 22.328 1 98.38 120 ASP B C 1
ATOM 3289 O O . ASP B 1 120 ? 3.719 27 22.547 1 98.38 120 ASP B O 1
ATOM 3293 N N . ILE B 1 121 ? 4.961 25.359 21.781 1 98.69 121 ILE B N 1
ATOM 3294 C CA . ILE B 1 121 ? 3.838 24.547 21.312 1 98.69 121 ILE B CA 1
ATOM 3295 C C . ILE B 1 121 ? 2.963 24.141 22.484 1 98.69 121 ILE B C 1
ATOM 3297 O O . ILE B 1 121 ? 1.736 24.25 22.422 1 98.69 121 ILE B O 1
ATOM 3301 N N . GLN B 1 122 ? 3.627 23.656 23.531 1 98.62 122 GLN B N 1
ATOM 3302 C CA . GLN B 1 122 ? 2.893 23.266 24.734 1 98.62 122 GLN B CA 1
ATOM 3303 C C . GLN B 1 122 ? 2.119 24.453 25.312 1 98.62 122 GLN B C 1
ATOM 3305 O O . GLN B 1 122 ? 0.979 24.297 25.766 1 98.62 122 GLN B O 1
ATOM 3310 N N . GLU B 1 123 ? 2.785 25.562 25.375 1 98.44 123 GLU B N 1
ATOM 3311 C CA . GLU B 1 123 ? 2.121 26.75 25.906 1 98.44 123 GLU B CA 1
ATOM 3312 C C . GLU B 1 123 ? 0.851 27.078 25.125 1 98.44 123 GLU B C 1
ATOM 3314 O O . GLU B 1 123 ? -0.183 27.391 25.703 1 98.44 123 GLU B O 1
ATOM 3319 N N . PHE B 1 124 ? 0.938 27.047 23.844 1 98.56 124 PHE B N 1
ATOM 3320 C CA . PHE B 1 124 ? -0.231 27.281 23 1 98.56 124 PHE B CA 1
ATOM 3321 C C . PHE B 1 124 ? -1.327 26.266 23.297 1 98.56 124 PHE B C 1
ATOM 3323 O O . PHE B 1 124 ? -2.492 26.625 23.469 1 98.56 124 PHE B O 1
ATOM 3330 N N . LEU B 1 125 ? -0.955 24.969 23.359 1 98.69 125 LEU B N 1
ATOM 3331 C CA . LEU B 1 125 ? -1.907 23.891 23.594 1 98.69 125 LEU B CA 1
ATOM 3332 C C . LEU B 1 125 ? -2.523 24.016 24.984 1 98.69 125 LEU B C 1
ATOM 3334 O O . LEU B 1 125 ? -3.715 23.75 25.172 1 98.69 125 LEU B O 1
ATOM 3338 N N . ASP B 1 126 ? -1.714 24.391 25.984 1 98.44 126 ASP B N 1
ATOM 3339 C CA . ASP B 1 126 ? -2.234 24.578 27.328 1 98.44 126 ASP B CA 1
ATOM 3340 C C . ASP B 1 126 ? -3.273 25.703 27.359 1 98.44 126 ASP B C 1
ATOM 3342 O O . ASP B 1 126 ? -4.266 25.609 28.078 1 98.44 126 ASP B O 1
ATOM 3346 N N . ARG B 1 127 ? -2.986 26.719 26.609 1 98 127 ARG B N 1
ATOM 3347 C CA . ARG B 1 127 ? -3.854 27.891 26.609 1 98 127 ARG B CA 1
ATOM 3348 C C . ARG B 1 127 ? -5.16 27.609 25.875 1 98 127 ARG B C 1
ATOM 3350 O O . ARG B 1 127 ? -6.238 27.969 26.344 1 98 127 ARG B O 1
ATOM 3357 N N . TYR B 1 128 ? -5.09 26.938 24.734 1 98.25 128 TYR B N 1
ATOM 3358 C CA . TYR B 1 128 ? -6.262 26.859 23.875 1 98.25 128 TYR B CA 1
ATOM 3359 C C . TYR B 1 128 ? -6.793 25.422 23.812 1 98.25 128 TYR B C 1
ATOM 3361 O O . TYR B 1 128 ? -7.926 25.203 23.375 1 98.25 128 TYR B O 1
ATOM 3369 N N . GLY B 1 129 ? -6.008 24.484 24.266 1 97.62 129 GLY B N 1
ATOM 3370 C CA . GLY B 1 129 ? -6.402 23.078 24.25 1 97.62 129 GLY B CA 1
ATOM 3371 C C . GLY B 1 129 ? -7.734 22.844 24.938 1 97.62 129 GLY B C 1
ATOM 3372 O O . GLY B 1 129 ? -8.562 22.062 24.453 1 97.62 129 GLY B O 1
ATOM 3373 N N . PRO B 1 130 ? -7.988 23.438 26.094 1 97.88 130 PRO B N 1
ATOM 3374 C CA . PRO B 1 130 ? -9.258 23.234 26.797 1 97.88 130 PRO B CA 1
ATOM 3375 C C . PRO B 1 130 ? -10.461 23.688 25.969 1 97.88 130 PRO B C 1
ATOM 3377 O O . PRO B 1 130 ? -11.602 23.297 26.25 1 97.88 130 PRO B O 1
ATOM 3380 N N . LEU B 1 131 ? -10.219 24.469 24.938 1 97.94 131 LEU B N 1
ATOM 3381 C CA . LEU B 1 131 ? -11.297 25.031 24.125 1 97.94 131 LEU B CA 1
ATOM 3382 C C . LEU B 1 131 ? -11.492 24.234 22.859 1 97.94 131 LEU B C 1
ATOM 3384 O O . LEU B 1 131 ? -12.328 24.578 22.016 1 97.94 131 LEU B O 1
ATOM 3388 N N . THR B 1 132 ? -10.711 23.203 22.688 1 97.94 132 THR B N 1
ATOM 3389 C CA . THR B 1 132 ? -10.719 22.453 21.438 1 97.94 132 THR B CA 1
ATOM 3390 C C . THR B 1 132 ? -11.164 21 21.688 1 97.94 132 THR B C 1
ATOM 3392 O O . THR B 1 132 ? -11.148 20.531 22.828 1 97.94 132 THR B O 1
ATOM 3395 N N . ASP B 1 133 ? -11.617 20.359 20.594 1 93.88 133 ASP B N 1
ATOM 3396 C CA . ASP B 1 133 ? -12.078 18.984 20.625 1 93.88 133 ASP B CA 1
ATOM 3397 C C . ASP B 1 133 ? -11.055 18.047 19.984 1 93.88 133 ASP B C 1
ATOM 3399 O O . ASP B 1 133 ? -10.719 17 20.547 1 93.88 133 ASP B O 1
ATOM 3403 N N . ASP B 1 134 ? -10.656 18.375 18.797 1 91.88 134 ASP B N 1
ATOM 3404 C CA . ASP B 1 134 ? -9.773 17.547 17.969 1 91.88 134 ASP B CA 1
ATOM 3405 C C . ASP B 1 134 ? -8.625 18.375 17.391 1 91.88 134 ASP B C 1
ATOM 3407 O O . ASP B 1 134 ? -8.836 19.266 16.578 1 91.88 134 ASP B O 1
ATOM 3411 N N . ASN B 1 135 ? -7.473 18.094 17.859 1 97.94 135 ASN B N 1
ATOM 3412 C CA . ASN B 1 135 ? -6.289 18.734 17.297 1 97.94 135 ASN B CA 1
ATOM 3413 C C . ASN B 1 135 ? -5.441 17.75 16.5 1 97.94 135 ASN B C 1
ATOM 3415 O O . ASN B 1 135 ? -5.492 16.547 16.75 1 97.94 135 ASN B O 1
ATOM 3419 N N . ILE B 1 136 ? -4.754 18.25 15.516 1 98.75 136 ILE B N 1
ATOM 3420 C CA . ILE B 1 136 ? -3.824 17.484 14.688 1 98.75 136 ILE B CA 1
ATOM 3421 C C . ILE B 1 136 ? -2.404 18 14.891 1 98.75 136 ILE B C 1
ATOM 3423 O O . ILE B 1 136 ? -2.191 19.219 14.984 1 98.75 136 ILE B O 1
ATOM 3427 N N . LEU B 1 137 ? -1.494 17.125 15.086 1 98.88 137 LEU B N 1
ATOM 3428 C CA . LEU B 1 137 ? -0.076 17.469 15.102 1 98.88 137 LEU B CA 1
ATOM 3429 C C . LEU B 1 137 ? 0.578 17.156 13.766 1 98.88 137 LEU B C 1
ATOM 3431 O O . LEU B 1 137 ? 0.592 15.992 13.344 1 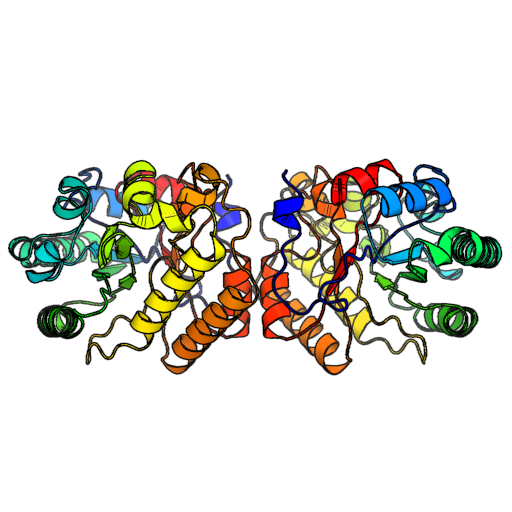98.88 137 LEU B O 1
ATOM 3435 N N . SER B 1 138 ? 1.086 18.188 13.078 1 98.88 138 SER B N 1
ATOM 3436 C CA . SER B 1 138 ? 1.638 18 11.742 1 98.88 138 SER B CA 1
ATOM 3437 C C . SER B 1 138 ? 3.076 18.516 11.664 1 98.88 138 SER B C 1
ATOM 3439 O O . SER B 1 138 ? 3.518 19.281 12.516 1 98.88 138 SER B O 1
ATOM 3441 N N . VAL B 1 139 ? 3.783 17.984 10.703 1 98.81 139 VAL B N 1
ATOM 3442 C CA . VAL B 1 139 ? 5.125 18.453 10.367 1 98.81 139 VAL B CA 1
ATOM 3443 C C . VAL B 1 139 ? 5.121 19.078 8.969 1 98.81 139 VAL B C 1
ATOM 3445 O O . VAL B 1 139 ? 5.109 18.359 7.965 1 98.81 139 VAL B O 1
ATOM 3448 N N . HIS B 1 140 ? 5.16 20.422 8.938 1 98.62 140 HIS B N 1
ATOM 3449 C CA . HIS B 1 140 ? 5.219 21.125 7.664 1 98.62 140 HIS B CA 1
ATOM 3450 C C . HIS B 1 140 ? 6.602 21.734 7.43 1 98.62 140 HIS B C 1
ATOM 3452 O O . HIS B 1 140 ? 6.918 22.141 6.316 1 98.62 140 HIS B O 1
ATOM 3458 N N . PHE B 1 141 ? 7.348 21.812 8.516 1 98.31 141 PHE B N 1
ATOM 3459 C CA . PHE B 1 141 ? 8.664 22.438 8.469 1 98.31 141 PHE B CA 1
ATOM 3460 C C . PHE B 1 141 ? 9.742 21.469 8.93 1 98.31 141 PHE B C 1
ATOM 3462 O O . PHE B 1 141 ? 9.539 20.703 9.883 1 98.31 141 PHE B O 1
ATOM 3469 N N . MET B 1 142 ? 10.82 21.5 8.273 1 97.5 142 MET B N 1
ATOM 3470 C CA . MET B 1 142 ? 11.953 20.641 8.609 1 97.5 142 MET B CA 1
ATOM 3471 C C . MET B 1 142 ? 13.273 21.375 8.383 1 97.5 142 MET B C 1
ATOM 3473 O O . MET B 1 142 ? 13.352 22.297 7.562 1 97.5 142 MET B O 1
ATOM 3477 N N . GLU B 1 143 ? 14.281 20.984 9.172 1 97.56 143 GLU B N 1
ATOM 3478 C CA . GLU B 1 143 ? 15.602 21.578 9.008 1 97.56 143 GLU B CA 1
ATOM 3479 C C . GLU B 1 143 ? 16.188 21.25 7.645 1 97.56 143 GLU B C 1
ATOM 3481 O O . GLU B 1 143 ? 16.141 20.094 7.203 1 97.56 143 GLU B O 1
ATOM 3486 N N . GLY B 1 144 ? 16.656 22.281 6.973 1 97.38 144 GLY B N 1
ATOM 3487 C CA . GLY B 1 144 ? 17.312 22.141 5.68 1 97.38 144 GLY B CA 1
ATOM 3488 C C . GLY B 1 144 ? 18.688 22.75 5.641 1 97.38 144 GLY B C 1
ATOM 3489 O O . GLY B 1 144 ? 19.469 22.609 6.586 1 97.38 144 GLY B O 1
ATOM 3490 N N . VAL B 1 145 ? 19 23.328 4.508 1 96.94 145 VAL B N 1
ATOM 3491 C CA . VAL B 1 145 ? 20.328 23.922 4.309 1 96.94 145 VAL B CA 1
ATOM 3492 C C . VAL B 1 145 ? 20.547 25.031 5.324 1 96.94 145 VAL B C 1
ATOM 3494 O O . VAL B 1 145 ? 19.594 25.641 5.809 1 96.94 145 VAL B O 1
ATOM 3497 N N . ASN B 1 146 ? 21.781 25.219 5.715 1 96.75 146 ASN B N 1
ATOM 3498 C CA . ASN B 1 146 ? 22.234 26.297 6.598 1 96.75 146 ASN B CA 1
ATOM 3499 C C . ASN B 1 146 ? 21.641 26.156 7.996 1 96.75 146 ASN B C 1
ATOM 3501 O O . ASN B 1 146 ? 21.438 27.156 8.688 1 96.75 146 ASN B O 1
ATOM 3505 N N . ASN B 1 147 ? 21.156 24.969 8.336 1 96.38 147 ASN B N 1
ATOM 3506 C CA . ASN B 1 147 ? 20.594 24.688 9.648 1 96.38 147 ASN B CA 1
ATOM 3507 C C . ASN B 1 147 ? 19.359 25.547 9.93 1 96.38 147 ASN B C 1
ATOM 3509 O O . ASN B 1 147 ? 19.141 25.953 11.078 1 96.38 147 ASN B O 1
ATOM 3513 N N . ALA B 1 148 ? 18.734 25.953 8.922 1 98.06 148 ALA B N 1
ATOM 3514 C CA . ALA B 1 148 ? 17.484 26.688 9.016 1 98.06 148 ALA B CA 1
ATOM 3515 C C . ALA B 1 148 ? 16.297 25.781 8.648 1 98.06 148 ALA B C 1
ATOM 3517 O O . ALA B 1 148 ? 16.484 24.703 8.094 1 98.06 148 ALA B O 1
ATOM 3518 N N . PHE B 1 149 ? 15.164 26.234 9.008 1 98.38 149 PHE B N 1
ATOM 3519 C CA . PHE B 1 149 ? 13.961 25.469 8.695 1 98.38 149 PHE B CA 1
ATOM 3520 C C . PHE B 1 149 ? 13.352 25.938 7.387 1 98.38 149 PHE B C 1
ATOM 3522 O O . PHE B 1 149 ? 13.438 27.125 7.043 1 98.38 149 PHE B O 1
ATOM 3529 N N . TYR B 1 150 ? 12.719 25.031 6.703 1 98.25 150 TYR B N 1
ATOM 3530 C CA . TYR B 1 150 ? 12.031 25.312 5.445 1 98.25 150 TYR B CA 1
ATOM 3531 C C . TYR B 1 150 ? 10.695 24.578 5.379 1 98.25 150 TYR B C 1
ATOM 3533 O O . TYR B 1 150 ? 10.516 23.531 6.008 1 98.25 150 TYR B O 1
ATOM 3541 N N . CYS B 1 151 ? 9.789 25.188 4.625 1 97.62 151 CYS B N 1
ATOM 3542 C CA . CYS B 1 151 ? 8.477 24.594 4.426 1 97.62 151 CYS B CA 1
ATOM 3543 C C . CYS B 1 151 ? 8.547 23.438 3.438 1 97.62 151 CYS B C 1
ATOM 3545 O O . CYS B 1 151 ? 9.195 23.547 2.398 1 97.62 151 CYS B O 1
ATOM 3547 N N . LEU B 1 152 ? 7.863 22.344 3.736 1 96.94 152 LEU B N 1
ATOM 3548 C CA . LEU B 1 152 ? 7.871 21.141 2.918 1 96.94 152 LEU B CA 1
ATOM 3549 C C . LEU B 1 152 ? 6.859 21.234 1.782 1 96.94 152 LEU B C 1
ATOM 3551 O O . LEU B 1 152 ? 7.012 20.594 0.748 1 96.94 152 LEU B O 1
ATOM 3555 N N . ASP B 1 153 ? 5.812 22.047 1.964 1 97.19 153 ASP B N 1
ATOM 3556 C CA . ASP B 1 153 ? 4.648 21.828 1.112 1 97.19 153 ASP B CA 1
ATOM 3557 C C . ASP B 1 153 ? 4.133 23.141 0.541 1 97.19 153 ASP B C 1
ATOM 3559 O O . ASP B 1 153 ? 2.924 23.312 0.368 1 97.19 153 ASP B O 1
ATOM 3563 N N . TYR B 1 154 ? 5.066 24.094 0.308 1 96.88 154 TYR B N 1
ATOM 3564 C CA . TYR B 1 154 ? 4.684 25.359 -0.297 1 96.88 154 TYR B CA 1
ATOM 3565 C C . TYR B 1 154 ? 4.75 25.281 -1.818 1 96.88 154 TYR B C 1
ATOM 3567 O O . TYR B 1 154 ? 3.752 25.531 -2.502 1 96.88 154 TYR B O 1
ATOM 3575 N N . SER B 1 155 ? 5.969 25.031 -2.357 1 96.5 155 SER B N 1
ATOM 3576 C CA . SER B 1 155 ? 6.207 24.875 -3.789 1 96.5 155 SER B CA 1
ATOM 3577 C C . SER B 1 155 ? 7.426 24 -4.055 1 96.5 155 SER B C 1
ATOM 3579 O O . SER B 1 155 ? 8.281 23.844 -3.186 1 96.5 155 SER B O 1
ATOM 3581 N N . PRO B 1 156 ? 7.453 23.453 -5.277 1 96.38 156 PRO B N 1
ATOM 3582 C CA . PRO B 1 156 ? 8.648 22.672 -5.594 1 96.38 156 PRO B CA 1
ATOM 3583 C C . PRO B 1 156 ? 9.93 23.5 -5.547 1 96.38 156 PRO B C 1
ATOM 3585 O O . PRO B 1 156 ? 10.984 23 -5.176 1 96.38 156 PRO B O 1
ATOM 3588 N N . GLU B 1 157 ? 9.781 24.781 -5.934 1 96.5 157 GLU B N 1
ATOM 3589 C CA . GLU B 1 157 ? 10.945 25.672 -5.922 1 96.5 157 GLU B CA 1
ATOM 3590 C C . GLU B 1 157 ? 11.445 25.891 -4.5 1 96.5 157 GLU B C 1
ATOM 3592 O O . GLU B 1 157 ? 12.648 25.812 -4.242 1 96.5 157 GLU B O 1
ATOM 3597 N N . GLU B 1 158 ? 10.547 26.188 -3.588 1 96 158 GLU B N 1
ATOM 3598 C CA . GLU B 1 158 ? 10.914 26.391 -2.189 1 96 158 GLU B CA 1
ATOM 3599 C C . GLU B 1 158 ? 11.438 25.109 -1.562 1 96 158 GLU B C 1
ATOM 3601 O O . GLU B 1 158 ? 12.359 25.141 -0.743 1 96 158 GLU B O 1
ATOM 3606 N N . PHE B 1 159 ? 10.844 24.031 -1.937 1 97.06 159 PHE B N 1
ATOM 3607 C CA . PHE B 1 159 ? 11.312 22.719 -1.487 1 97.06 159 PHE B CA 1
ATOM 3608 C C . PHE B 1 159 ? 12.758 22.5 -1.897 1 97.06 159 PHE B C 1
ATOM 3610 O O . PHE B 1 159 ? 13.586 22.094 -1.078 1 97.06 159 PHE B O 1
ATOM 3617 N N . GLU B 1 160 ? 13.07 22.75 -3.125 1 96.38 160 GLU B N 1
ATOM 3618 C CA . GLU B 1 160 ? 14.422 22.578 -3.654 1 96.38 160 GLU B CA 1
ATOM 3619 C C . GLU B 1 160 ? 15.406 23.516 -2.979 1 96.38 160 GLU B C 1
ATOM 3621 O O . GLU B 1 160 ? 16.562 23.156 -2.752 1 96.38 160 GLU B O 1
ATOM 3626 N N . LYS B 1 161 ? 14.945 24.672 -2.709 1 95.94 161 LYS B N 1
ATOM 3627 C CA . LYS B 1 161 ? 15.781 25.656 -2.027 1 95.94 161 LYS B CA 1
ATOM 3628 C C . LYS B 1 161 ? 16.219 25.141 -0.66 1 95.94 161 LYS B C 1
ATOM 3630 O O . LYS B 1 161 ? 17.391 25.297 -0.281 1 95.94 161 LYS B O 1
ATOM 3635 N N . GLY B 1 162 ? 15.328 24.547 0.055 1 97.31 162 GLY B N 1
ATOM 3636 C CA . GLY B 1 162 ? 15.594 24.125 1.415 1 97.31 162 GLY B CA 1
ATOM 3637 C C . GLY B 1 162 ? 16.281 22.766 1.481 1 97.31 162 GLY B C 1
ATOM 3638 O O . GLY B 1 162 ? 17.062 22.5 2.4 1 97.31 162 GLY B O 1
ATOM 3639 N N . PHE B 1 163 ? 16.031 21.906 0.469 1 97 163 PHE B N 1
ATOM 3640 C CA 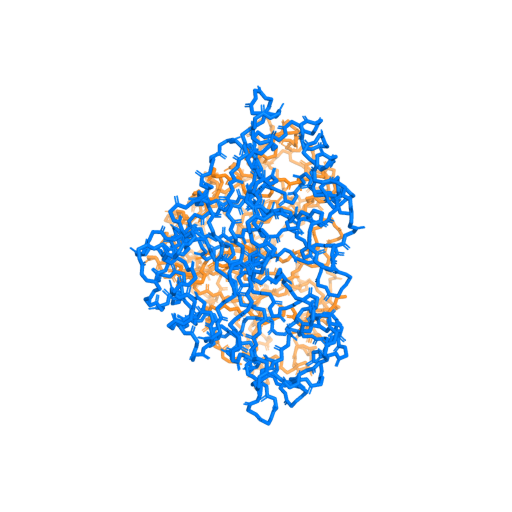. PHE B 1 163 ? 16.422 20.5 0.627 1 97 163 PHE B CA 1
ATOM 3641 C C . PHE B 1 163 ? 17.203 20.016 -0.588 1 97 163 PHE B C 1
ATOM 3643 O O . PHE B 1 163 ? 17.406 18.812 -0.765 1 97 163 PHE B O 1
ATOM 3650 N N . GLY B 1 164 ? 17.703 20.875 -1.377 1 94.38 164 GLY B N 1
ATOM 3651 C CA . GLY B 1 164 ? 18.406 20.609 -2.619 1 94.38 164 GLY B CA 1
ATOM 3652 C C . GLY B 1 164 ? 19.469 19.531 -2.479 1 94.38 164 GLY B C 1
ATOM 3653 O O . GLY B 1 164 ? 19.484 18.578 -3.256 1 94.38 164 GLY B O 1
ATOM 3654 N N . PRO B 1 165 ? 20.297 19.641 -1.449 1 93.12 165 PRO B N 1
ATOM 3655 C CA . PRO B 1 165 ? 21.391 18.672 -1.295 1 93.12 165 PRO B CA 1
ATOM 3656 C C . PRO B 1 165 ? 20.906 17.25 -1.069 1 93.12 165 PRO B C 1
ATOM 3658 O O . PRO B 1 165 ? 21.641 16.297 -1.324 1 93.12 165 PRO B O 1
ATOM 3661 N N . TRP B 1 166 ? 19.703 17.125 -0.637 1 91.75 166 TRP B N 1
ATOM 3662 C CA . TRP B 1 166 ? 19.188 15.805 -0.298 1 91.75 166 TRP B CA 1
ATOM 3663 C C . TRP B 1 166 ? 18.266 15.273 -1.396 1 91.75 166 TRP B C 1
ATOM 3665 O O . TRP B 1 166 ? 17.844 14.117 -1.349 1 91.75 166 TRP B O 1
ATOM 3675 N N . ILE B 1 167 ? 18 16.047 -2.402 1 88.44 167 ILE B N 1
ATOM 3676 C CA . ILE B 1 167 ? 17.031 15.672 -3.428 1 88.44 167 ILE B CA 1
ATOM 3677 C C . ILE B 1 167 ? 17.562 14.492 -4.238 1 88.44 167 ILE B C 1
ATOM 3679 O O . ILE B 1 167 ? 16.812 13.625 -4.668 1 88.44 167 ILE B O 1
ATOM 3683 N N . GLU B 1 168 ? 18.906 14.461 -4.348 1 81.81 168 GLU B N 1
ATOM 3684 C CA . GLU B 1 168 ? 19.5 13.344 -5.082 1 81.81 168 GLU B CA 1
ATOM 3685 C C . GLU B 1 168 ? 19.578 12.086 -4.215 1 81.81 168 GLU B C 1
ATOM 3687 O O . GLU B 1 168 ? 19.609 10.969 -4.734 1 81.81 168 GLU B O 1
ATOM 3692 N N . LYS B 1 169 ? 19.672 12.344 -2.963 1 84.38 169 LYS B N 1
ATOM 3693 C CA . LYS B 1 169 ? 19.641 11.242 -2.01 1 84.38 169 LYS B CA 1
ATOM 3694 C C . LYS B 1 169 ? 18.312 11.18 -1.263 1 84.38 169 LYS B C 1
ATOM 3696 O O . LYS B 1 169 ? 18.281 11.305 -0.037 1 84.38 169 LYS B O 1
ATOM 3701 N N . GLN B 1 170 ? 17.344 10.852 -1.896 1 84.25 170 GLN B N 1
ATOM 3702 C CA . GLN B 1 170 ? 15.969 10.992 -1.432 1 84.25 170 GLN B CA 1
ATOM 3703 C C . GLN B 1 170 ? 15.727 10.172 -0.169 1 84.25 170 GLN B C 1
ATOM 3705 O O . GLN B 1 170 ? 14.977 10.594 0.713 1 84.25 170 GLN B O 1
ATOM 3710 N N . TYR B 1 171 ? 16.453 9.016 0.008 1 85.81 171 TYR B N 1
ATOM 3711 C CA . TYR B 1 171 ? 16.281 8.18 1.192 1 85.81 171 TYR B CA 1
ATOM 3712 C C . TYR B 1 171 ? 16.734 8.922 2.447 1 85.81 171 TYR B C 1
ATOM 3714 O O . TYR B 1 171 ? 16.156 8.742 3.52 1 85.81 171 TYR B O 1
ATOM 3722 N N . GLU B 1 172 ? 17.688 9.766 2.258 1 91.75 172 GLU B N 1
ATOM 3723 C CA . GLU B 1 172 ? 18.172 10.547 3.393 1 91.75 172 GLU B CA 1
ATOM 3724 C C . GLU B 1 172 ? 17.172 11.656 3.752 1 91.75 172 GLU B C 1
ATOM 3726 O O . GLU B 1 172 ? 17 11.977 4.93 1 91.75 172 GLU B O 1
ATOM 3731 N N . LEU B 1 173 ? 16.641 12.219 2.734 1 93.62 173 LEU B N 1
ATOM 3732 C CA . LEU B 1 173 ? 15.641 13.258 2.959 1 93.62 173 LEU B CA 1
ATOM 3733 C C . LEU B 1 173 ? 14.422 12.695 3.684 1 93.62 173 LEU B C 1
ATOM 3735 O O . LEU B 1 173 ? 13.922 13.305 4.637 1 93.62 173 LEU B O 1
ATOM 3739 N N . TYR B 1 174 ? 13.977 11.57 3.256 1 94.25 174 TYR B N 1
ATOM 3740 C CA . TYR B 1 174 ? 12.844 10.906 3.889 1 94.25 174 TYR B CA 1
ATOM 3741 C C . TYR B 1 174 ? 13.172 10.5 5.316 1 94.25 174 TYR B C 1
ATOM 3743 O O . TYR B 1 174 ? 12.344 10.625 6.219 1 94.25 174 TYR B O 1
ATOM 3751 N N . TYR B 1 175 ? 14.367 10.016 5.484 1 94.94 175 TYR B N 1
ATOM 3752 C CA . TYR B 1 175 ? 14.797 9.656 6.832 1 94.94 175 TYR B CA 1
ATOM 3753 C C . TYR B 1 175 ? 14.758 10.867 7.758 1 94.94 175 TYR B C 1
ATOM 3755 O O . TYR B 1 175 ? 14.32 10.758 8.906 1 94.94 175 TYR B O 1
ATOM 3763 N N . LYS B 1 176 ? 15.211 11.961 7.281 1 96.38 176 LYS B N 1
ATOM 3764 C CA . LYS B 1 176 ? 15.164 13.195 8.055 1 96.38 176 LYS B CA 1
ATOM 3765 C C . LYS B 1 176 ? 13.727 13.555 8.43 1 96.38 176 LYS B C 1
ATOM 3767 O O . LYS B 1 176 ? 13.445 13.922 9.57 1 96.38 176 LYS B O 1
ATOM 3772 N N . TYR B 1 177 ? 12.914 13.445 7.5 1 97.69 177 TYR B N 1
ATOM 3773 C CA . TYR B 1 177 ? 11.508 13.766 7.73 1 97.69 177 TYR B CA 1
ATOM 3774 C C . TYR B 1 177 ? 10.898 12.82 8.758 1 97.69 177 TYR B C 1
ATOM 3776 O O . TYR B 1 177 ? 10.297 13.266 9.734 1 97.69 177 TYR B O 1
ATOM 3784 N N . TYR B 1 178 ? 10.992 11.531 8.523 1 97.81 178 TYR B N 1
ATOM 3785 C CA . TYR B 1 178 ? 10.406 10.562 9.445 1 97.81 178 TYR B CA 1
ATOM 3786 C C . TYR B 1 178 ? 11.016 10.688 10.828 1 97.81 178 TYR B C 1
ATOM 3788 O O . TYR B 1 178 ? 10.344 10.469 11.836 1 97.81 178 TYR B O 1
ATOM 3796 N N . SER B 1 179 ? 12.281 10.992 10.883 1 98.06 179 SER B N 1
ATOM 3797 C CA . SER B 1 179 ? 12.906 11.25 12.172 1 98.06 179 SER B CA 1
ATOM 3798 C C . SER B 1 179 ? 12.242 12.422 12.891 1 98.06 179 SER B C 1
ATOM 3800 O O . SER B 1 179 ? 12.07 12.391 14.109 1 98.06 179 SER B O 1
ATOM 3802 N N . THR B 1 180 ? 11.898 13.422 12.125 1 98.62 180 THR B N 1
ATOM 3803 C CA . THR B 1 180 ? 11.203 14.57 12.688 1 98.62 180 THR B CA 1
ATOM 3804 C C . THR B 1 180 ? 9.805 14.18 13.164 1 98.62 180 THR B C 1
ATOM 3806 O O . THR B 1 180 ? 9.359 14.602 14.227 1 98.62 180 THR B O 1
ATOM 3809 N N . VAL B 1 181 ? 9.117 13.383 12.414 1 98.81 181 VAL B N 1
ATOM 3810 C CA . VAL B 1 181 ? 7.812 12.875 12.82 1 98.81 181 VAL B CA 1
ATOM 3811 C C . VAL B 1 181 ? 7.953 12.055 14.102 1 98.81 181 VAL B C 1
ATOM 3813 O O . VAL B 1 181 ? 7.113 12.148 15 1 98.81 181 VAL B O 1
ATOM 3816 N N . ARG B 1 182 ? 9.031 11.219 14.164 1 98.69 182 ARG B N 1
ATOM 3817 C CA . ARG B 1 182 ? 9.281 10.438 15.367 1 98.69 182 ARG B CA 1
ATOM 3818 C C . ARG B 1 182 ? 9.469 11.344 16.578 1 98.69 182 ARG B C 1
ATOM 3820 O O . ARG B 1 182 ? 8.977 11.047 17.672 1 98.69 182 ARG B O 1
ATOM 3827 N N . GLN B 1 183 ? 10.188 12.422 16.391 1 98.62 183 GLN B N 1
ATOM 3828 C CA . GLN B 1 183 ? 10.336 13.406 17.453 1 98.62 183 GLN B CA 1
ATOM 3829 C C . GLN B 1 183 ? 8.984 13.977 17.875 1 98.62 183 GLN B C 1
ATOM 3831 O O . GLN B 1 183 ? 8.719 14.148 19.062 1 98.62 183 GLN B O 1
ATOM 3836 N N . ALA B 1 184 ? 8.188 14.25 16.906 1 98.75 184 ALA B N 1
ATOM 3837 C CA . ALA B 1 184 ? 6.867 14.82 17.188 1 98.75 184 ALA B CA 1
ATOM 3838 C C . ALA B 1 184 ? 6.031 13.883 18.047 1 98.75 184 ALA B C 1
ATOM 3840 O O . ALA B 1 184 ? 5.445 14.312 19.047 1 98.75 184 ALA B O 1
ATOM 3841 N N . VAL B 1 185 ? 5.984 12.625 17.719 1 98.5 185 VAL B N 1
ATOM 3842 C CA . VAL B 1 185 ? 5.129 11.68 18.422 1 98.5 185 VAL B CA 1
ATOM 3843 C C . VAL B 1 185 ? 5.707 11.391 19.812 1 98.5 185 VAL B C 1
ATOM 3845 O O . VAL B 1 185 ? 4.977 11.016 20.719 1 98.5 185 VAL B O 1
ATOM 3848 N N . ARG B 1 186 ? 6.961 11.633 19.984 1 98.06 186 ARG B N 1
ATOM 3849 C CA . ARG B 1 186 ? 7.605 11.367 21.266 1 98.06 186 ARG B CA 1
ATOM 3850 C C . ARG B 1 186 ? 7.578 12.602 22.172 1 98.06 186 ARG B C 1
ATOM 3852 O O . ARG B 1 186 ? 7.82 12.5 23.375 1 98.06 186 ARG B O 1
ATOM 3859 N N . ALA B 1 187 ? 7.324 13.703 21.578 1 97.94 187 ALA B N 1
ATOM 3860 C CA . ALA B 1 187 ? 7.387 14.961 22.312 1 97.94 187 ALA B CA 1
ATOM 3861 C C . ALA B 1 187 ? 6.305 15.016 23.391 1 97.94 187 ALA B C 1
ATOM 3863 O O . ALA B 1 187 ? 5.168 14.594 23.156 1 97.94 187 ALA B O 1
ATOM 3864 N N . ASP B 1 188 ? 6.684 15.383 24.578 1 96.56 188 ASP B N 1
ATOM 3865 C CA . ASP B 1 188 ? 5.707 15.688 25.609 1 96.56 188 ASP B CA 1
ATOM 3866 C C . ASP B 1 188 ? 5.168 17.109 25.469 1 96.56 188 ASP B C 1
ATOM 3868 O O . ASP B 1 188 ? 5.832 18.062 25.859 1 96.56 188 ASP B O 1
ATOM 3872 N N . LEU B 1 189 ? 3.996 17.219 24.969 1 98.19 189 LEU B N 1
ATOM 3873 C CA . LEU B 1 189 ? 3.402 18.531 24.719 1 98.19 189 LEU B CA 1
ATOM 3874 C C . LEU B 1 189 ? 2.281 18.812 25.719 1 98.19 189 LEU B C 1
ATOM 3876 O O . LEU B 1 189 ? 1.386 19.609 25.438 1 98.19 189 LEU B O 1
ATOM 3880 N N . GLY B 1 190 ? 2.289 18.062 26.828 1 97.62 190 GLY B N 1
ATOM 3881 C CA . GLY B 1 190 ? 1.361 18.328 27.906 1 97.62 190 GLY B CA 1
ATOM 3882 C C . GLY B 1 190 ? 0.024 17.641 27.75 1 97.62 190 GLY B C 1
ATOM 3883 O O . GLY B 1 190 ? -0.096 16.703 26.953 1 97.62 190 GLY B O 1
ATOM 3884 N N . GLU B 1 191 ? -1.006 18.062 28.516 1 96.69 191 GLU B N 1
ATOM 3885 C CA . GLU B 1 191 ? -2.318 17.438 28.625 1 96.69 191 GLU B CA 1
ATOM 3886 C C . GLU B 1 191 ? -3.076 17.484 27.312 1 96.69 191 GLU B C 1
ATOM 3888 O O . GLU B 1 191 ? -3.842 16.562 26.984 1 96.69 191 GLU B O 1
ATOM 3893 N N . TYR B 1 192 ? -2.764 18.453 26.516 1 97.94 192 TYR B N 1
ATOM 3894 C CA . TYR B 1 192 ? -3.568 18.688 25.312 1 97.94 192 TYR B CA 1
ATOM 3895 C C . TYR B 1 192 ? -2.791 18.312 24.062 1 97.94 192 TYR B C 1
ATOM 3897 O O . TYR B 1 192 ? -3.037 18.875 22.984 1 97.94 192 TYR B O 1
ATOM 3905 N N . THR B 1 193 ? -1.802 17.391 24.281 1 97.88 193 THR B N 1
ATOM 3906 C CA . THR B 1 193 ? -1.079 16.875 23.125 1 97.88 193 THR B CA 1
ATOM 3907 C C . THR B 1 193 ? -2.047 16.312 22.094 1 97.88 193 THR B C 1
ATOM 3909 O O . THR B 1 193 ? -2.895 15.469 22.422 1 97.88 193 THR B O 1
ATOM 3912 N N . PRO B 1 194 ? -1.935 16.75 20.828 1 98.25 194 PRO B N 1
ATOM 3913 C CA . PRO B 1 194 ? -2.834 16.203 19.797 1 98.25 194 PRO B CA 1
ATOM 3914 C C . PRO B 1 194 ? -2.668 14.703 19.609 1 98.25 194 PRO B C 1
ATOM 3916 O O . PRO B 1 194 ? -1.541 14.203 19.562 1 98.25 194 PRO B O 1
ATOM 3919 N N . LYS B 1 195 ? -3.742 14.039 19.453 1 95.69 195 LYS B N 1
ATOM 3920 C CA . LYS B 1 195 ? -3.74 12.594 19.266 1 95.69 195 LYS B CA 1
ATOM 3921 C C . LYS B 1 195 ? -3.496 12.242 17.797 1 95.69 195 LYS B C 1
ATOM 3923 O O . LYS B 1 195 ? -2.801 11.266 17.5 1 95.69 195 LYS B O 1
ATOM 3928 N N . ARG B 1 196 ? -4.004 13 16.891 1 98.25 196 ARG B N 1
ATOM 3929 C CA . ARG B 1 196 ? -3.936 12.695 15.469 1 98.25 196 ARG B CA 1
ATOM 3930 C C . ARG B 1 196 ? -2.672 13.273 14.836 1 98.25 196 ARG B C 1
ATOM 3932 O O . ARG B 1 196 ? -2.336 14.438 15.07 1 98.25 196 ARG B O 1
ATOM 3939 N N . ILE B 1 197 ? -1.961 12.43 14.125 1 98.81 197 ILE B N 1
ATOM 3940 C CA . ILE B 1 197 ? -0.781 12.867 13.391 1 98.81 197 ILE B CA 1
ATOM 3941 C C . ILE B 1 197 ? -1.155 13.164 11.938 1 98.81 197 ILE B C 1
ATOM 3943 O O . ILE B 1 197 ? -1.717 12.305 11.258 1 98.81 197 ILE B O 1
ATOM 3947 N N . GLY B 1 198 ? -0.823 14.328 11.484 1 98.75 198 GLY B N 1
ATOM 3948 C CA . GLY B 1 198 ? -1.26 14.812 10.188 1 98.75 198 GLY B CA 1
ATOM 3949 C C . GLY B 1 198 ? -0.441 14.258 9.039 1 98.75 198 GLY B C 1
ATOM 3950 O O . GLY B 1 198 ? 0.774 14.094 9.156 1 98.75 198 GLY B O 1
ATOM 3951 N N . HIS B 1 199 ? -1.104 13.969 7.902 1 98.31 199 HIS B N 1
ATOM 3952 C CA . HIS B 1 199 ? -0.516 13.57 6.629 1 98.31 199 HIS B CA 1
ATOM 3953 C C . HIS B 1 199 ? 0.887 13 6.824 1 98.31 199 HIS B C 1
ATOM 3955 O O . HIS B 1 199 ? 1.868 13.594 6.367 1 98.31 199 HIS B O 1
ATOM 3961 N N . PHE B 1 200 ? 1.026 11.875 7.34 1 98.25 200 PHE B N 1
ATOM 3962 C CA . PHE B 1 200 ? 2.113 11.125 7.957 1 98.25 200 PHE B CA 1
ATOM 3963 C C . PHE B 1 200 ? 3.346 11.117 7.062 1 98.25 200 PHE B C 1
ATOM 3965 O O . PHE B 1 200 ? 4.477 11.133 7.551 1 98.25 200 PHE B O 1
ATOM 3972 N N . ASP B 1 201 ? 3.191 11.078 5.77 1 96.81 201 ASP B N 1
ATOM 3973 C CA . ASP B 1 201 ? 4.32 11.062 4.844 1 96.81 201 ASP B CA 1
ATOM 3974 C C . ASP B 1 201 ? 4.23 12.219 3.85 1 96.81 201 ASP B C 1
ATOM 3976 O O . ASP B 1 201 ? 4.473 12.031 2.654 1 96.81 201 ASP B O 1
ATOM 3980 N N . LEU B 1 202 ? 3.998 13.406 4.348 1 97.62 202 LEU B N 1
ATOM 3981 C CA . LEU B 1 202 ? 3.854 14.633 3.572 1 97.62 202 LEU B CA 1
ATOM 3982 C C . LEU B 1 202 ? 5.09 14.883 2.715 1 97.62 202 LEU B C 1
ATOM 3984 O O . LEU B 1 202 ? 5 15.523 1.662 1 97.62 202 LEU B O 1
ATOM 3988 N N . ILE B 1 203 ? 6.211 14.32 3.07 1 95.88 203 ILE B N 1
ATOM 3989 C CA . ILE B 1 203 ? 7.5 14.539 2.422 1 95.88 203 ILE B CA 1
ATOM 3990 C C . ILE B 1 203 ? 7.41 14.125 0.953 1 95.88 203 ILE B C 1
ATOM 3992 O O . ILE B 1 203 ? 8.188 14.602 0.122 1 95.88 203 ILE B O 1
ATOM 3996 N N . LYS B 1 204 ? 6.418 13.344 0.62 1 93.75 204 LYS B N 1
ATOM 3997 C CA . LYS B 1 204 ? 6.363 12.844 -0.751 1 93.75 204 LYS B CA 1
ATOM 3998 C C . LYS B 1 204 ? 5.531 13.758 -1.64 1 93.75 204 LYS B C 1
ATOM 4000 O O . LYS B 1 204 ? 5.234 13.422 -2.787 1 93.75 204 LYS B O 1
ATOM 4005 N N . LYS B 1 205 ? 5.125 14.914 -1.193 1 95.94 205 LYS B N 1
ATOM 4006 C CA . LYS B 1 205 ? 4.234 15.828 -1.901 1 95.94 205 LYS B CA 1
ATOM 4007 C C . LYS B 1 205 ? 4.742 16.094 -3.314 1 95.94 205 LYS B C 1
ATOM 4009 O O . LYS B 1 205 ? 3.947 16.266 -4.242 1 95.94 205 LYS B O 1
ATOM 4014 N N . TYR B 1 206 ? 6.02 16.188 -3.527 1 95.12 206 TYR B N 1
ATOM 4015 C CA . TYR B 1 206 ? 6.59 16.531 -4.828 1 95.12 206 TYR B CA 1
ATOM 4016 C C . TYR B 1 206 ? 7.344 15.344 -5.418 1 95.12 206 TYR B C 1
ATOM 4018 O O . TYR B 1 206 ? 8.344 15.523 -6.125 1 95.12 206 TYR B O 1
ATOM 4026 N N . GLN B 1 207 ? 6.934 14.172 -5.082 1 90.94 207 GLN B N 1
ATOM 4027 C CA . GLN B 1 207 ? 7.637 12.961 -5.488 1 90.94 207 GLN B CA 1
ATOM 4028 C C . GLN B 1 207 ? 7.75 12.875 -7.008 1 90.94 207 GLN B C 1
ATOM 4030 O O . GLN B 1 207 ? 8.805 12.508 -7.539 1 90.94 207 GLN B O 1
ATOM 4035 N N . HIS B 1 208 ? 6.762 13.273 -7.793 1 90.31 208 HIS B N 1
ATOM 4036 C CA . HIS B 1 208 ? 6.801 13.164 -9.25 1 90.31 208 HIS B CA 1
ATOM 4037 C C . HIS B 1 208 ? 7.617 14.289 -9.867 1 90.31 208 HIS B C 1
ATOM 4039 O O . HIS B 1 208 ? 8.258 14.094 -10.906 1 90.31 208 HIS B O 1
ATOM 4045 N N . HIS B 1 209 ? 7.566 15.398 -9.219 1 93 209 HIS B N 1
ATOM 4046 C CA . HIS B 1 209 ? 8.352 16.516 -9.703 1 93 209 HIS B CA 1
ATOM 4047 C C . HIS B 1 209 ? 9.844 16.203 -9.664 1 93 209 HIS B C 1
ATOM 4049 O O . HIS B 1 209 ? 10.578 16.516 -10.609 1 93 209 HIS B O 1
ATOM 4055 N N . PHE B 1 210 ? 10.25 15.617 -8.602 1 91.5 210 PHE B N 1
ATOM 4056 C CA . PHE B 1 210 ? 11.672 15.383 -8.398 1 91.5 210 PHE B CA 1
ATOM 4057 C C . PHE B 1 210 ? 12.039 13.945 -8.766 1 91.5 210 PHE B C 1
ATOM 4059 O O . PHE B 1 210 ? 13.18 13.531 -8.578 1 91.5 210 PHE B O 1
ATOM 4066 N N . GLY B 1 211 ? 11.07 13.266 -9.164 1 82.81 211 GLY B N 1
ATOM 4067 C CA . GLY B 1 211 ? 11.32 11.891 -9.562 1 82.81 211 GLY B CA 1
ATOM 4068 C C . GLY B 1 211 ? 11.727 11 -8.406 1 82.81 211 GLY B C 1
ATOM 4069 O O . GLY B 1 211 ? 12.695 10.242 -8.516 1 82.81 211 GLY B O 1
ATOM 4070 N N . PHE B 1 212 ? 11.125 11.398 -7.23 1 75.69 212 PHE B N 1
ATOM 4071 C CA . PHE B 1 212 ? 11.406 10.555 -6.074 1 75.69 212 PHE B CA 1
ATOM 4072 C C . PHE B 1 212 ? 10.828 9.156 -6.27 1 75.69 212 PHE B C 1
ATOM 4074 O O . PHE B 1 212 ? 9.609 8.992 -6.395 1 75.69 212 PHE B O 1
ATOM 4081 N N . GLU B 1 213 ? 11.672 8.219 -6.586 1 59.34 213 GLU B N 1
ATOM 4082 C CA . GLU B 1 213 ? 11.297 6.883 -7.039 1 59.34 213 GLU B CA 1
ATOM 4083 C C . GLU B 1 213 ? 11.219 5.906 -5.871 1 59.34 213 GLU B C 1
ATOM 4085 O O . GLU B 1 213 ? 10.508 4.898 -5.945 1 59.34 213 GLU B O 1
ATOM 4090 N N . ARG B 1 214 ? 12.047 6.316 -4.824 1 60.09 214 ARG B N 1
ATOM 4091 C CA . ARG B 1 214 ? 12.203 5.371 -3.723 1 60.09 214 ARG B CA 1
ATOM 4092 C C . ARG B 1 214 ? 11.422 5.824 -2.494 1 60.09 214 ARG B C 1
ATOM 4094 O O . ARG B 1 214 ? 11.969 6.48 -1.608 1 60.09 214 ARG B O 1
ATOM 4101 N N . HIS B 1 215 ? 10.164 5.574 -2.422 1 60.06 215 HIS B N 1
ATOM 4102 C CA . HIS B 1 215 ? 9.422 6.289 -1.39 1 60.06 215 HIS B CA 1
ATOM 4103 C C . HIS B 1 215 ? 9.734 5.73 -0.004 1 60.06 215 HIS B C 1
ATOM 4105 O O . HIS B 1 215 ? 9.719 6.469 0.983 1 60.06 215 HIS B O 1
ATOM 4111 N N . LEU B 1 216 ? 10.016 4.238 0.1 1 78.31 216 LEU B N 1
ATOM 4112 C CA . LEU B 1 216 ? 10.234 3.689 1.434 1 78.31 216 LEU B CA 1
ATOM 4113 C C . LEU B 1 216 ? 11.289 2.584 1.403 1 78.31 216 LEU B C 1
ATOM 4115 O O . LEU B 1 216 ? 11.008 1.474 0.945 1 78.31 216 LEU B O 1
ATOM 4119 N N . ASP B 1 217 ? 12.586 2.994 1.73 1 81.25 217 ASP B N 1
ATOM 4120 C CA . ASP B 1 217 ? 13.602 1.95 1.847 1 81.25 217 ASP B CA 1
ATOM 4121 C C . ASP B 1 217 ? 13.547 1.281 3.219 1 81.25 217 ASP B C 1
ATOM 4123 O O . ASP B 1 217 ? 12.703 1.627 4.051 1 81.25 217 ASP B O 1
ATOM 4127 N N . ARG B 1 218 ? 14.438 0.289 3.422 1 83.81 218 ARG B N 1
ATOM 4128 C CA . ARG B 1 218 ? 14.406 -0.509 4.645 1 83.81 218 ARG B CA 1
ATOM 4129 C C . ARG B 1 218 ? 14.562 0.373 5.879 1 83.81 218 ARG B C 1
ATOM 4131 O O . ARG B 1 218 ? 13.852 0.195 6.867 1 83.81 218 ARG B O 1
ATOM 4138 N N . ARG B 1 219 ? 15.539 1.268 5.816 1 89.31 219 ARG B N 1
ATOM 4139 C CA . ARG B 1 219 ? 15.805 2.141 6.953 1 89.31 219 ARG B CA 1
ATOM 4140 C C . ARG B 1 219 ? 14.594 3.02 7.266 1 89.31 219 ARG B C 1
ATOM 4142 O O . ARG B 1 219 ? 14.188 3.139 8.422 1 89.31 219 ARG B O 1
ATOM 4149 N N . ASN B 1 220 ? 14.008 3.635 6.27 1 92.81 220 ASN B N 1
ATOM 4150 C CA . ASN B 1 220 ? 12.836 4.492 6.453 1 92.81 220 ASN B CA 1
ATOM 4151 C C . ASN B 1 220 ? 11.617 3.686 6.887 1 92.81 220 ASN B C 1
ATOM 4153 O O . ASN B 1 220 ? 10.82 4.148 7.703 1 92.81 220 ASN B O 1
ATOM 4157 N N . ALA B 1 221 ? 11.492 2.518 6.336 1 91.94 221 ALA B N 1
ATOM 4158 C CA . ALA B 1 221 ? 10.383 1.655 6.742 1 91.94 221 ALA B CA 1
ATOM 4159 C C . ALA B 1 221 ? 10.484 1.299 8.227 1 91.94 221 ALA B C 1
ATOM 4161 O O . ALA B 1 221 ? 9.461 1.189 8.906 1 91.94 221 ALA B O 1
ATOM 4162 N N . GLN B 1 222 ? 11.68 1.037 8.68 1 93.62 222 GLN B N 1
ATOM 4163 C CA . GLN B 1 222 ? 11.883 0.736 10.094 1 93.62 222 GLN B CA 1
ATOM 4164 C C . GLN B 1 222 ? 11.484 1.918 10.977 1 93.62 222 GLN B C 1
ATOM 4166 O O . GLN B 1 222 ? 10.844 1.74 12.008 1 93.62 222 GLN B O 1
ATOM 4171 N N . VAL B 1 223 ? 11.891 3.074 10.555 1 96.81 223 VAL B N 1
ATOM 4172 C CA . VAL B 1 223 ? 11.531 4.262 11.32 1 96.81 223 VAL B CA 1
ATOM 4173 C C . VAL B 1 223 ? 10.016 4.441 11.328 1 96.81 223 VAL B C 1
ATOM 4175 O O . VAL B 1 223 ? 9.422 4.742 12.359 1 96.81 223 VAL B O 1
ATOM 4178 N N . VAL B 1 224 ? 9.406 4.242 10.203 1 97.31 224 VAL B N 1
ATOM 4179 C CA . VAL B 1 224 ? 7.953 4.34 10.086 1 97.31 224 VAL B CA 1
ATOM 4180 C C . VAL B 1 224 ? 7.289 3.328 11.016 1 97.31 224 VAL B C 1
ATOM 4182 O O . VAL B 1 224 ? 6.348 3.664 11.734 1 97.31 224 VAL B O 1
ATOM 4185 N N . SER B 1 225 ? 7.797 2.111 11 1 96.75 225 SER B N 1
ATOM 4186 C CA . SER B 1 225 ? 7.281 1.071 11.883 1 96.75 225 SER B CA 1
ATOM 4187 C C . SER B 1 225 ? 7.398 1.483 13.344 1 96.75 225 SER B C 1
ATOM 4189 O O . SER B 1 225 ? 6.453 1.313 14.125 1 96.75 225 SER B O 1
ATOM 4191 N N . ASP B 1 226 ? 8.523 2.025 13.727 1 98.06 226 ASP B N 1
ATOM 4192 C CA . ASP B 1 226 ? 8.742 2.484 15.094 1 98.06 226 ASP B CA 1
ATOM 4193 C C . ASP B 1 226 ? 7.719 3.545 15.492 1 98.06 226 ASP B C 1
ATOM 4195 O O . ASP B 1 226 ? 7.145 3.486 16.578 1 98.06 226 ASP B O 1
ATOM 4199 N N . ILE B 1 227 ? 7.52 4.48 14.602 1 98.81 227 ILE B N 1
ATOM 4200 C CA . ILE B 1 227 ? 6.586 5.57 14.867 1 98.81 227 ILE B CA 1
ATOM 4201 C C . ILE B 1 227 ? 5.184 5.008 15.086 1 98.81 227 ILE B C 1
ATOM 4203 O O . ILE B 1 227 ? 4.504 5.363 16.047 1 98.81 227 ILE B O 1
ATOM 4207 N N . LEU B 1 228 ? 4.762 4.121 14.203 1 98.56 228 LEU B N 1
ATOM 4208 C CA . LEU B 1 228 ? 3.426 3.541 14.289 1 98.56 228 LEU B CA 1
ATOM 4209 C C . LEU B 1 228 ? 3.252 2.76 15.586 1 98.56 228 LEU B C 1
ATOM 4211 O O . LEU B 1 228 ? 2.18 2.789 16.188 1 98.56 228 LEU B O 1
ATOM 4215 N N . HIS B 1 229 ? 4.27 2.072 16.031 1 98.5 229 HIS B N 1
ATOM 4216 C CA . HIS B 1 229 ? 4.199 1.351 17.297 1 98.5 229 HIS B CA 1
ATOM 4217 C C . HIS B 1 229 ? 4.066 2.312 18.469 1 98.5 229 HIS B C 1
ATOM 4219 O O . HIS B 1 229 ? 3.293 2.061 19.406 1 98.5 229 HIS B O 1
ATOM 4225 N N . ILE B 1 230 ? 4.84 3.35 18.453 1 98.62 230 ILE B N 1
ATOM 4226 C CA . ILE B 1 230 ? 4.734 4.367 19.484 1 98.62 230 ILE B CA 1
ATOM 4227 C C . ILE B 1 230 ? 3.314 4.926 19.531 1 98.62 230 ILE B C 1
ATOM 4229 O O . ILE B 1 230 ? 2.717 5.043 20.594 1 98.62 230 ILE B O 1
ATOM 4233 N N . MET B 1 231 ? 2.773 5.223 18.375 1 98.44 231 MET B N 1
ATOM 4234 C CA . MET B 1 231 ? 1.427 5.773 18.266 1 98.44 231 MET B CA 1
ATOM 4235 C C . MET B 1 231 ? 0.396 4.809 18.844 1 98.44 231 MET B C 1
ATOM 4237 O O . MET B 1 231 ? -0.526 5.227 19.547 1 98.44 231 MET B O 1
ATOM 4241 N N . ARG B 1 232 ? 0.573 3.566 18.531 1 97.81 232 ARG B N 1
ATOM 4242 C CA . ARG B 1 232 ? -0.346 2.557 19.047 1 97.81 232 ARG B CA 1
ATOM 4243 C C . ARG B 1 232 ? -0.339 2.535 20.578 1 97.81 232 ARG B C 1
ATOM 4245 O O . ARG B 1 232 ? -1.397 2.523 21.203 1 97.81 232 ARG B O 1
ATOM 4252 N N . VAL B 1 233 ? 0.799 2.543 21.156 1 97.88 233 VAL B N 1
ATOM 4253 C CA . VAL B 1 233 ? 0.96 2.475 22.609 1 97.88 233 VAL B CA 1
ATOM 4254 C C . VAL B 1 233 ? 0.359 3.721 23.25 1 97.88 233 VAL B C 1
ATOM 4256 O O . VAL B 1 233 ? -0.25 3.639 24.328 1 97.88 233 VAL B O 1
ATOM 4259 N N . GLN B 1 234 ? 0.429 4.852 22.531 1 97.5 234 GLN B N 1
ATOM 4260 C CA . GLN B 1 234 ? -0.034 6.129 23.062 1 97.5 234 GLN B CA 1
ATOM 4261 C C . GLN B 1 234 ? -1.523 6.328 22.797 1 97.5 234 GLN B C 1
ATOM 4263 O O . GLN B 1 234 ? -2.121 7.289 23.297 1 97.5 234 GLN B O 1
ATOM 4268 N N . GLY B 1 235 ? -2.1 5.461 22.031 1 96.81 235 GLY B N 1
ATOM 4269 C CA . GLY B 1 235 ? -3.496 5.633 21.672 1 96.81 235 GLY B CA 1
ATOM 4270 C C . GLY B 1 235 ? -3.717 6.754 20.672 1 96.81 235 GLY B C 1
ATOM 4271 O O . GLY B 1 235 ? -4.734 7.445 20.719 1 96.81 235 GLY B O 1
ATOM 4272 N N . ARG B 1 236 ? -2.762 6.973 19.781 1 97.31 236 ARG B N 1
ATOM 4273 C CA . ARG B 1 236 ? -2.842 8.047 18.797 1 97.31 236 ARG B CA 1
ATOM 4274 C C . ARG B 1 236 ? -3.549 7.57 17.531 1 97.31 236 ARG B C 1
ATOM 4276 O O . ARG B 1 236 ? -3.98 6.422 17.453 1 97.31 236 ARG B O 1
ATOM 4283 N N . GLU B 1 237 ? -3.754 8.578 16.578 1 97.75 237 GLU B N 1
ATOM 4284 C CA . GLU B 1 237 ? -4.477 8.344 15.328 1 97.75 237 GLU B CA 1
ATOM 4285 C C . GLU B 1 237 ? -3.703 8.898 14.133 1 97.75 237 GLU B C 1
ATOM 4287 O O . GLU B 1 237 ? -2.895 9.82 14.289 1 97.75 237 GLU B O 1
ATOM 4292 N N . LEU B 1 238 ? -4.023 8.25 13.008 1 98.31 238 LEU B N 1
ATOM 4293 C CA . LEU B 1 238 ? -3.473 8.758 11.75 1 98.31 238 LEU B CA 1
ATOM 4294 C C . LEU B 1 238 ? -4.5 9.609 11.016 1 98.31 238 LEU B C 1
ATOM 4296 O O . LEU B 1 238 ? -5.676 9.25 10.938 1 98.31 238 LEU B O 1
ATOM 4300 N N . ASP B 1 239 ? -4.062 10.742 10.531 1 97.94 239 ASP B N 1
ATOM 4301 C CA . ASP B 1 239 ? -4.789 11.508 9.523 1 97.94 239 ASP B CA 1
ATOM 4302 C C . ASP B 1 239 ? -4.652 10.867 8.141 1 97.94 239 ASP B C 1
ATOM 4304 O O . ASP B 1 239 ? -3.592 10.938 7.52 1 97.94 239 ASP B O 1
ATOM 4308 N N . TYR B 1 240 ? -5.652 10.133 7.715 1 96 240 TYR B N 1
ATOM 4309 C CA . TYR B 1 240 ? -5.691 9.695 6.324 1 96 240 TYR B CA 1
ATOM 4310 C C . TYR B 1 240 ? -6.098 10.836 5.402 1 96 240 TYR B C 1
ATOM 4312 O O . TYR B 1 240 ? -7.277 10.992 5.074 1 96 240 TYR B O 1
ATOM 4320 N N . ASN B 1 241 ? -5.152 11.555 4.996 1 97.31 241 ASN B N 1
ATOM 4321 C CA . ASN B 1 241 ? -5.316 12.812 4.277 1 97.31 241 ASN B CA 1
ATOM 4322 C C . ASN B 1 241 ? -5.441 12.586 2.773 1 97.31 241 ASN B C 1
ATOM 4324 O O . ASN B 1 241 ? -4.48 12.18 2.121 1 97.31 241 ASN B O 1
ATOM 4328 N N . MET B 1 242 ? -6.547 12.977 2.213 1 94.94 242 MET B N 1
ATOM 4329 C CA . MET B 1 242 ? -6.836 12.602 0.833 1 94.94 242 MET B CA 1
ATOM 4330 C C . MET B 1 242 ? -6.457 13.727 -0.126 1 94.94 242 MET B C 1
ATOM 4332 O O . MET B 1 242 ? -6.559 13.57 -1.344 1 94.94 242 MET B O 1
ATOM 4336 N N . SER B 1 243 ? -5.926 14.812 0.38 1 96.12 243 SER B N 1
ATOM 4337 C CA . SER B 1 243 ? -5.586 15.953 -0.466 1 96.12 243 SER B CA 1
ATOM 4338 C C . SER B 1 243 ? -4.477 15.602 -1.45 1 96.12 243 SER B C 1
ATOM 4340 O O . SER B 1 243 ? -4.41 16.156 -2.547 1 96.12 243 SER B O 1
ATOM 4342 N N . GLY B 1 244 ? -3.639 14.672 -1.037 1 94.75 244 GLY B N 1
ATOM 4343 C CA . GLY B 1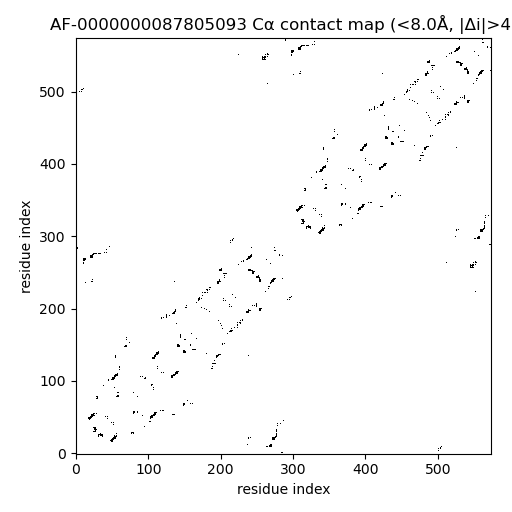 244 ? -2.51 14.305 -1.878 1 94.75 244 GLY B CA 1
ATOM 4344 C C . GLY B 1 244 ? -2.924 13.797 -3.244 1 94.75 244 GLY B C 1
ATOM 4345 O O . GLY B 1 244 ? -2.178 13.93 -4.215 1 94.75 244 GLY B O 1
ATOM 4346 N N . PHE B 1 245 ? -4.113 13.219 -3.406 1 92.56 245 PHE B N 1
ATOM 4347 C CA . PHE B 1 245 ? -4.625 12.719 -4.676 1 92.56 245 PHE B CA 1
ATOM 4348 C C . PHE B 1 245 ? -4.711 13.836 -5.703 1 92.56 245 PHE B C 1
ATOM 4350 O O . PHE B 1 245 ? -4.547 13.602 -6.902 1 92.56 245 PHE B O 1
ATOM 4357 N N . PHE B 1 246 ? -4.914 15.055 -5.203 1 93.75 246 PHE B N 1
ATOM 4358 C CA . PHE B 1 246 ? -5.266 16.141 -6.105 1 93.75 246 PHE B CA 1
ATOM 4359 C C . PHE B 1 246 ? -4.082 17.078 -6.309 1 93.75 246 PHE B C 1
ATOM 4361 O O . PHE B 1 246 ? -4.219 18.141 -6.934 1 93.75 246 PHE B O 1
ATOM 4368 N N . LYS B 1 247 ? -2.967 16.703 -5.695 1 94.62 247 LYS B N 1
ATOM 4369 C CA . LYS B 1 247 ? -1.729 17.422 -5.977 1 94.62 247 LYS B CA 1
ATOM 4370 C C . LYS B 1 247 ? -1.01 16.828 -7.188 1 94.62 247 LYS B C 1
ATOM 4372 O O . LYS B 1 247 ? -0.609 15.664 -7.168 1 94.62 247 LYS B O 1
ATOM 4377 N N . PRO B 1 248 ? -0.818 17.594 -8.266 1 93.06 248 PRO B N 1
ATOM 4378 C CA . PRO B 1 248 ? -0.305 17.031 -9.523 1 93.06 248 PRO B CA 1
ATOM 4379 C C . PRO B 1 248 ? 1.037 16.328 -9.352 1 93.06 248 PRO B C 1
ATOM 4381 O O . PRO B 1 248 ? 1.315 15.352 -10.047 1 93.06 248 PRO B O 1
ATOM 4384 N N . ASP B 1 249 ? 1.788 16.781 -8.398 1 94.25 249 ASP B N 1
ATOM 4385 C CA . ASP B 1 249 ? 3.131 16.234 -8.234 1 94.25 249 ASP B CA 1
ATOM 4386 C C . ASP B 1 249 ? 3.15 15.148 -7.16 1 94.25 249 ASP B C 1
ATOM 4388 O O . ASP B 1 249 ? 4.207 14.586 -6.855 1 94.25 249 ASP B O 1
ATOM 4392 N N . CYS B 1 250 ? 2.064 14.797 -6.539 1 93.06 250 CYS B N 1
ATOM 4393 C CA . CYS B 1 250 ? 1.962 13.742 -5.539 1 93.06 250 CYS B CA 1
ATOM 4394 C C . CYS B 1 250 ? 1.113 12.586 -6.055 1 93.06 250 CYS B C 1
ATOM 4396 O O . CYS B 1 250 ? 1.631 11.5 -6.312 1 93.06 250 CYS B O 1
ATOM 4398 N N . ARG B 1 251 ? -0.19 12.789 -6.242 1 89.88 251 ARG B N 1
ATOM 4399 C CA . ARG B 1 251 ? -1.186 11.891 -6.824 1 89.88 251 ARG B CA 1
ATOM 4400 C C . ARG B 1 251 ? -1.407 10.672 -5.941 1 89.88 251 ARG B C 1
ATOM 4402 O O . ARG B 1 251 ? -1.735 9.594 -6.438 1 89.88 251 ARG B O 1
ATOM 4409 N N . GLU B 1 252 ? -1.181 10.859 -4.664 1 89.06 252 GLU B N 1
ATOM 4410 C CA . GLU B 1 252 ? -1.392 9.812 -3.668 1 89.06 252 GLU B CA 1
ATOM 4411 C C . GLU B 1 252 ? -1.771 10.406 -2.314 1 89.06 252 GLU B C 1
ATOM 4413 O O . GLU B 1 252 ? -1.272 11.469 -1.935 1 89.06 252 GLU B O 1
ATOM 4418 N N . MET B 1 253 ? -2.615 9.727 -1.59 1 92.56 253 MET B N 1
ATOM 4419 C CA . MET B 1 253 ? -2.992 10.219 -0.268 1 92.56 253 MET B CA 1
ATOM 4420 C C . MET B 1 253 ? -1.849 10.047 0.726 1 92.56 253 MET B C 1
ATOM 4422 O O . MET B 1 253 ? -0.856 9.375 0.424 1 92.56 253 MET B O 1
ATOM 4426 N N . TYR B 1 254 ? -2.006 10.641 1.851 1 96.25 254 TYR B N 1
ATOM 4427 C CA . TYR B 1 254 ? -1.103 10.477 2.982 1 96.25 254 TYR B CA 1
ATOM 4428 C C . TYR B 1 254 ? -1.774 9.695 4.105 1 96.25 254 TYR B C 1
ATOM 4430 O O . TYR B 1 254 ? -2.867 10.055 4.551 1 96.25 254 TYR B O 1
ATOM 4438 N N . PRO B 1 255 ? -1.256 8.68 4.609 1 95.81 255 PRO B N 1
ATOM 4439 C CA . PRO B 1 255 ? -0.031 8.031 4.133 1 95.81 255 PRO B CA 1
ATOM 4440 C C . PRO B 1 255 ? -0.271 7.133 2.922 1 95.81 255 PRO B C 1
ATOM 4442 O O . PRO B 1 255 ? -1.416 6.953 2.498 1 95.81 255 PRO B O 1
ATOM 4445 N N . SER B 1 256 ? 0.811 6.59 2.354 1 91.62 256 SER B N 1
ATOM 4446 C CA . SER B 1 256 ? 0.763 5.656 1.233 1 91.62 256 SER B CA 1
ATOM 4447 C C . SER B 1 256 ? 0.041 4.367 1.617 1 91.62 256 SER B C 1
ATOM 4449 O O . SER B 1 256 ? -0.095 4.059 2.803 1 91.62 256 SER B O 1
ATOM 4451 N N . ARG B 1 257 ? -0.393 3.627 0.597 1 89.62 257 ARG B N 1
ATOM 4452 C CA . ARG B 1 257 ? -1.077 2.359 0.833 1 89.62 257 ARG B CA 1
ATOM 4453 C C . ARG B 1 257 ? -0.181 1.386 1.589 1 89.62 257 ARG B C 1
ATOM 4455 O O . ARG B 1 257 ? -0.662 0.596 2.404 1 89.62 257 ARG B O 1
ATOM 4462 N N . PHE B 1 258 ? 1.112 1.369 1.332 1 92.19 258 PHE B N 1
ATOM 4463 C CA . PHE B 1 258 ? 2.061 0.52 2.041 1 92.19 258 PHE B CA 1
ATOM 4464 C C . PHE B 1 258 ? 2.039 0.814 3.537 1 92.19 258 PHE B C 1
ATOM 4466 O O . PHE B 1 258 ? 1.93 -0.102 4.355 1 92.19 258 PHE B O 1
ATOM 4473 N N . ILE B 1 259 ? 2.057 2.09 3.854 1 94.81 259 ILE B N 1
ATOM 4474 C CA . ILE B 1 259 ? 2.074 2.494 5.254 1 94.81 259 ILE B CA 1
ATOM 4475 C C . ILE B 1 259 ? 0.711 2.221 5.887 1 94.81 259 ILE B C 1
ATOM 4477 O O . ILE B 1 259 ? 0.628 1.838 7.059 1 94.81 259 ILE B O 1
ATOM 4481 N N . GLN B 1 260 ? -0.357 2.354 5.098 1 94.38 260 GLN B N 1
ATOM 4482 C CA . GLN B 1 260 ? -1.681 1.996 5.598 1 94.38 260 GLN B CA 1
ATOM 4483 C C . GLN B 1 260 ? -1.742 0.522 5.988 1 94.38 260 GLN B C 1
ATOM 4485 O O . GLN B 1 260 ? -2.344 0.168 7.004 1 94.38 260 GLN B O 1
ATOM 4490 N N . GLY B 1 261 ? -1.143 -0.345 5.156 1 93.62 261 GLY B N 1
ATOM 4491 C CA . GLY B 1 261 ? -1.072 -1.758 5.492 1 93.62 261 GLY B CA 1
ATOM 4492 C C . GLY B 1 261 ? -0.33 -2.025 6.789 1 93.62 261 GLY B C 1
ATOM 4493 O O . GLY B 1 261 ? -0.783 -2.818 7.617 1 93.62 261 GLY B O 1
ATOM 4494 N N . MET B 1 262 ? 0.797 -1.32 7 1 95.25 262 MET B N 1
ATOM 4495 C CA . MET B 1 262 ? 1.545 -1.428 8.25 1 95.25 262 MET B CA 1
ATOM 4496 C C . MET B 1 262 ? 0.678 -1.028 9.438 1 95.25 262 MET B C 1
ATOM 4498 O O . MET B 1 262 ? 0.618 -1.747 10.438 1 95.25 262 MET B O 1
ATOM 4502 N N . ALA B 1 263 ? -0.008 0.094 9.242 1 96.62 263 ALA B N 1
ATOM 4503 C CA . ALA B 1 263 ? -0.817 0.649 10.328 1 96.62 263 ALA B CA 1
ATOM 4504 C C . ALA B 1 263 ? -1.968 -0.287 10.688 1 96.62 263 ALA B C 1
ATOM 4506 O O . ALA B 1 263 ? -2.334 -0.408 11.859 1 96.62 263 ALA B O 1
ATOM 4507 N N . ALA B 1 264 ? -2.49 -0.914 9.695 1 94.5 264 ALA B N 1
ATOM 4508 C CA . ALA B 1 264 ? -3.605 -1.831 9.914 1 94.5 264 ALA B CA 1
ATOM 4509 C C . ALA B 1 264 ? -3.186 -3 10.805 1 94.5 264 ALA B C 1
ATOM 4511 O O . ALA B 1 264 ? -3.943 -3.426 11.68 1 94.5 264 ALA B O 1
ATOM 4512 N N . ILE B 1 265 ? -2.006 -3.531 10.602 1 95.62 265 ILE B N 1
ATOM 4513 C CA . ILE B 1 265 ? -1.508 -4.668 11.375 1 95.62 265 ILE B CA 1
ATOM 4514 C C . ILE B 1 265 ? -1.092 -4.203 12.766 1 95.62 265 ILE B C 1
ATOM 4516 O O . ILE B 1 265 ? -1.373 -4.875 13.766 1 95.62 265 ILE B O 1
ATOM 4520 N N . ILE B 1 266 ? -0.47 -3.035 12.852 1 96.75 266 ILE B N 1
ATOM 4521 C CA . ILE B 1 266 ? 0.023 -2.518 14.125 1 96.75 266 ILE B CA 1
ATOM 4522 C C . ILE B 1 266 ? -1.153 -2.084 15 1 96.75 266 ILE B C 1
ATOM 4524 O O . ILE B 1 266 ? -1.091 -2.17 16.219 1 96.75 266 ILE B O 1
ATOM 4528 N N . GLY B 1 267 ? -2.207 -1.639 14.305 1 95.81 267 GLY B N 1
ATOM 4529 C CA . GLY B 1 267 ? -3.434 -1.331 15.023 1 95.81 267 GLY B CA 1
ATOM 4530 C C . GLY B 1 267 ? -3.584 0.144 15.344 1 95.81 267 GLY B C 1
ATOM 4531 O O . GLY B 1 267 ? -4.148 0.505 16.375 1 95.81 267 GLY B O 1
ATOM 4532 N N . VAL B 1 268 ? -3.039 1.018 14.547 1 97.44 268 VAL B N 1
ATOM 4533 C CA . VAL B 1 268 ? -3.238 2.451 14.734 1 97.44 268 VAL B CA 1
ATOM 4534 C C . VAL B 1 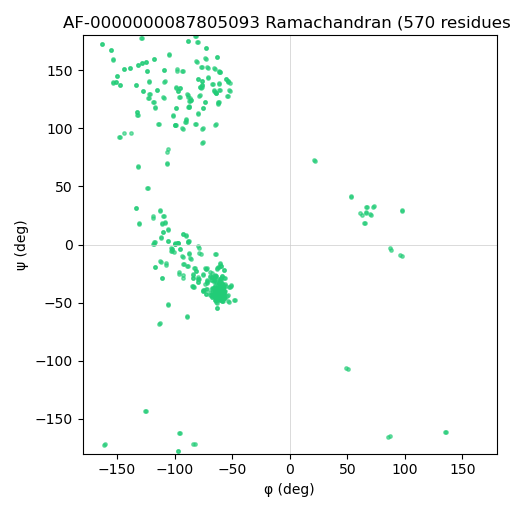268 ? -4.512 2.893 14.008 1 97.44 268 VAL B C 1
ATOM 4536 O O . VAL B 1 268 ? -4.641 2.699 12.797 1 97.44 268 VAL B O 1
ATOM 4539 N N . PRO B 1 269 ? -5.445 3.494 14.656 1 96.62 269 PRO B N 1
ATOM 4540 C CA . PRO B 1 269 ? -6.664 3.938 13.984 1 96.62 269 PRO B CA 1
ATOM 4541 C C . PRO B 1 269 ? -6.434 5.152 13.086 1 96.62 269 PRO B C 1
ATOM 4543 O O . PRO B 1 269 ? -5.426 5.848 13.234 1 96.62 269 PRO B O 1
ATOM 4546 N N . PHE B 1 270 ? -7.402 5.34 12.117 1 96.06 270 PHE B N 1
ATOM 4547 C CA . PHE B 1 270 ? -7.266 6.48 11.219 1 96.06 270 PHE B CA 1
ATOM 4548 C C . PHE B 1 270 ? -8.547 7.301 11.188 1 96.06 270 PHE B C 1
ATOM 4550 O O . PHE B 1 270 ? -9.617 6.816 11.578 1 96.06 270 PHE B O 1
ATOM 4557 N N . VAL B 1 271 ? -8.43 8.586 10.828 1 96.44 271 VAL B N 1
ATOM 4558 C CA . VAL B 1 271 ? -9.516 9.508 10.531 1 96.44 271 VAL B CA 1
ATOM 4559 C C . VAL B 1 271 ? -9.359 10.055 9.117 1 96.44 271 VAL B C 1
ATOM 4561 O O . VAL B 1 271 ? -8.297 10.578 8.766 1 96.44 271 VAL B O 1
ATOM 4564 N N . LEU B 1 272 ? -10.398 9.906 8.352 1 95.06 272 LEU B N 1
ATOM 4565 C CA . LEU B 1 272 ? -10.336 10.453 7 1 95.06 272 LEU B CA 1
ATOM 4566 C C . LEU B 1 272 ? -10.383 11.977 7.031 1 95.06 272 LEU B C 1
ATOM 4568 O O . LEU B 1 272 ? -11.078 12.57 7.863 1 95.06 272 LEU B O 1
ATOM 4572 N N . GLY B 1 273 ? -9.68 12.578 6.168 1 96.69 273 GLY B N 1
ATOM 4573 C CA . GLY B 1 273 ? -9.664 14.023 6.074 1 96.69 273 GLY B CA 1
ATOM 4574 C C . GLY B 1 273 ? -9.383 14.531 4.672 1 96.69 273 GLY B C 1
ATOM 4575 O O . GLY B 1 273 ? -8.508 14 3.98 1 96.69 273 GLY B O 1
ATOM 4576 N N . SER B 1 274 ? -10.109 15.609 4.266 1 97.31 274 SER B N 1
ATOM 4577 C CA . SER B 1 274 ? -9.938 16.172 2.93 1 97.31 274 SER B CA 1
ATOM 4578 C C . SER B 1 274 ? -8.844 17.219 2.904 1 97.31 274 SER B C 1
ATOM 4580 O O . SER B 1 274 ? -8.32 17.562 1.84 1 97.31 274 SER B O 1
ATOM 4582 N N . ASP B 1 275 ? -8.523 17.703 4.109 1 98.44 275 ASP B N 1
ATOM 4583 C CA . ASP B 1 275 ? -7.602 18.844 4.164 1 98.44 275 ASP B CA 1
ATOM 4584 C C . ASP B 1 275 ? -8.086 19.984 3.279 1 98.44 275 ASP B C 1
ATOM 4586 O O . ASP B 1 275 ? -7.289 20.609 2.568 1 98.44 275 ASP B O 1
ATOM 4590 N N . ALA B 1 276 ? -9.406 20.25 3.291 1 98.44 276 ALA B N 1
ATOM 4591 C CA . ALA B 1 276 ? -10.047 21.188 2.373 1 98.44 276 ALA B CA 1
ATOM 4592 C C . ALA B 1 276 ? -9.773 22.641 2.777 1 98.44 276 ALA B C 1
ATOM 4594 O O . ALA B 1 276 ? -9.789 22.969 3.965 1 98.44 276 ALA B O 1
ATOM 4595 N N . HIS B 1 277 ? -9.555 23.438 1.769 1 98.25 277 HIS B N 1
ATOM 4596 C CA . HIS B 1 277 ? -9.391 24.875 1.909 1 98.25 277 HIS B CA 1
ATOM 4597 C C . HIS B 1 277 ? -10.477 25.625 1.139 1 98.25 277 HIS B C 1
ATOM 4599 O O . HIS B 1 277 ? -10.422 26.859 1.021 1 98.25 277 HIS B O 1
ATOM 4605 N N . SER B 1 278 ? -11.352 24.844 0.517 1 98.19 278 SER B N 1
ATOM 4606 C CA . SER B 1 278 ? -12.422 25.406 -0.302 1 98.19 278 SER B CA 1
ATOM 4607 C C . SER B 1 278 ? -13.594 24.438 -0.407 1 98.19 278 SER B C 1
ATOM 4609 O O . SER B 1 278 ? -13.477 23.266 -0.055 1 98.19 278 SER B O 1
ATOM 4611 N N . VAL B 1 279 ? -14.711 24.984 -0.914 1 98.25 279 VAL B N 1
ATOM 4612 C CA . VAL B 1 279 ? -15.883 24.172 -1.211 1 98.25 279 VAL B CA 1
ATOM 4613 C C . VAL B 1 279 ? -15.523 23.125 -2.271 1 98.25 279 VAL B C 1
ATOM 4615 O O . VAL B 1 279 ? -15.93 21.969 -2.178 1 98.25 279 VAL B O 1
ATOM 4618 N N . ALA B 1 280 ? -14.734 23.531 -3.275 1 97.69 280 ALA B N 1
ATOM 4619 C CA . ALA B 1 280 ? -14.32 22.641 -4.363 1 97.69 280 ALA B CA 1
ATOM 4620 C C . ALA B 1 280 ? -13.523 21.453 -3.83 1 97.69 280 ALA B C 1
ATOM 4622 O O . ALA B 1 280 ? -13.656 20.344 -4.336 1 97.69 280 ALA B O 1
ATOM 4623 N N . ASP B 1 281 ? -12.711 21.734 -2.854 1 97.25 281 ASP B N 1
ATOM 4624 C CA . ASP B 1 281 ? -11.914 20.656 -2.26 1 97.25 281 ASP B CA 1
ATOM 4625 C C . ASP B 1 281 ? -12.812 19.594 -1.631 1 97.25 281 ASP B C 1
ATOM 4627 O O . ASP B 1 281 ? -12.555 18.406 -1.768 1 97.25 281 ASP B O 1
ATOM 4631 N N . ILE B 1 282 ? -13.836 20 -0.906 1 97.5 282 ILE B N 1
ATOM 4632 C CA . ILE B 1 282 ? -14.789 19.078 -0.296 1 97.5 282 ILE B CA 1
ATOM 4633 C C . ILE B 1 282 ? -15.477 18.25 -1.383 1 97.5 282 ILE B C 1
ATOM 4635 O O . ILE B 1 282 ? -15.57 17.031 -1.27 1 97.5 282 ILE B O 1
ATOM 4639 N N . GLU B 1 283 ? -15.867 18.938 -2.447 1 96 283 GLU B N 1
ATOM 4640 C CA . GLU B 1 283 ? -16.531 18.266 -3.557 1 96 283 GLU B CA 1
ATOM 4641 C C . GLU B 1 283 ? -15.625 17.25 -4.227 1 96 283 GLU B C 1
ATOM 4643 O O . GLU B 1 283 ? -16.062 16.141 -4.57 1 96 283 GLU B O 1
ATOM 4648 N N . ASN B 1 284 ? -14.383 17.609 -4.41 1 94.19 284 ASN B N 1
ATOM 4649 C CA . ASN B 1 284 ? -13.43 16.719 -5.066 1 94.19 284 ASN B CA 1
ATOM 4650 C C . ASN B 1 284 ? -13.242 15.422 -4.297 1 94.19 284 ASN B C 1
ATOM 4652 O O . ASN B 1 284 ? -13.141 14.352 -4.898 1 94.19 284 ASN B O 1
ATOM 4656 N N . VAL B 1 285 ? -13.219 15.5 -2.982 1 94.19 285 VAL B N 1
ATOM 4657 C CA . VAL B 1 285 ? -12.891 14.344 -2.156 1 94.19 285 VAL B CA 1
ATOM 4658 C C . VAL B 1 285 ? -14.141 13.5 -1.935 1 94.19 285 VAL B C 1
ATOM 4660 O O . VAL B 1 285 ? -14.078 12.266 -1.947 1 94.19 285 VAL B O 1
ATOM 4663 N N . TRP B 1 286 ? -15.297 14.18 -1.8 1 93.62 286 TRP B N 1
ATOM 4664 C CA . TRP B 1 286 ? -16.453 13.445 -1.277 1 93.62 286 TRP B CA 1
ATOM 4665 C C . TRP B 1 286 ? -17.562 13.391 -2.307 1 93.62 286 TRP B C 1
ATOM 4667 O O . TRP B 1 286 ? -18.531 12.641 -2.141 1 93.62 286 TRP B O 1
ATOM 4677 N N . GLY B 1 287 ? -17.562 14.25 -3.291 1 91.12 287 GLY B N 1
ATOM 4678 C CA . GLY B 1 287 ? -18.641 14.336 -4.258 1 91.12 287 GLY B CA 1
ATOM 4679 C C . GLY B 1 287 ? -18.656 13.172 -5.234 1 91.12 287 GLY B C 1
ATOM 4680 O O . GLY B 1 287 ? -17.688 12.414 -5.324 1 91.12 287 GLY B O 1
#

Organism: Veillonella parvula (NCBI:txid29466)

Secondary structure (DSSP, 8-state):
--HHHHT---S-BTTTTS-EEEEE--TT-TTS----HHHHHHHHHHTT--EEEEEEEPPPPGGGGGGB-S-HHHHHTSS--GGGHHHHHHHHHHHHHHHTTTSEEEEEEEEEP-TT-HHHHHHHHHHHGGG-S--EEE--EEE-GGG-EEESSS-HHHHHHHHHHHHTTHHHHHHHHHHHHHHHHH----TT--SEEPSTTGGGGGTTTTT---S--HHHHHHHHHHHHHHHHHT-EEEEEGGGGG-TTT-S-BS-HHHHHHHHHHT--EEEE--BSSHHHHHHHH-/--HHHHT---S-BTTTTS-EEEEE--TT-TTS----HHHHHHHHHHTT--EEEEEEEPPPPGGGGGTB-S-HHHHHTSS--GGGHHHHHHHHHHHHHHHTTTSEEEEEEEEEP-TT-HHHHHHHHHHHGGG-S--EEE--EEE-GGG-EEESSS-HHHHHHHHHHHHTTHHHHHHHHHHHHHHHHH----TT--SEEPSTTGGGGGTTTTT---S--HHHHHHHHHHHHHHHHHT-EEEEEGGGGG-TTT-S-BS-HHHHHHHHHHT--EEEE--BSSHHHHHHHH-

pLDDT: mean 94.43, std 7.84, range [57.72, 98.88]

Radius of gyration: 26.57 Å; Cα contacts (8 Å, |Δi|>4): 1157; chains: 2; bounding box: 57×76×56 Å

InterPro domains:
  IPR004013 PHP domain [PF02811] (21-232)
  IPR010140 Histidinol phosphate phosphatase, HisJ [PTHR21039] (20-282)
  IPR010140 Histidinol phosphate phosphatase, HisJ [TIGR01856] (21-283)
  IPR016195 Polymerase/histidinol phosphatase-like [SSF89550] (19-283)

Foldseek 3Di:
DDLVVVPDAFAFAPVPPAQEAAAEEALQQLPFPNAHVLLLVVLCLVLVHAEYEYAFADDDQPCLVVQADFDPVCNVRVGDDPVCVVVQLVSQVVSCVVCVVRHHYFYYHAYEDDPPCLVVLLVVCVVCLVSGDAYEYEHQWFQFPPRGIFGQADDPVRNCVGHVVCLVVVQVVLVRVLVSVLCLLPRPSDPRRGQEYELNRSNCLQCQVSVVPCSADPSSVVSLLVSLLSSVVVLGEYEFEQCSCVRPRRNATRPHPVSSVSNRVSRHHYHYHQNHSYSVSSVVNRD/DDLVVVPDAFFFAPVPPAQEAAAEEALQQLPFPNDHVLLLVVLCLVLVHAEYEYAFADDDQPCLVVQADFDPVCNVRVGDDPVCVVVQLVSQVVSCVVCVVRHHYFYYHAYEDDPPCLVVLLVVCVVCLVSGDAYEYEHQWFQFPPRGIFGQADDPVRNCVGHVVCLVVVQVVLVRVLVSVLCLLPRPSDPRRGQEYELNRSNCLQCQVSVVPCSADPSSVVSLLVSLLSSVVVLGEYEFEQCSCVRPRRNATRPHPVSSVSNRVSRHHYHYHQNHSYSVSSVVNRD

Solvent-accessible surface area (backbone atoms only — not comparable to full-atom values): 29761 Å² total; per-residue (Å²): 135,62,44,80,37,67,68,61,70,54,59,44,49,74,58,65,89,56,47,49,35,55,26,25,45,38,42,71,38,61,72,37,70,54,40,56,44,67,56,36,51,50,50,37,47,72,64,64,35,48,31,40,24,36,29,37,44,39,51,72,57,81,72,47,64,80,44,48,66,55,60,65,65,57,61,68,31,62,30,36,51,75,89,44,48,64,56,49,54,49,51,47,51,51,49,35,69,74,39,44,92,73,32,47,63,42,43,29,31,29,34,66,47,47,96,92,40,54,68,53,51,22,50,51,25,66,71,47,31,87,78,38,74,49,37,30,37,26,70,51,50,45,78,32,57,92,79,17,28,21,52,64,80,77,43,73,68,54,29,42,69,26,40,46,88,31,59,84,42,46,64,58,44,50,37,53,48,52,50,50,52,41,47,52,75,67,51,81,34,62,94,49,47,50,48,27,34,35,38,72,49,53,86,45,52,48,24,62,72,68,58,59,48,64,86,50,46,62,71,44,44,51,52,50,51,52,41,49,51,52,33,34,77,70,68,27,32,36,29,39,23,47,44,28,50,75,34,92,30,40,57,41,39,18,46,46,54,34,55,42,18,33,31,39,71,71,56,35,28,32,39,44,17,43,63,20,40,34,52,66,43,48,43,64,57,66,97,134,63,44,80,37,66,68,60,72,52,58,45,48,73,58,64,89,57,49,49,34,56,27,24,47,37,43,72,39,60,70,38,70,54,42,56,45,68,56,35,52,50,51,37,47,74,64,62,34,47,31,40,24,37,28,36,44,40,52,71,56,81,71,47,65,81,45,46,66,55,60,64,66,56,61,67,31,61,28,34,53,75,88,44,47,64,57,49,56,48,51,49,51,51,48,35,69,72,39,44,92,72,32,46,62,42,41,29,30,29,35,70,50,48,94,93,40,53,68,54,51,22,52,52,27,65,71,48,32,87,78,39,74,50,37,27,37,25,71,52,50,44,79,31,58,91,80,17,28,20,53,64,82,77,42,72,67,54,28,42,68,27,39,46,89,31,60,85,42,44,65,58,44,51,38,52,49,52,51,49,51,42,49,52,76,66,51,82,35,63,96,49,49,49,48,26,35,35,36,73,51,56,87,46,51,47,23,62,73,67,58,58,47,66,87,48,47,62,70,44,44,49,52,50,50,50,40,50,51,52,33,36,77,70,68,27,33,38,28,40,23,49,45,30,49,76,34,91,32,40,56,42,40,18,46,46,55,34,54,42,18,32,31,39,70,71,56,32,27,31,39,43,16,42,63,18,40,35,50,64,42,47,43,67,59,67,98